Protein AF-A0A137QJ64-F1 (afdb_monomer_lite)

Secondary structure (DSSP, 8-state):
--------TTTT-------------B-TTT-PBPPTT--PEEPTTTS--EESSHHHHHHHHHHHHHHHHHHHHHHHHHHHT---SSS-TTHHHHHHHHHHHTHHHHHHHHHHHTTTTT-GGGGGTEEEEEEEEE---SSGGGSEEEEEEEEEETHHHHTTS-HHHHHHHHHHHHHHHHTT--EEEEEEEEETTEEEEEEEEE--GGG--PPP-TTHHHHHHHHHHHT--------EETTEE--------------------SSSSSSTTS--S-----TTSHHHHHHHHHHHS-----------------SHHHHHHHHTTSSSSSS-----S-EEEP----------------TTGGG-GGGTTGGGTTSTTTTTSTTT----B---S--B-----HHHHHHHHHHHHHHHHHHHHHH---HHHHHHHHHHHHHHHHHHHHHHTT-SSS-SEEEHHHHHGGGGSB-TTSPBP----S--TTSTTTTEEE-BSTT--TTTHHHHHHHHHHHHHHHHHTT-

pLDDT: mean 72.44, std 22.75, range [26.16, 97.38]

Structure (mmCIF, N/CA/C/O backbone):
data_AF-A0A137QJ64-F1
#
_entry.id   AF-A0A137QJ64-F1
#
loop_
_atom_site.group_PDB
_atom_site.id
_atom_site.type_symbol
_atom_site.label_atom_id
_atom_site.label_alt_id
_atom_site.label_comp_id
_atom_site.label_asym_id
_atom_site.label_entity_id
_atom_site.label_seq_id
_atom_site.pdbx_PDB_ins_code
_atom_site.Cartn_x
_atom_site.Cartn_y
_atom_site.Cartn_z
_atom_site.occupancy
_atom_site.B_iso_or_equiv
_atom_site.auth_seq_id
_atom_site.auth_comp_id
_atom_site.auth_asym_id
_atom_site.auth_atom_id
_atom_site.pdbx_PDB_model_num
ATOM 1 N N . MET A 1 1 ? -19.095 -25.790 -15.442 1.00 35.94 1 MET A N 1
ATOM 2 C CA . MET A 1 1 ? -18.499 -24.525 -14.965 1.00 35.94 1 MET A CA 1
ATOM 3 C C . MET A 1 1 ? -17.321 -24.220 -15.871 1.00 35.94 1 MET A C 1
ATOM 5 O O . MET A 1 1 ? -16.351 -24.964 -15.852 1.00 35.94 1 MET A O 1
ATOM 9 N N . GLY A 1 2 ? -17.487 -23.265 -16.788 1.00 34.00 2 GLY A N 1
ATOM 10 C CA . GLY A 1 2 ? -16.492 -22.960 -17.816 1.00 34.00 2 GLY A CA 1
ATOM 11 C C . GLY A 1 2 ? -15.356 -22.122 -17.242 1.00 34.00 2 GLY A C 1
ATOM 12 O O . GLY A 1 2 ? -15.612 -21.091 -16.627 1.00 34.00 2 GLY A O 1
ATOM 13 N N . TYR A 1 3 ? -14.120 -22.571 -17.444 1.00 35.78 3 TYR A N 1
ATOM 14 C CA . TYR A 1 3 ? -12.923 -21.784 -17.178 1.00 35.78 3 TYR A CA 1
ATOM 15 C C . TYR A 1 3 ? -12.975 -20.502 -18.017 1.00 35.78 3 TYR A C 1
ATOM 17 O O . TYR A 1 3 ? -12.958 -20.555 -19.247 1.00 35.78 3 TYR A O 1
ATOM 25 N N . VAL A 1 4 ? -13.075 -19.350 -17.352 1.00 43.78 4 VAL A N 1
ATOM 26 C CA . VAL A 1 4 ? -12.953 -18.040 -17.995 1.00 43.78 4 VAL A CA 1
ATOM 27 C C . VAL A 1 4 ? -11.504 -17.904 -18.456 1.00 43.78 4 VAL A C 1
ATOM 29 O O . VAL A 1 4 ? -10.583 -17.829 -17.647 1.00 43.78 4 VAL A O 1
ATOM 32 N N . ALA A 1 5 ? -11.298 -17.955 -19.768 1.00 46.91 5 ALA A N 1
ATOM 33 C CA . ALA A 1 5 ? -9.994 -17.804 -20.393 1.00 46.91 5 ALA A CA 1
ATOM 34 C C . ALA A 1 5 ? -9.394 -16.415 -20.074 1.00 46.91 5 ALA A C 1
ATOM 36 O O . ALA A 1 5 ? -10.082 -15.412 -20.275 1.00 46.91 5 ALA A O 1
ATOM 37 N N . PRO A 1 6 ? -8.125 -16.308 -19.642 1.00 47.25 6 PRO A N 1
ATOM 38 C CA . PRO A 1 6 ? -7.463 -15.018 -19.450 1.00 47.25 6 PRO A CA 1
ATOM 39 C C . PRO A 1 6 ? -7.296 -14.232 -20.773 1.00 47.25 6 PRO A C 1
ATOM 41 O O . PRO A 1 6 ? -6.825 -14.798 -21.763 1.00 47.25 6 PRO A O 1
ATOM 44 N N . PRO A 1 7 ? -7.659 -12.936 -20.841 1.00 58.34 7 PRO A N 1
ATOM 45 C CA . PRO A 1 7 ? -7.805 -12.174 -22.079 1.00 58.34 7 PRO A CA 1
ATOM 46 C C . PRO A 1 7 ? -6.814 -10.998 -22.143 1.00 58.34 7 PRO A C 1
ATOM 48 O O . PRO A 1 7 ? -7.198 -9.842 -22.311 1.00 58.34 7 PRO A O 1
ATOM 51 N N . ALA A 1 8 ? -5.511 -11.254 -22.041 1.00 59.81 8 ALA A N 1
ATOM 52 C CA . ALA A 1 8 ? -4.572 -10.357 -22.719 1.00 59.81 8 ALA A CA 1
ATOM 53 C C . ALA A 1 8 ? -4.722 -10.580 -24.234 1.00 59.81 8 ALA A C 1
ATOM 55 O O . ALA A 1 8 ? -4.950 -11.716 -24.657 1.00 59.81 8 ALA A O 1
ATOM 56 N N . ALA A 1 9 ? -4.579 -9.536 -25.065 1.00 58.41 9 ALA A N 1
ATOM 57 C CA . ALA A 1 9 ? -4.783 -9.640 -26.524 1.00 58.41 9 ALA A CA 1
ATOM 58 C C . ALA A 1 9 ? -3.925 -10.747 -27.160 1.00 58.41 9 ALA A C 1
ATOM 60 O O . ALA A 1 9 ? -4.225 -11.264 -28.232 1.00 58.41 9 ALA A O 1
ATOM 61 N N . ASN A 1 10 ? -2.831 -11.077 -26.483 1.00 72.81 10 ASN A N 1
ATOM 62 C CA . ASN A 1 10 ? -1.840 -12.043 -26.884 1.00 72.81 10 ASN A CA 1
ATOM 63 C C . ASN A 1 10 ? -1.646 -13.187 -25.877 1.00 72.81 10 ASN A C 1
ATOM 65 O O . ASN A 1 10 ? -0.622 -13.855 -25.932 1.00 72.81 10 ASN A O 1
ATOM 69 N N . TYR A 1 11 ? -2.591 -13.446 -24.968 1.00 69.12 11 TYR A N 1
ATOM 70 C CA . TYR A 1 11 ? -2.414 -14.479 -23.937 1.00 69.12 11 TYR A CA 1
ATOM 71 C C . TYR A 1 11 ? -2.084 -15.857 -24.544 1.00 69.12 11 TYR A C 1
ATOM 73 O O . TYR A 1 11 ? -1.111 -16.487 -24.146 1.00 69.12 11 TYR A O 1
ATOM 81 N N . TYR A 1 12 ? -2.803 -16.266 -25.595 1.00 71.81 12 TYR A N 1
ATOM 82 C CA . TYR A 1 12 ? -2.642 -17.579 -26.241 1.00 71.81 12 TYR A CA 1
ATOM 83 C C . TYR A 1 12 ? -1.808 -17.581 -27.528 1.00 71.81 12 TYR A C 1
ATOM 85 O O . TYR A 1 12 ? -1.654 -18.632 -28.151 1.00 71.81 12 TYR A O 1
ATOM 93 N N . THR A 1 13 ? -1.293 -16.436 -27.983 1.00 63.09 13 THR A N 1
ATOM 94 C CA . THR A 1 13 ? -0.517 -16.395 -29.228 1.00 63.09 13 THR A CA 1
ATOM 95 C C . THR A 1 13 ? 0.952 -16.747 -28.980 1.00 63.09 13 THR A C 1
ATOM 97 O O . THR A 1 13 ? 1.600 -16.095 -28.158 1.00 63.09 13 THR A O 1
ATOM 100 N N . PRO A 1 14 ? 1.519 -17.734 -29.704 1.00 48.47 14 PRO A N 1
ATOM 101 C CA . PRO A 1 14 ? 2.950 -18.003 -29.662 1.00 48.47 14 PRO A CA 1
ATOM 102 C C . PRO A 1 14 ? 3.742 -16.797 -30.191 1.00 48.47 14 PRO A C 1
ATOM 104 O O . PRO A 1 14 ? 3.304 -16.094 -31.103 1.00 48.47 14 PRO A O 1
ATOM 107 N N . SER A 1 15 ? 4.911 -16.556 -29.593 1.00 40.25 15 SER A N 1
ATOM 108 C CA . SER A 1 15 ? 5.780 -15.402 -29.852 1.00 40.25 15 SER A CA 1
ATOM 109 C C . SER A 1 15 ? 6.126 -15.241 -31.343 1.00 40.25 15 SER A C 1
ATOM 111 O O . SER A 1 15 ? 7.057 -15.874 -31.836 1.00 40.25 15 SER A O 1
ATOM 113 N N . ALA A 1 16 ? 5.436 -14.343 -32.050 1.00 40.69 16 ALA A N 1
ATOM 114 C CA . ALA A 1 16 ? 5.751 -13.944 -33.423 1.00 40.69 16 ALA A CA 1
ATOM 115 C C . ALA A 1 16 ? 6.563 -12.633 -33.448 1.00 40.69 16 ALA A C 1
ATOM 117 O O . ALA A 1 16 ? 6.434 -11.784 -32.565 1.00 40.69 16 ALA A O 1
ATOM 118 N N . HIS A 1 17 ? 7.431 -12.490 -34.454 1.00 38.78 17 HIS A N 1
ATOM 119 C CA . HIS A 1 17 ? 8.418 -11.414 -34.599 1.00 38.78 17 HIS A CA 1
ATOM 120 C C . HIS A 1 17 ? 7.885 -9.983 -34.355 1.00 38.78 17 HIS A C 1
ATOM 122 O O . HIS A 1 17 ? 6.756 -9.622 -34.675 1.00 38.78 17 HIS A O 1
ATOM 128 N N . GLN A 1 18 ? 8.763 -9.169 -33.760 1.00 36.59 18 GLN A N 1
ATOM 129 C CA . GLN A 1 18 ? 8.478 -7.916 -33.059 1.00 36.59 18 GLN A CA 1
ATOM 130 C C . GLN A 1 18 ? 8.003 -6.770 -33.963 1.00 36.59 18 GLN A C 1
ATOM 132 O O . GLN A 1 18 ? 8.797 -6.173 -34.687 1.00 36.59 18 GLN A O 1
ATOM 137 N N . HIS A 1 19 ? 6.755 -6.342 -33.776 1.00 32.84 19 HIS A N 1
ATOM 138 C CA . HIS A 1 19 ? 6.320 -4.987 -34.116 1.00 32.84 19 HIS A CA 1
ATOM 139 C C . HIS A 1 19 ? 6.144 -4.182 -32.818 1.00 32.84 19 HIS A C 1
ATOM 141 O O . HIS A 1 19 ? 5.218 -4.422 -32.039 1.00 32.84 19 HIS A O 1
ATOM 147 N N . ARG A 1 20 ? 7.079 -3.259 -32.546 1.00 33.69 20 ARG A N 1
ATOM 148 C CA . ARG A 1 20 ? 7.121 -2.437 -31.321 1.00 33.69 20 ARG A CA 1
ATOM 149 C C . ARG A 1 20 ? 6.079 -1.312 -31.367 1.00 33.69 20 ARG A C 1
ATOM 151 O O . ARG A 1 20 ? 6.236 -0.379 -32.144 1.00 33.69 20 ARG A O 1
ATOM 158 N N . GLN A 1 21 ? 5.079 -1.369 -30.487 1.00 39.41 21 GLN A N 1
ATOM 159 C CA . GLN A 1 21 ? 4.236 -0.257 -30.002 1.00 39.41 21 GLN A CA 1
ATOM 160 C C . GLN A 1 21 ? 3.671 -0.690 -28.631 1.00 39.41 21 GLN A C 1
ATOM 162 O O . GLN A 1 21 ? 3.221 -1.824 -28.541 1.00 39.41 21 GLN A O 1
ATOM 167 N N . ARG A 1 22 ? 3.630 0.084 -27.538 1.00 39.34 22 ARG A N 1
ATOM 168 C CA . ARG A 1 22 ? 3.961 1.490 -27.258 1.00 39.34 22 ARG A CA 1
ATOM 169 C C . ARG A 1 22 ? 4.188 1.605 -25.736 1.00 39.34 22 ARG A C 1
ATOM 171 O O . ARG A 1 22 ? 3.271 1.378 -24.958 1.00 39.34 22 ARG A O 1
ATOM 178 N N . GLY A 1 23 ? 5.383 2.034 -25.346 1.00 43.72 23 GLY A N 1
ATOM 179 C CA . GLY A 1 23 ? 5.638 2.838 -24.153 1.00 43.72 23 GLY A CA 1
ATOM 180 C C . GLY A 1 23 ? 6.393 4.052 -24.672 1.00 43.72 23 GLY A C 1
ATOM 181 O O . GLY A 1 23 ? 7.541 3.919 -25.099 1.00 43.72 23 GLY A O 1
ATOM 182 N N . HIS A 1 24 ? 5.715 5.186 -24.829 1.00 57.88 24 HIS A N 1
ATOM 183 C CA . HIS A 1 24 ? 6.327 6.371 -25.423 1.00 57.88 24 HIS A CA 1
ATOM 184 C C . HIS A 1 24 ? 7.505 6.812 -24.546 1.00 57.88 24 HIS A C 1
ATOM 186 O O . HIS A 1 24 ? 7.319 7.171 -23.389 1.00 57.88 24 HIS A O 1
ATOM 192 N N . GLN A 1 25 ? 8.730 6.753 -25.076 1.00 68.12 25 GLN A N 1
ATOM 193 C CA . GLN A 1 25 ? 9.879 7.320 -24.373 1.00 68.12 25 GLN A CA 1
ATOM 194 C C . GLN A 1 25 ? 9.726 8.839 -24.420 1.00 68.12 25 GLN A C 1
ATOM 196 O O . GLN A 1 25 ? 9.594 9.394 -25.507 1.00 68.12 25 GLN A O 1
ATOM 201 N N . MET A 1 26 ? 9.717 9.502 -23.269 1.00 75.44 26 MET A N 1
ATOM 202 C CA . MET A 1 26 ? 9.628 10.958 -23.190 1.00 75.44 26 MET A CA 1
ATOM 203 C C . MET A 1 26 ? 10.986 11.553 -22.832 1.00 75.44 26 MET A C 1
ATOM 205 O O . MET A 1 26 ? 11.795 10.928 -22.148 1.00 75.44 26 MET A O 1
ATOM 209 N N . CYS A 1 27 ? 11.262 12.746 -23.345 1.00 84.56 27 CYS A N 1
ATOM 210 C CA . CYS A 1 27 ? 12.457 13.497 -22.998 1.00 84.56 27 CYS A CA 1
ATOM 211 C C . CYS A 1 27 ? 12.275 14.114 -21.606 1.00 84.56 27 CYS A C 1
ATOM 213 O O . CYS A 1 27 ? 11.355 14.905 -21.407 1.00 84.56 27 CYS A O 1
ATOM 215 N N . ASP A 1 28 ? 13.182 13.841 -20.667 1.00 82.94 28 ASP A N 1
ATOM 216 C CA . ASP A 1 28 ? 13.105 14.345 -19.284 1.00 82.94 28 ASP A CA 1
ATOM 217 C C . ASP A 1 28 ? 13.236 15.872 -19.165 1.00 82.94 28 ASP A C 1
ATOM 219 O O . ASP A 1 28 ? 12.924 16.451 -18.116 1.00 82.94 28 ASP A O 1
ATOM 223 N N . ASN A 1 29 ? 13.696 16.525 -20.238 1.00 89.69 29 ASN A N 1
ATOM 224 C CA . ASN A 1 29 ? 13.777 17.976 -20.345 1.00 89.69 29 ASN A CA 1
ATOM 225 C C . ASN A 1 29 ? 12.499 18.595 -20.930 1.00 89.69 29 ASN A C 1
ATOM 227 O O . ASN A 1 29 ? 11.825 19.360 -20.251 1.00 89.69 29 ASN A O 1
ATOM 231 N N . CYS A 1 30 ? 12.175 18.280 -22.188 1.00 86.00 30 CYS A N 1
ATOM 232 C CA . CYS A 1 30 ? 11.119 18.968 -22.939 1.00 86.00 30 CYS A CA 1
ATOM 233 C C . CYS A 1 30 ? 9.805 18.184 -23.053 1.00 86.00 30 CYS A C 1
ATOM 235 O O . CYS A 1 30 ? 8.859 18.686 -23.648 1.00 86.00 30 CYS A O 1
ATOM 237 N N . GLY A 1 31 ? 9.745 16.946 -22.554 1.00 79.25 31 GLY A N 1
ATOM 238 C CA . GLY A 1 31 ? 8.564 16.086 -22.672 1.00 79.25 31 GLY A CA 1
ATOM 239 C C . GLY A 1 31 ? 8.294 15.564 -24.086 1.00 79.25 31 GLY A C 1
ATOM 240 O O . GLY A 1 31 ? 7.298 14.878 -24.289 1.00 79.25 31 GLY A O 1
ATOM 241 N N . ALA A 1 32 ? 9.162 15.851 -25.068 1.00 82.75 32 ALA A N 1
ATOM 242 C CA . ALA A 1 32 ? 9.014 15.328 -26.424 1.00 82.75 32 ALA A CA 1
ATOM 243 C C . ALA A 1 32 ? 8.901 13.803 -26.393 1.00 82.75 32 ALA A C 1
ATOM 245 O O . ALA A 1 32 ? 9.651 13.151 -25.674 1.00 82.75 32 ALA A O 1
ATOM 246 N N . VAL A 1 33 ? 7.985 13.253 -27.178 1.00 76.81 33 VAL A N 1
ATOM 247 C CA . VAL A 1 33 ? 7.753 11.814 -27.294 1.00 76.81 33 VAL A CA 1
ATOM 248 C C . VAL A 1 33 ? 8.617 11.248 -28.419 1.00 76.81 33 VAL A C 1
ATOM 250 O O . VAL A 1 33 ? 8.669 11.815 -29.510 1.00 76.81 33 VAL A O 1
ATOM 253 N N . ALA A 1 34 ? 9.304 10.136 -28.165 1.00 80.38 34 ALA A N 1
ATOM 254 C CA . ALA A 1 34 ? 10.156 9.486 -29.148 1.00 80.38 34 ALA A CA 1
ATOM 255 C C . ALA A 1 34 ? 9.324 8.950 -30.327 1.00 80.38 34 ALA A C 1
ATOM 257 O O . ALA A 1 34 ? 8.372 8.192 -30.100 1.00 80.38 34 ALA A O 1
ATOM 258 N N . PRO A 1 35 ? 9.678 9.302 -31.578 1.00 80.56 35 PRO A N 1
ATOM 259 C CA . PRO A 1 35 ? 9.058 8.712 -32.758 1.00 80.56 35 PRO A CA 1
ATOM 260 C C . PRO A 1 35 ? 9.248 7.186 -32.796 1.00 80.56 35 PRO A C 1
ATOM 262 O O . PRO A 1 35 ? 10.234 6.672 -32.254 1.00 80.56 35 PRO A O 1
ATOM 265 N N . PRO A 1 36 ? 8.347 6.435 -33.454 1.00 73.75 36 PRO A N 1
ATOM 266 C CA . PRO A 1 36 ? 8.481 4.987 -33.567 1.00 73.75 36 PRO A CA 1
ATOM 267 C C . PRO A 1 36 ? 9.823 4.618 -34.215 1.00 73.75 36 PRO A C 1
ATOM 269 O O . PRO A 1 36 ? 10.173 5.118 -35.278 1.00 73.75 36 PRO A O 1
ATOM 272 N N . GLY A 1 37 ? 10.584 3.747 -33.549 1.00 76.88 37 GLY A N 1
ATOM 273 C CA . GLY A 1 37 ? 11.903 3.300 -34.010 1.00 76.88 37 GLY A CA 1
ATOM 274 C C . GLY A 1 37 ? 13.082 4.191 -33.601 1.00 76.88 37 GLY A C 1
ATOM 275 O O . GLY A 1 37 ? 14.220 3.746 -33.719 1.00 76.88 37 GLY A O 1
ATOM 276 N N . ILE A 1 38 ? 12.845 5.390 -33.057 1.00 79.56 38 ILE A N 1
ATOM 277 C CA . ILE A 1 38 ? 13.902 6.289 -32.571 1.00 79.56 38 ILE A CA 1
ATOM 278 C C . ILE A 1 38 ? 14.020 6.160 -31.050 1.00 79.56 38 ILE A C 1
ATOM 280 O O . ILE A 1 38 ? 13.023 6.171 -30.333 1.00 79.56 38 ILE A O 1
ATOM 284 N N . GLN A 1 39 ? 15.248 6.030 -30.549 1.00 77.88 39 GLN A N 1
ATOM 285 C CA . GLN A 1 39 ? 15.537 5.975 -29.116 1.00 77.88 39 GLN A CA 1
ATOM 286 C C . GLN A 1 39 ? 16.186 7.276 -28.657 1.00 77.88 39 GLN A C 1
ATOM 288 O O . GLN A 1 39 ? 17.068 7.818 -29.324 1.00 77.88 39 GLN A O 1
ATOM 293 N N . PHE A 1 40 ? 15.764 7.771 -27.499 1.00 89.19 40 PHE A N 1
ATOM 294 C CA . PHE A 1 40 ? 16.408 8.921 -26.875 1.00 89.19 40 PHE A CA 1
ATOM 295 C C . PHE A 1 40 ? 17.715 8.531 -26.195 1.00 89.19 40 PHE A C 1
ATOM 297 O O . PHE A 1 40 ? 17.868 7.422 -25.681 1.00 89.19 40 PHE A O 1
ATOM 304 N N . ARG A 1 41 ? 18.661 9.474 -26.158 1.00 87.00 41 ARG A N 1
ATOM 305 C CA . ARG A 1 41 ? 19.957 9.275 -25.509 1.00 87.00 41 ARG A CA 1
ATOM 306 C C . ARG A 1 41 ? 19.756 9.205 -23.997 1.00 87.00 41 ARG A C 1
ATOM 308 O O . ARG A 1 41 ? 19.277 10.167 -23.401 1.00 87.00 41 ARG A O 1
ATOM 315 N N . ALA A 1 42 ? 20.160 8.099 -23.383 1.00 85.00 42 ALA A N 1
ATOM 316 C CA . ALA A 1 42 ? 20.190 7.964 -21.931 1.00 85.00 42 ALA A CA 1
ATOM 317 C C . ALA A 1 42 ? 21.421 8.666 -21.326 1.00 85.00 42 ALA A C 1
ATOM 319 O O . ALA A 1 42 ? 22.466 8.789 -21.971 1.00 85.00 42 ALA A O 1
ATOM 320 N N . CYS A 1 43 ? 21.311 9.122 -20.079 1.00 86.69 43 CYS A N 1
ATOM 321 C CA . CYS A 1 43 ? 22.456 9.602 -19.310 1.00 86.69 43 CYS A CA 1
ATOM 322 C C . CYS A 1 43 ? 23.444 8.452 -19.064 1.00 86.69 43 CYS A C 1
ATOM 324 O O . CYS A 1 43 ? 23.070 7.457 -18.457 1.00 86.69 43 CYS A O 1
ATOM 326 N N . GLY A 1 44 ? 24.710 8.604 -19.462 1.00 80.31 44 GLY A N 1
ATOM 327 C CA . GLY A 1 44 ? 25.707 7.528 -19.354 1.00 80.31 44 GLY A CA 1
ATOM 328 C C . GLY A 1 44 ? 26.057 7.084 -17.926 1.00 80.31 44 GLY A C 1
ATOM 329 O O . GLY A 1 44 ? 26.589 5.996 -17.756 1.00 80.31 44 GLY A O 1
ATOM 330 N N . ASN A 1 45 ? 25.751 7.896 -16.907 1.00 80.50 45 ASN A N 1
ATOM 331 C CA . ASN A 1 45 ? 26.082 7.584 -15.512 1.00 80.50 45 ASN A CA 1
ATOM 332 C C . ASN A 1 45 ? 24.947 6.848 -14.790 1.00 80.50 45 ASN A C 1
ATOM 334 O O . ASN A 1 45 ? 25.151 5.760 -14.261 1.00 80.50 45 ASN A O 1
ATOM 338 N N . CYS A 1 46 ? 23.752 7.443 -14.744 1.00 77.06 46 CYS A N 1
ATOM 339 C CA . CYS A 1 46 ? 22.610 6.866 -14.029 1.00 77.06 46 CYS A CA 1
ATOM 340 C C . CYS A 1 46 ? 21.746 5.959 -14.916 1.00 77.06 46 CYS A C 1
ATOM 342 O O . CYS A 1 46 ? 21.009 5.122 -14.399 1.00 77.06 46 CYS A O 1
ATOM 344 N N . MET A 1 47 ? 21.813 6.135 -16.243 1.00 76.31 47 MET A N 1
ATOM 345 C CA . MET A 1 47 ? 20.975 5.468 -17.247 1.00 76.31 47 MET A CA 1
ATOM 346 C C . MET A 1 47 ? 19.459 5.645 -17.038 1.00 76.31 47 MET A C 1
ATOM 348 O O . MET A 1 47 ? 18.687 4.985 -17.725 1.00 76.31 47 MET A O 1
ATOM 352 N N . SER A 1 48 ? 19.018 6.527 -16.129 1.00 73.19 48 SER A N 1
ATOM 353 C CA . SER A 1 48 ? 17.596 6.744 -15.825 1.00 73.19 48 SER A CA 1
ATOM 354 C C . SER A 1 48 ? 16.976 7.855 -16.671 1.00 73.19 48 SER A C 1
ATOM 356 O O . SER A 1 48 ? 15.872 7.684 -17.178 1.00 73.19 48 SER A O 1
ATOM 358 N N . ALA A 1 49 ? 17.692 8.968 -16.862 1.00 81.25 49 ALA A N 1
ATOM 359 C CA . ALA A 1 49 ? 17.203 10.103 -17.637 1.00 81.25 49 ALA A CA 1
ATOM 360 C C . ALA A 1 49 ? 17.461 9.924 -19.140 1.00 81.25 49 ALA A C 1
ATOM 362 O O . ALA A 1 49 ? 18.551 9.499 -19.538 1.00 81.25 49 ALA A O 1
ATOM 363 N N . ARG A 1 50 ? 16.490 10.301 -19.977 1.00 85.31 50 ARG A N 1
ATOM 364 C CA . ARG A 1 50 ? 16.535 10.266 -21.440 1.00 85.31 50 ARG A CA 1
ATOM 365 C C . ARG A 1 50 ? 16.304 11.637 -22.058 1.00 85.31 50 ARG A C 1
ATOM 367 O O . ARG A 1 50 ? 15.438 12.406 -21.651 1.00 85.31 50 ARG A O 1
ATOM 374 N N . TYR A 1 51 ? 17.057 11.911 -23.116 1.00 92.25 51 TYR A N 1
ATOM 375 C CA . TYR A 1 51 ? 17.045 13.190 -23.808 1.00 92.25 51 TYR A CA 1
ATOM 376 C C . TYR A 1 51 ? 16.907 12.993 -25.313 1.00 92.25 51 TYR A C 1
ATOM 378 O O . TYR A 1 51 ? 17.640 12.209 -25.920 1.00 92.25 51 TYR A O 1
ATOM 386 N N . CYS A 1 52 ? 15.991 13.740 -25.928 1.00 93.56 52 CYS A N 1
ATOM 387 C CA . CYS A 1 52 ? 15.824 13.737 -27.381 1.00 93.56 52 CYS A CA 1
ATOM 388 C C . CYS A 1 52 ? 17.015 14.367 -28.117 1.00 93.56 52 CYS A C 1
ATOM 390 O O . CYS A 1 52 ? 17.196 14.122 -29.304 1.00 93.56 52 CYS A O 1
ATOM 392 N N . SER A 1 53 ? 17.830 15.168 -27.423 1.00 94.69 53 SER A N 1
ATOM 393 C CA . SER A 1 53 ? 19.014 15.815 -27.981 1.00 94.69 53 SER A CA 1
ATOM 394 C C . SER A 1 53 ? 20.071 16.110 -26.909 1.00 94.69 53 SER A C 1
ATOM 396 O O . SER A 1 53 ? 19.809 16.032 -25.702 1.00 94.69 53 SER A O 1
ATOM 398 N N . VAL A 1 54 ? 21.282 16.467 -27.344 1.00 94.94 54 VAL A N 1
ATOM 399 C CA . VAL A 1 54 ? 22.379 16.853 -26.441 1.00 94.94 54 VAL A CA 1
ATOM 400 C C . VAL A 1 54 ? 22.047 18.157 -25.712 1.00 94.94 54 VAL A C 1
ATOM 402 O O . VAL A 1 54 ? 22.352 18.297 -24.529 1.00 94.94 54 VAL A O 1
ATOM 405 N N . GLU A 1 55 ? 21.363 19.080 -26.377 1.00 96.12 55 GLU A N 1
ATOM 406 C CA . GLU A 1 55 ? 20.911 20.357 -25.818 1.00 96.12 55 GLU A CA 1
ATOM 407 C C . GLU A 1 55 ? 19.952 20.113 -24.652 1.00 96.12 55 GLU A C 1
ATOM 409 O O . GLU A 1 55 ? 20.148 20.662 -23.570 1.00 96.12 55 GLU A O 1
ATOM 414 N N . CYS A 1 56 ? 18.987 19.201 -24.822 1.00 94.50 56 CYS A N 1
ATOM 415 C CA . CYS A 1 56 ? 18.072 18.821 -23.747 1.00 94.50 56 CYS A CA 1
ATOM 416 C C . CYS A 1 56 ? 18.805 18.231 -22.535 1.00 94.50 56 CYS A C 1
ATOM 418 O O . CYS A 1 56 ? 18.454 18.547 -21.398 1.00 94.50 56 CYS A O 1
ATOM 420 N N . SER A 1 57 ? 19.851 17.428 -22.764 1.00 94.88 57 SER A N 1
ATOM 421 C CA . SER A 1 57 ? 20.672 16.895 -21.670 1.00 94.88 57 SER A CA 1
ATOM 422 C C . SER A 1 57 ? 21.420 17.998 -20.917 1.00 94.88 57 SER A C 1
ATOM 424 O O . SER A 1 57 ? 21.448 17.984 -19.689 1.00 94.88 57 SER A O 1
ATOM 426 N N . LYS A 1 58 ? 21.956 18.999 -21.630 1.00 95.00 58 LYS A N 1
ATOM 427 C CA . LYS A 1 58 ? 22.686 20.130 -21.037 1.00 95.00 58 LYS A CA 1
ATOM 428 C C . LYS A 1 58 ? 21.770 21.043 -20.224 1.00 95.00 58 LYS A C 1
ATOM 430 O O . LYS A 1 58 ? 22.157 21.451 -19.136 1.00 95.00 58 LYS A O 1
ATOM 435 N N . ILE A 1 59 ? 20.563 21.321 -20.721 1.00 92.69 59 ILE A N 1
ATOM 436 C CA . ILE A 1 59 ? 19.577 22.160 -20.022 1.00 92.69 59 ILE A CA 1
ATOM 437 C C . ILE A 1 59 ? 19.110 21.485 -18.729 1.00 92.69 59 ILE A C 1
ATOM 439 O O . ILE A 1 59 ? 19.022 22.135 -17.691 1.00 92.69 59 ILE A O 1
ATOM 443 N N . LYS A 1 60 ? 18.847 20.171 -18.765 1.00 90.44 60 LYS A N 1
ATOM 444 C CA . LYS A 1 60 ? 18.376 19.435 -17.584 1.00 90.44 60 LYS A CA 1
ATOM 445 C C . LYS A 1 60 ? 19.492 19.134 -16.581 1.00 90.44 60 LYS A C 1
ATOM 447 O O . LYS A 1 60 ? 19.201 18.980 -15.392 1.00 90.44 60 LYS A O 1
ATOM 452 N N . TRP A 1 61 ? 20.749 19.071 -17.033 1.00 91.88 61 TRP A N 1
ATOM 453 C CA . TRP A 1 61 ? 21.907 18.662 -16.232 1.00 91.88 61 TRP A CA 1
ATOM 454 C C . TRP A 1 61 ? 22.016 19.344 -14.859 1.00 91.88 61 TRP A C 1
ATOM 456 O O . TRP A 1 61 ? 22.177 18.604 -13.891 1.00 91.88 61 TRP A O 1
ATOM 466 N N . PRO A 1 62 ? 21.857 20.677 -14.700 1.00 91.94 62 PRO A N 1
ATOM 467 C CA . PRO A 1 62 ? 21.926 21.316 -13.384 1.00 91.94 62 PRO A CA 1
ATOM 468 C C . PRO A 1 62 ? 20.941 20.720 -12.370 1.00 91.94 62 PRO A C 1
ATOM 470 O O . PRO A 1 62 ? 21.311 20.492 -11.224 1.00 91.94 62 PRO A O 1
ATOM 473 N N . SER A 1 63 ? 19.720 20.388 -12.810 1.00 81.62 63 SER A N 1
ATOM 474 C CA . SER A 1 63 ? 18.705 19.748 -11.960 1.00 81.62 63 SER A CA 1
ATOM 475 C C . SER A 1 63 ? 18.909 18.238 -11.787 1.00 81.62 63 SER A C 1
ATOM 477 O O . SER A 1 63 ? 18.531 17.676 -10.767 1.00 81.62 63 SER A O 1
ATOM 479 N N . HIS A 1 64 ? 19.511 17.564 -12.771 1.00 86.00 64 HIS A N 1
ATOM 480 C CA . HIS A 1 64 ? 19.683 16.109 -12.767 1.00 86.00 64 HIS A CA 1
ATOM 481 C C . HIS A 1 64 ? 20.972 15.646 -12.071 1.00 86.00 64 HIS A C 1
ATOM 483 O O . HIS A 1 64 ? 21.023 14.539 -11.546 1.00 86.00 64 HIS A O 1
ATOM 489 N N . ASN A 1 65 ? 22.021 16.470 -12.061 1.00 92.81 65 ASN A N 1
ATOM 490 C CA . ASN A 1 65 ? 23.360 16.093 -11.603 1.00 92.81 65 ASN A CA 1
ATOM 491 C C . ASN A 1 65 ? 23.373 15.578 -10.154 1.00 92.81 65 ASN A C 1
ATOM 493 O O . ASN A 1 65 ? 24.002 14.559 -9.881 1.00 92.81 65 ASN A O 1
ATOM 497 N N . ALA A 1 66 ? 22.648 16.239 -9.245 1.00 86.75 66 ALA A N 1
ATOM 498 C CA . ALA A 1 66 ? 22.565 15.826 -7.843 1.00 86.75 66 ALA A CA 1
ATOM 499 C C . ALA A 1 66 ? 21.999 14.404 -7.706 1.00 86.75 66 ALA A C 1
ATOM 501 O O . ALA A 1 66 ? 22.644 13.529 -7.131 1.00 86.75 66 ALA A O 1
ATOM 502 N N . LEU A 1 67 ? 20.855 14.148 -8.344 1.00 81.56 67 LEU A N 1
ATOM 503 C CA . LEU A 1 67 ? 20.234 12.828 -8.358 1.00 81.56 67 LEU A CA 1
ATOM 504 C C . LEU A 1 67 ? 21.117 11.783 -9.060 1.00 81.56 67 LEU A C 1
ATOM 506 O O . LEU A 1 67 ? 21.267 10.663 -8.585 1.00 81.56 67 LEU A O 1
ATOM 510 N N . CYS A 1 68 ? 21.734 12.147 -10.185 1.00 86.94 68 CYS A N 1
ATOM 511 C CA . CYS A 1 68 ? 22.613 11.265 -10.948 1.00 86.94 68 CYS A CA 1
ATOM 512 C C . CYS A 1 68 ? 23.806 10.782 -10.111 1.00 86.94 68 CYS A C 1
ATOM 514 O O . CYS A 1 68 ? 24.128 9.592 -10.121 1.00 86.94 68 CYS A O 1
ATOM 516 N N . LYS A 1 69 ? 24.431 11.697 -9.357 1.00 89.00 69 LYS A N 1
ATOM 517 C CA . LYS A 1 69 ? 25.513 11.375 -8.420 1.00 89.00 69 LYS A CA 1
ATOM 518 C C . LYS A 1 69 ? 25.035 10.451 -7.311 1.00 89.00 69 LYS A C 1
ATOM 520 O O . LYS A 1 69 ? 25.694 9.448 -7.067 1.00 89.00 69 LYS A O 1
ATOM 525 N N . GLN A 1 70 ? 23.883 10.735 -6.710 1.00 82.19 70 GLN A N 1
ATOM 526 C CA . GLN A 1 70 ? 23.341 9.899 -5.644 1.00 82.19 70 GLN A CA 1
ATOM 527 C C . GLN A 1 70 ? 23.048 8.472 -6.117 1.00 82.19 70 GLN A C 1
ATOM 529 O O . GLN A 1 70 ? 23.523 7.526 -5.497 1.00 82.19 70 GLN A O 1
ATOM 534 N N . ILE A 1 71 ? 22.356 8.309 -7.249 1.00 77.75 71 ILE A N 1
ATOM 535 C CA . ILE A 1 71 ? 22.088 6.986 -7.838 1.00 77.75 71 ILE A CA 1
ATOM 536 C C . ILE A 1 71 ? 23.403 6.232 -8.056 1.00 77.75 71 ILE A C 1
ATOM 538 O O . ILE A 1 71 ? 23.520 5.050 -7.739 1.00 77.75 71 ILE A O 1
ATOM 542 N N . HIS A 1 72 ? 24.415 6.917 -8.589 1.00 80.81 72 HIS A N 1
ATOM 543 C CA . HIS A 1 72 ? 25.714 6.313 -8.853 1.00 80.81 72 HIS A CA 1
ATOM 544 C C . HIS A 1 72 ? 26.471 5.934 -7.564 1.00 80.81 72 HIS A C 1
ATOM 546 O O . HIS A 1 72 ? 27.115 4.885 -7.507 1.00 80.81 72 HIS A O 1
ATOM 552 N N . GLU A 1 73 ? 26.394 6.760 -6.521 1.00 82.38 73 GLU A N 1
ATOM 553 C CA . GLU A 1 73 ? 26.985 6.483 -5.209 1.00 82.38 73 GLU A CA 1
ATOM 554 C C . GLU A 1 73 ? 26.281 5.338 -4.483 1.00 82.38 73 GLU A C 1
ATOM 556 O O . GLU A 1 73 ? 26.951 4.488 -3.900 1.00 82.38 73 GLU A O 1
ATOM 561 N N . GLU A 1 74 ? 24.952 5.276 -4.541 1.00 72.19 74 GLU A N 1
ATOM 562 C CA . GLU A 1 74 ? 24.166 4.181 -3.969 1.00 72.19 74 GLU A CA 1
ATOM 563 C C . GLU A 1 74 ? 24.470 2.856 -4.665 1.00 72.19 74 GLU A C 1
ATOM 565 O O . GLU A 1 74 ? 24.693 1.853 -3.990 1.00 72.19 74 GLU A O 1
ATOM 570 N N . MET A 1 75 ? 24.606 2.864 -5.996 1.00 70.25 75 MET A N 1
ATOM 571 C CA . MET A 1 75 ? 25.068 1.691 -6.744 1.00 70.25 75 MET A CA 1
ATOM 572 C C . MET A 1 75 ? 26.448 1.215 -6.271 1.00 70.25 75 MET A C 1
ATOM 574 O O . MET A 1 75 ? 26.632 0.026 -6.023 1.00 70.25 75 MET A O 1
ATOM 578 N N . LYS A 1 76 ? 27.402 2.137 -6.081 1.00 76.00 76 LYS A N 1
ATOM 579 C CA . LYS A 1 76 ? 28.742 1.803 -5.565 1.00 76.00 76 LYS A CA 1
ATOM 580 C C . LYS A 1 76 ? 28.723 1.330 -4.109 1.00 76.00 76 LYS A C 1
ATOM 582 O O . LYS A 1 76 ? 29.534 0.486 -3.736 1.00 76.00 76 LYS A O 1
ATOM 587 N N . LYS A 1 77 ? 27.844 1.878 -3.264 1.00 69.88 77 LYS A N 1
ATOM 588 C CA . LYS A 1 77 ? 27.692 1.453 -1.861 1.00 69.88 77 LYS A CA 1
ATOM 589 C C . LYS A 1 77 ? 27.122 0.039 -1.773 1.00 69.88 77 LYS A C 1
ATOM 591 O O . LYS A 1 77 ? 27.688 -0.775 -1.048 1.00 69.88 77 LYS A O 1
ATOM 596 N N . ALA A 1 78 ? 26.085 -0.258 -2.557 1.00 61.72 78 ALA A N 1
ATOM 597 C CA . ALA A 1 78 ? 25.494 -1.591 -2.644 1.00 61.72 78 ALA A CA 1
ATOM 598 C C . ALA A 1 78 ? 26.518 -2.646 -3.103 1.00 61.72 78 ALA A C 1
ATOM 600 O O . ALA A 1 78 ? 26.545 -3.749 -2.566 1.00 61.72 78 ALA A O 1
ATOM 601 N N . GLU A 1 79 ? 27.410 -2.283 -4.031 1.00 64.38 79 GLU A N 1
ATOM 602 C CA . GLU A 1 79 ? 28.513 -3.143 -4.479 1.00 64.38 79 GLU A CA 1
ATOM 603 C C . GLU A 1 79 ? 29.556 -3.393 -3.370 1.00 64.38 79 GLU A C 1
ATOM 605 O O . GLU A 1 79 ? 30.015 -4.518 -3.188 1.00 64.38 79 GLU A O 1
ATOM 610 N N . ARG A 1 80 ? 29.911 -2.364 -2.583 1.00 65.12 80 ARG A N 1
ATOM 611 C CA . ARG A 1 80 ? 30.932 -2.458 -1.519 1.00 65.12 80 ARG A CA 1
ATOM 612 C C . ARG A 1 80 ? 30.475 -3.190 -0.262 1.00 65.12 80 ARG A C 1
ATOM 614 O O . ARG A 1 80 ? 31.304 -3.788 0.414 1.00 65.12 80 ARG A O 1
ATOM 621 N N . GLN A 1 81 ? 29.200 -3.088 0.102 1.00 57.09 81 GLN A N 1
ATOM 622 C CA . GLN A 1 81 ? 28.714 -3.585 1.394 1.00 57.09 81 GLN A CA 1
ATOM 623 C C . GLN A 1 81 ? 28.463 -5.097 1.422 1.00 57.09 81 GLN A C 1
ATOM 625 O O . GLN A 1 81 ? 28.081 -5.609 2.468 1.00 57.09 81 GLN A O 1
ATOM 630 N N . GLY A 1 82 ? 28.640 -5.824 0.308 1.00 52.53 82 GLY A N 1
ATOM 631 C CA . GLY A 1 82 ? 28.374 -7.272 0.251 1.00 52.53 82 GLY A CA 1
ATOM 632 C C . GLY A 1 82 ? 26.934 -7.647 0.638 1.00 52.53 82 GLY A C 1
ATOM 633 O O . GLY A 1 82 ? 26.619 -8.816 0.814 1.00 52.53 82 GLY A O 1
ATOM 634 N N . GLN A 1 83 ? 26.052 -6.650 0.757 1.00 47.88 83 GLN A N 1
ATOM 635 C CA . GLN A 1 83 ? 24.687 -6.738 1.269 1.00 47.88 83 GLN A CA 1
ATOM 636 C C . GLN A 1 83 ? 23.704 -7.191 0.174 1.00 47.88 83 GLN A C 1
ATOM 638 O O . GLN A 1 83 ? 22.495 -7.014 0.293 1.00 47.88 83 GLN A O 1
ATOM 643 N N . MET A 1 84 ? 24.234 -7.786 -0.900 1.00 48.56 84 MET A N 1
ATOM 644 C CA . MET A 1 84 ? 23.485 -8.606 -1.841 1.00 48.56 84 MET A CA 1
ATOM 645 C C . MET A 1 84 ? 23.458 -10.032 -1.297 1.00 48.56 84 MET A C 1
ATOM 647 O O . MET A 1 84 ? 24.332 -10.847 -1.578 1.00 48.56 84 MET A O 1
ATOM 651 N N . THR A 1 85 ? 22.428 -10.343 -0.517 1.00 45.50 85 THR A N 1
ATOM 652 C CA . THR A 1 85 ? 22.152 -11.706 -0.037 1.00 45.50 85 THR A CA 1
ATOM 653 C C . THR A 1 85 ? 21.771 -12.674 -1.167 1.00 45.50 85 THR A C 1
ATOM 655 O O . THR A 1 85 ? 21.695 -13.877 -0.936 1.00 45.50 85 THR A O 1
ATOM 658 N N . TYR A 1 86 ? 21.611 -12.184 -2.403 1.00 46.53 86 TYR A N 1
ATOM 659 C CA . TYR A 1 86 ? 21.478 -12.988 -3.617 1.00 46.53 86 TYR A CA 1
ATOM 660 C C . TYR A 1 86 ? 22.670 -12.740 -4.548 1.00 46.53 86 TYR A C 1
ATOM 662 O O . TYR A 1 86 ? 22.877 -11.629 -5.027 1.00 46.53 86 TYR A O 1
ATOM 670 N N . GLY A 1 87 ? 23.456 -13.795 -4.776 1.00 52.41 87 GLY A N 1
ATOM 671 C CA . GLY A 1 87 ? 24.813 -13.789 -5.336 1.00 52.41 87 GLY A CA 1
ATOM 672 C C . GLY A 1 87 ? 25.005 -13.376 -6.801 1.00 52.41 87 GLY A C 1
ATOM 673 O O . GLY A 1 87 ? 25.852 -13.966 -7.467 1.00 52.41 87 GLY A O 1
ATOM 674 N N . ASP A 1 88 ? 24.282 -12.377 -7.315 1.00 63.09 88 ASP A N 1
ATOM 675 C CA . ASP A 1 88 ? 24.599 -11.766 -8.611 1.00 63.09 88 ASP A CA 1
ATOM 676 C C . ASP A 1 88 ? 24.845 -10.249 -8.479 1.00 63.09 88 ASP A C 1
ATOM 678 O O . ASP A 1 88 ? 23.882 -9.489 -8.338 1.00 63.09 88 ASP A O 1
ATOM 682 N N . PRO A 1 89 ? 26.103 -9.770 -8.603 1.00 65.75 89 PRO A N 1
ATOM 683 C CA . PRO A 1 89 ? 26.427 -8.339 -8.577 1.00 65.75 89 PRO A CA 1
ATOM 684 C C . PRO A 1 89 ? 25.721 -7.537 -9.687 1.00 65.75 89 PRO A C 1
ATOM 686 O O . PRO A 1 89 ? 25.637 -6.310 -9.620 1.00 65.75 89 PRO A O 1
ATOM 689 N N . GLN A 1 90 ? 25.166 -8.209 -10.702 1.00 79.50 90 GLN A N 1
ATOM 690 C CA . GLN A 1 90 ? 24.391 -7.593 -11.776 1.00 79.50 90 GLN A CA 1
ATOM 691 C C . GLN A 1 90 ? 22.889 -7.488 -11.484 1.00 79.50 90 GLN A C 1
ATOM 693 O O . GLN A 1 90 ? 22.159 -6.983 -12.340 1.00 79.50 90 GLN A O 1
ATOM 698 N N . LEU A 1 91 ? 22.398 -7.909 -10.311 1.00 84.19 91 LEU A N 1
ATOM 699 C CA . LEU A 1 91 ? 20.964 -7.912 -9.985 1.00 84.19 91 LEU A CA 1
ATOM 700 C C . LEU A 1 91 ? 20.301 -6.552 -10.239 1.00 84.19 91 LEU A C 1
ATOM 702 O O . LEU A 1 91 ? 19.287 -6.476 -10.927 1.00 84.19 91 LEU A O 1
ATOM 706 N N . ALA A 1 92 ? 20.904 -5.458 -9.767 1.00 82.25 92 ALA A N 1
ATOM 707 C CA . ALA A 1 92 ? 20.351 -4.114 -9.948 1.00 82.25 92 ALA A CA 1
ATOM 708 C C . ALA A 1 92 ? 20.340 -3.645 -11.416 1.00 82.25 92 ALA A C 1
ATOM 710 O O . ALA A 1 92 ? 19.518 -2.804 -11.793 1.00 82.25 92 ALA A O 1
ATOM 711 N N . MET A 1 93 ? 21.258 -4.158 -12.240 1.00 82.62 93 MET A N 1
ATOM 712 C CA . MET A 1 93 ? 21.303 -3.892 -13.680 1.00 82.62 93 MET A CA 1
ATOM 713 C C . MET A 1 93 ? 20.233 -4.713 -14.407 1.00 82.62 93 MET A C 1
ATOM 715 O O . MET A 1 93 ? 19.442 -4.156 -15.166 1.00 82.62 93 MET A O 1
ATOM 719 N N . LYS A 1 94 ? 20.148 -6.013 -14.102 1.00 88.69 94 LYS A N 1
ATOM 720 C CA . LYS A 1 94 ? 19.133 -6.926 -14.642 1.00 88.69 94 LYS A CA 1
ATOM 721 C C . LYS A 1 94 ? 17.718 -6.502 -14.255 1.00 88.69 94 LYS A C 1
ATOM 723 O O . LYS A 1 94 ? 16.821 -6.592 -15.084 1.00 88.69 94 LYS A O 1
ATOM 728 N N . LEU A 1 95 ? 17.519 -5.987 -13.041 1.00 90.62 95 LEU A N 1
ATOM 729 C CA . LEU A 1 95 ? 16.221 -5.485 -12.593 1.00 90.62 95 LEU A CA 1
ATOM 730 C C . LEU A 1 95 ? 15.801 -4.256 -13.406 1.00 90.62 95 LEU A C 1
ATOM 732 O O . LEU A 1 95 ? 14.685 -4.207 -13.907 1.00 90.62 95 LEU A O 1
ATOM 736 N N . ARG A 1 96 ? 16.706 -3.298 -13.643 1.00 84.50 96 ARG A N 1
ATOM 737 C CA . ARG A 1 96 ? 16.425 -2.156 -14.534 1.00 84.50 96 ARG A CA 1
ATOM 738 C C . ARG A 1 96 ? 16.090 -2.595 -15.959 1.00 84.50 96 ARG A C 1
ATOM 740 O O . ARG A 1 96 ? 15.202 -2.013 -16.585 1.00 84.50 96 ARG A O 1
ATOM 747 N N . GLU A 1 97 ? 16.758 -3.631 -16.461 1.00 84.31 97 GLU A N 1
ATOM 748 C CA . GLU A 1 97 ? 16.415 -4.248 -17.744 1.00 84.31 97 GLU A CA 1
ATOM 749 C C . GLU A 1 97 ? 15.030 -4.850 -17.765 1.00 84.31 97 GLU A C 1
ATOM 751 O O . GLU A 1 97 ? 14.231 -4.535 -18.650 1.00 84.31 97 GLU A O 1
ATOM 756 N N . PHE A 1 98 ? 14.731 -5.659 -16.761 1.00 92.81 98 PHE A N 1
ATOM 757 C CA . PHE A 1 98 ? 13.431 -6.267 -16.590 1.00 92.81 98 PHE A CA 1
ATOM 758 C C . PHE A 1 98 ? 12.315 -5.220 -16.575 1.00 92.81 98 PHE A C 1
ATOM 760 O O . PHE A 1 98 ? 11.356 -5.347 -17.340 1.00 92.81 98 PHE A O 1
ATOM 767 N N . LEU A 1 99 ? 12.462 -4.160 -15.778 1.00 91.12 99 LEU A N 1
ATOM 768 C CA . LEU A 1 99 ? 11.453 -3.111 -15.666 1.00 91.12 99 LEU A CA 1
ATOM 769 C C . LEU A 1 99 ? 11.291 -2.317 -16.967 1.00 91.12 99 LEU A C 1
ATOM 771 O O . LEU A 1 99 ? 10.176 -1.935 -17.321 1.00 91.12 99 LEU A O 1
ATOM 775 N N . SER A 1 100 ? 12.382 -2.093 -17.706 1.00 83.94 100 SER A N 1
ATOM 776 C CA . SER A 1 100 ? 12.314 -1.407 -18.999 1.00 83.94 100 SER A CA 1
ATOM 777 C C . SER A 1 100 ? 11.592 -2.232 -20.056 1.00 83.94 100 SER A C 1
ATOM 779 O O . SER A 1 100 ? 10.774 -1.702 -20.808 1.00 83.94 100 SER A O 1
ATOM 781 N N . VAL A 1 101 ? 11.858 -3.537 -20.084 1.00 86.31 101 VAL A N 1
ATOM 782 C CA . VAL A 1 101 ? 11.214 -4.480 -20.999 1.00 86.31 101 VAL A CA 1
ATOM 783 C C . VAL A 1 101 ? 9.728 -4.655 -20.675 1.00 86.31 101 VAL A C 1
ATOM 785 O O . VAL A 1 101 ? 8.908 -4.674 -21.590 1.00 86.31 101 VAL A O 1
ATOM 788 N N . HIS A 1 102 ? 9.371 -4.722 -19.392 1.00 92.25 102 HIS A N 1
ATOM 789 C CA . HIS A 1 102 ? 7.991 -4.909 -18.936 1.00 92.25 102 HIS A CA 1
ATOM 790 C C . HIS A 1 102 ? 7.269 -3.593 -18.618 1.00 92.25 102 HIS A C 1
ATOM 792 O O . HIS A 1 102 ? 6.211 -3.619 -17.995 1.00 92.25 102 HIS A O 1
ATOM 798 N N . ASN A 1 103 ? 7.783 -2.439 -19.057 1.00 88.38 103 ASN A N 1
ATOM 799 C CA . ASN A 1 103 ? 7.210 -1.135 -18.706 1.00 88.38 103 ASN A CA 1
ATOM 800 C C . ASN A 1 103 ? 5.708 -1.044 -19.026 1.00 88.38 103 ASN A C 1
ATOM 802 O O . ASN A 1 103 ? 4.924 -0.622 -18.184 1.00 88.38 103 ASN A O 1
ATOM 806 N N . GLN A 1 104 ? 5.292 -1.499 -20.210 1.00 88.50 104 GLN A N 1
ATOM 807 C CA . GLN A 1 104 ? 3.885 -1.463 -20.613 1.00 88.50 104 GLN A CA 1
ATOM 808 C C . GLN A 1 104 ? 3.000 -2.366 -19.739 1.00 88.50 104 GLN A C 1
ATOM 810 O O . GLN A 1 104 ? 1.897 -1.966 -19.372 1.00 88.50 104 GLN A O 1
ATOM 815 N N . LEU A 1 105 ? 3.494 -3.557 -19.386 1.00 94.12 105 LEU A N 1
ATOM 816 C CA . LEU A 1 105 ? 2.810 -4.484 -18.486 1.00 94.12 105 LEU A CA 1
ATOM 817 C C . LEU A 1 105 ? 2.665 -3.881 -17.088 1.00 94.12 105 LEU A C 1
ATOM 819 O O . LEU A 1 105 ? 1.571 -3.889 -16.536 1.00 94.12 105 LEU A O 1
ATOM 823 N N . LEU A 1 106 ? 3.740 -3.321 -16.534 1.00 95.50 106 LEU A N 1
ATOM 824 C CA . LEU A 1 106 ? 3.763 -2.755 -15.182 1.00 95.50 106 LEU A CA 1
ATOM 825 C C . LEU A 1 106 ? 2.897 -1.494 -15.072 1.00 95.50 106 LEU A C 1
ATOM 827 O O . LEU A 1 106 ? 2.176 -1.336 -14.090 1.00 95.50 106 LEU A O 1
ATOM 831 N N . ASN A 1 107 ? 2.888 -0.643 -16.103 1.00 92.81 107 ASN A N 1
ATOM 832 C CA . ASN A 1 107 ? 1.995 0.516 -16.163 1.00 92.81 107 ASN A CA 1
ATOM 833 C C . ASN A 1 107 ? 0.521 0.082 -16.183 1.00 92.81 107 ASN A C 1
ATOM 835 O O . ASN A 1 107 ? -0.292 0.622 -15.436 1.00 92.81 107 ASN A O 1
ATOM 839 N N . TRP A 1 108 ? 0.176 -0.905 -17.016 1.00 93.69 108 TRP A N 1
ATOM 840 C CA . TRP A 1 108 ? -1.182 -1.446 -17.055 1.00 93.69 108 TRP A CA 1
ATOM 841 C C . TRP A 1 108 ? -1.559 -2.094 -15.719 1.00 93.69 108 TRP A C 1
ATOM 843 O O . TRP A 1 108 ? -2.624 -1.807 -15.187 1.00 93.69 108 TRP A O 1
ATOM 853 N N . THR A 1 109 ? -0.661 -2.892 -15.141 1.00 96.25 109 THR A N 1
ATOM 854 C CA . THR A 1 109 ? -0.861 -3.575 -13.854 1.00 96.25 109 THR A CA 1
ATOM 855 C C . THR A 1 109 ? -1.142 -2.569 -12.744 1.00 96.25 109 THR A C 1
ATOM 857 O O . THR A 1 109 ? -2.128 -2.715 -12.033 1.00 96.25 109 THR A O 1
ATOM 860 N N . GLY A 1 110 ? -0.339 -1.507 -12.631 1.00 96.00 110 GLY A N 1
ATOM 861 C CA . GLY A 1 110 ? -0.585 -0.453 -11.649 1.00 96.00 110 GLY A CA 1
ATOM 862 C C . GLY A 1 110 ? -1.916 0.259 -11.872 1.00 96.00 110 GLY A C 1
ATOM 863 O O . GLY A 1 110 ? -2.669 0.459 -10.928 1.00 96.00 110 GLY A O 1
ATOM 864 N N . PHE A 1 111 ? -2.280 0.561 -13.117 1.00 94.00 111 PHE A N 1
ATOM 865 C CA . PHE A 1 111 ? -3.583 1.164 -13.398 1.00 94.00 111 PHE A CA 1
ATOM 866 C C . PHE A 1 111 ? -4.765 0.295 -12.939 1.00 94.00 111 PHE A C 1
ATOM 868 O O . PHE A 1 111 ? -5.724 0.832 -12.379 1.00 94.00 111 PHE A O 1
ATOM 875 N N . GLN A 1 112 ? -4.690 -1.024 -13.154 1.00 95.56 112 GLN A N 1
ATOM 876 C CA . GLN A 1 112 ? -5.720 -1.960 -12.695 1.00 95.56 112 GLN A CA 1
ATOM 877 C C . GLN A 1 112 ? -5.714 -2.108 -11.173 1.00 95.56 112 GLN A C 1
ATOM 879 O O . GLN A 1 112 ? -6.750 -1.925 -10.542 1.00 95.56 112 GLN A O 1
ATOM 884 N N . ALA A 1 113 ? -4.548 -2.367 -10.578 1.00 96.62 113 ALA A N 1
ATOM 885 C CA . ALA A 1 113 ? -4.411 -2.632 -9.148 1.00 96.62 113 ALA A CA 1
ATOM 886 C C . ALA A 1 113 ? -4.811 -1.430 -8.278 1.00 96.62 113 ALA A C 1
ATOM 888 O O . ALA A 1 113 ? -5.406 -1.595 -7.217 1.00 96.62 113 ALA A O 1
ATOM 889 N N . LEU A 1 114 ? -4.520 -0.205 -8.730 1.00 95.81 114 LEU A N 1
ATOM 890 C CA . LEU A 1 114 ? -4.965 1.014 -8.051 1.00 95.81 114 LEU A CA 1
ATOM 891 C C . LEU A 1 114 ? -6.419 1.392 -8.384 1.00 95.81 114 LEU A C 1
ATOM 893 O O . LEU A 1 114 ? -6.891 2.426 -7.915 1.00 95.81 114 LEU A O 1
ATOM 897 N N . GLU A 1 115 ? -7.127 0.601 -9.191 1.00 94.44 115 GLU A N 1
ATOM 898 C CA . GLU A 1 115 ? -8.503 0.852 -9.634 1.00 94.44 115 GLU A CA 1
ATOM 899 C C . GLU A 1 115 ? -8.715 2.267 -10.191 1.00 94.44 115 GLU A C 1
ATOM 901 O O . GLU A 1 115 ? -9.760 2.890 -9.988 1.00 94.44 115 GLU A O 1
ATOM 906 N N . VAL A 1 116 ? -7.722 2.802 -10.905 1.00 91.25 116 VAL A N 1
ATOM 907 C CA . VAL A 1 116 ? -7.689 4.220 -11.307 1.00 91.25 116 VAL A CA 1
ATOM 908 C C . VAL A 1 116 ? -8.909 4.602 -12.145 1.00 91.25 116 VAL A C 1
ATOM 910 O O . VAL A 1 116 ? -9.400 5.724 -12.058 1.00 91.25 116 VAL A O 1
ATOM 913 N N . ARG A 1 117 ? -9.438 3.660 -12.935 1.00 88.06 117 ARG A N 1
ATOM 914 C CA . ARG A 1 117 ? -10.655 3.873 -13.726 1.00 88.06 117 ARG A CA 1
ATOM 915 C C . ARG A 1 117 ? -11.902 4.087 -12.862 1.00 88.06 117 ARG A C 1
ATOM 917 O O . ARG A 1 117 ? -12.752 4.882 -13.246 1.00 88.06 117 ARG A O 1
ATOM 924 N N . ARG A 1 118 ? -12.021 3.370 -11.738 1.00 88.12 118 ARG A N 1
ATOM 925 C CA . ARG A 1 118 ? -13.152 3.488 -10.800 1.00 88.12 118 ARG A CA 1
ATOM 926 C C . ARG A 1 118 ? -12.956 4.681 -9.873 1.00 88.12 118 ARG A C 1
ATOM 928 O O . ARG A 1 118 ? -13.871 5.474 -9.691 1.00 88.12 118 ARG A O 1
ATOM 935 N N . ASN A 1 119 ? -11.751 4.827 -9.326 1.00 92.06 119 ASN A N 1
ATOM 936 C CA . ASN A 1 119 ? -11.406 5.900 -8.407 1.00 92.06 119 ASN A CA 1
ATOM 937 C C . ASN A 1 119 ? -10.048 6.531 -8.775 1.00 92.06 119 ASN A C 1
ATOM 939 O O . ASN A 1 119 ? -9.005 6.118 -8.256 1.00 92.06 119 ASN A O 1
ATOM 943 N N . PRO A 1 120 ? -10.041 7.583 -9.618 1.00 90.62 120 PRO A N 1
ATOM 944 C CA . PRO A 1 120 ? -8.815 8.258 -10.039 1.00 90.62 120 PRO A CA 1
ATOM 945 C C . PRO A 1 120 ? -8.007 8.867 -8.889 1.00 90.62 120 PRO A C 1
ATOM 947 O O . PRO A 1 120 ? -6.814 9.109 -9.049 1.00 90.62 120 PRO A O 1
ATOM 950 N N . SER A 1 121 ? -8.627 9.126 -7.732 1.00 91.69 121 SER A N 1
ATOM 951 C CA . SER A 1 121 ? -7.930 9.704 -6.577 1.00 91.69 121 SER A CA 1
ATOM 952 C C . SER A 1 121 ? -6.950 8.727 -5.918 1.00 91.69 121 SER A C 1
ATOM 954 O O . SER A 1 121 ? -5.991 9.174 -5.289 1.00 91.69 121 SER A O 1
ATOM 956 N N . ASN A 1 122 ? -7.106 7.414 -6.146 1.00 94.19 122 ASN A N 1
ATOM 957 C CA . ASN A 1 122 ? -6.228 6.376 -5.598 1.00 94.19 122 ASN A CA 1
ATOM 958 C C . ASN A 1 122 ? -4.750 6.591 -5.955 1.00 94.19 122 ASN A C 1
ATOM 960 O O . ASN A 1 122 ? -3.884 6.230 -5.163 1.00 94.19 122 ASN A O 1
ATOM 964 N N . ILE A 1 123 ? -4.447 7.243 -7.084 1.00 92.88 123 ILE A N 1
ATOM 965 C CA . ILE A 1 123 ? -3.068 7.545 -7.508 1.00 92.88 123 ILE A CA 1
ATOM 966 C C . ILE A 1 123 ? -2.300 8.415 -6.504 1.00 92.88 123 ILE A C 1
ATOM 968 O O . ILE A 1 123 ? -1.075 8.415 -6.513 1.00 92.88 123 ILE A O 1
ATOM 972 N N . ARG A 1 124 ? -3.013 9.165 -5.650 1.00 89.62 124 ARG A N 1
ATOM 973 C CA . ARG A 1 124 ? -2.422 10.059 -4.644 1.00 89.62 124 ARG A CA 1
ATOM 974 C C . ARG A 1 124 ? -2.138 9.374 -3.318 1.00 89.62 124 ARG A C 1
ATOM 976 O O . ARG A 1 124 ? -1.362 9.908 -2.538 1.00 89.62 124 ARG A O 1
ATOM 983 N N . TYR A 1 125 ? -2.803 8.253 -3.045 1.00 92.12 125 TYR A N 1
ATOM 984 C CA . TYR A 1 125 ? -2.826 7.652 -1.711 1.00 92.12 125 TYR A CA 1
ATOM 985 C C . TYR A 1 125 ? -2.374 6.198 -1.703 1.00 92.12 125 TYR A C 1
ATOM 987 O O . TYR A 1 125 ? -2.045 5.695 -0.635 1.00 92.12 125 TYR A O 1
ATOM 995 N N . LYS A 1 126 ? -2.338 5.522 -2.856 1.00 94.75 126 LYS A N 1
ATOM 996 C CA . LYS A 1 126 ? -1.970 4.109 -2.983 1.00 94.75 126 LYS A CA 1
ATOM 997 C C . LYS A 1 126 ? -0.728 3.936 -3.862 1.00 94.75 126 LYS A C 1
ATOM 999 O O . LYS A 1 126 ? -0.452 4.746 -4.745 1.00 94.75 126 LYS A O 1
ATOM 1004 N N . VAL A 1 127 ? -0.002 2.852 -3.621 1.00 95.12 127 VAL A N 1
ATOM 1005 C CA . VAL A 1 127 ? 1.166 2.391 -4.380 1.00 95.12 127 VAL A CA 1
ATOM 1006 C C . VAL A 1 127 ? 0.998 0.901 -4.636 1.00 95.12 127 VAL A C 1
ATOM 1008 O O . VAL A 1 127 ? 0.580 0.165 -3.742 1.00 95.12 127 VAL A O 1
ATOM 1011 N N . LEU A 1 128 ? 1.320 0.457 -5.852 1.00 97.38 128 LEU A N 1
ATOM 1012 C CA . LEU A 1 128 ? 1.429 -0.969 -6.152 1.00 97.38 128 LEU A CA 1
ATOM 1013 C C . LEU A 1 128 ? 2.846 -1.438 -5.822 1.00 97.38 128 LEU A C 1
ATOM 1015 O O . LEU A 1 128 ? 3.800 -0.963 -6.431 1.00 97.38 128 LEU A O 1
ATOM 1019 N N . CYS A 1 129 ? 2.969 -2.395 -4.915 1.00 96.44 129 CYS A N 1
ATOM 1020 C CA . CYS A 1 129 ? 4.202 -3.096 -4.590 1.00 96.44 129 CYS A CA 1
ATOM 1021 C C . CYS A 1 129 ? 4.248 -4.450 -5.286 1.00 96.44 129 CYS A C 1
ATOM 1023 O O . CYS A 1 129 ? 3.271 -5.198 -5.268 1.00 96.44 129 CYS A O 1
ATOM 1025 N N . ILE A 1 130 ? 5.392 -4.762 -5.886 1.00 96.94 130 ILE A N 1
ATOM 1026 C CA . ILE A 1 130 ? 5.654 -6.027 -6.566 1.00 96.94 130 ILE A CA 1
ATOM 1027 C C . ILE A 1 130 ? 6.965 -6.583 -6.024 1.00 96.94 130 ILE A C 1
ATOM 1029 O O . ILE A 1 130 ? 8.037 -6.030 -6.286 1.00 96.94 130 ILE A O 1
ATOM 1033 N N . ASP A 1 131 ? 6.874 -7.698 -5.313 1.00 94.88 131 ASP A N 1
ATOM 1034 C CA . ASP A 1 131 ? 8.034 -8.451 -4.865 1.00 94.88 131 ASP A CA 1
ATOM 1035 C C . ASP A 1 131 ? 8.383 -9.505 -5.910 1.00 94.88 131 ASP A C 1
ATOM 1037 O O . ASP A 1 131 ? 7.542 -10.289 -6.359 1.00 94.88 131 ASP A O 1
ATOM 1041 N N . LEU A 1 132 ? 9.646 -9.509 -6.319 1.00 96.00 132 LEU A N 1
ATOM 1042 C CA . LEU A 1 132 ? 10.201 -10.430 -7.292 1.00 96.00 132 LEU A CA 1
ATOM 1043 C C . LEU A 1 132 ? 11.181 -11.385 -6.616 1.00 96.00 132 LEU A C 1
ATOM 1045 O O . LEU A 1 132 ? 11.999 -11.007 -5.776 1.00 96.00 132 LEU A O 1
ATOM 1049 N N . GLU A 1 133 ? 11.134 -12.631 -7.061 1.00 94.31 133 GLU A N 1
ATOM 1050 C CA . GLU A 1 133 ? 12.147 -13.639 -6.795 1.00 94.31 133 GLU A CA 1
ATOM 1051 C C . GLU A 1 133 ? 13.169 -13.635 -7.941 1.00 94.31 133 GLU A C 1
ATOM 1053 O O . GLU A 1 133 ? 12.801 -13.649 -9.120 1.00 94.31 133 GLU A O 1
ATOM 1058 N N . TYR A 1 134 ? 14.460 -13.620 -7.596 1.00 93.62 134 TYR A N 1
ATOM 1059 C CA . TYR A 1 134 ? 15.541 -13.676 -8.575 1.00 93.62 134 TYR A CA 1
ATOM 1060 C C . TYR A 1 134 ? 15.815 -15.116 -9.016 1.00 93.62 134 TYR A C 1
ATOM 1062 O O . TYR A 1 134 ? 16.116 -15.985 -8.199 1.00 93.62 134 TYR A O 1
ATOM 1070 N N . ARG A 1 135 ? 15.796 -15.350 -10.328 1.00 92.12 135 ARG A N 1
ATOM 1071 C CA . ARG A 1 135 ? 16.124 -16.625 -10.972 1.00 92.12 135 ARG A CA 1
ATOM 1072 C C . ARG A 1 135 ? 17.285 -16.407 -11.938 1.00 92.12 135 ARG A C 1
ATOM 1074 O O . ARG A 1 135 ? 17.105 -15.727 -12.940 1.00 92.12 135 ARG A O 1
ATOM 1081 N N . PRO A 1 136 ? 18.486 -16.947 -11.694 1.00 88.31 136 PRO A N 1
ATOM 1082 C CA . PRO A 1 136 ? 19.608 -16.741 -12.603 1.00 88.31 136 PRO A CA 1
ATOM 1083 C C . PRO A 1 136 ? 19.281 -17.196 -14.035 1.00 88.31 136 PRO A C 1
ATOM 1085 O O . PRO A 1 136 ? 19.028 -18.372 -14.287 1.00 88.31 136 PRO A O 1
ATOM 1088 N N . HIS A 1 137 ? 19.307 -16.263 -14.987 1.00 92.31 137 HIS A N 1
ATOM 1089 C CA . HIS A 1 137 ? 19.126 -16.540 -16.410 1.00 92.31 137 HIS A CA 1
ATOM 1090 C C . HIS A 1 137 ? 20.072 -15.669 -17.256 1.00 92.31 137 HIS A C 1
ATOM 1092 O O . HIS A 1 137 ? 20.558 -14.621 -16.814 1.00 92.31 137 HIS A O 1
ATOM 1098 N N . ARG A 1 138 ? 20.366 -16.109 -18.488 1.00 88.94 138 ARG A N 1
ATOM 1099 C CA . ARG A 1 138 ? 21.212 -15.354 -19.433 1.00 88.94 138 ARG A CA 1
ATOM 1100 C C . ARG A 1 138 ? 20.553 -14.041 -19.851 1.00 88.94 138 ARG A C 1
ATOM 1102 O O . ARG A 1 138 ? 21.213 -13.020 -19.993 1.00 88.94 138 ARG A O 1
ATOM 1109 N N . GLU A 1 139 ? 19.249 -14.094 -20.079 1.00 87.38 139 GLU A N 1
ATOM 1110 C CA . GLU A 1 139 ? 18.426 -12.950 -20.460 1.00 87.38 139 GLU A CA 1
ATOM 1111 C C . GLU A 1 139 ? 17.775 -12.314 -19.227 1.00 87.38 139 GLU A C 1
ATOM 1113 O O . GLU A 1 139 ? 17.004 -12.985 -18.542 1.00 87.38 139 GLU A O 1
ATOM 1118 N N . ALA A 1 140 ? 18.014 -11.022 -18.986 1.00 85.88 140 ALA A N 1
ATOM 1119 C CA . ALA A 1 140 ? 17.575 -10.336 -17.766 1.00 85.88 140 ALA A CA 1
ATOM 1120 C C . ALA A 1 140 ? 16.053 -10.344 -17.541 1.00 85.88 140 ALA A C 1
ATOM 1122 O O . ALA A 1 140 ? 15.590 -10.449 -16.413 1.00 85.88 140 ALA A O 1
ATOM 1123 N N . HIS A 1 141 ? 15.259 -10.276 -18.610 1.00 86.38 141 HIS A N 1
ATOM 1124 C CA . HIS A 1 141 ? 13.796 -10.278 -18.531 1.00 86.38 141 HIS A CA 1
ATOM 1125 C C . HIS A 1 141 ? 13.192 -11.628 -18.100 1.00 86.38 141 HIS A C 1
ATOM 1127 O O . HIS A 1 141 ? 12.023 -11.668 -17.742 1.00 86.38 141 HIS A O 1
ATOM 1133 N N . ARG A 1 142 ? 13.980 -12.711 -18.118 1.00 93.12 142 ARG A N 1
ATOM 1134 C CA . ARG A 1 142 ? 13.619 -14.033 -17.579 1.00 93.12 142 ARG A CA 1
ATOM 1135 C C . ARG A 1 142 ? 14.224 -14.282 -16.199 1.00 93.12 142 ARG A C 1
ATOM 1137 O O . ARG A 1 142 ? 14.042 -15.359 -15.643 1.00 93.12 142 ARG A O 1
ATOM 1144 N N . CYS A 1 143 ? 14.964 -13.312 -15.657 1.00 93.62 143 CYS A N 1
ATOM 1145 C CA . CYS A 1 143 ? 15.635 -13.482 -14.377 1.00 93.62 143 CYS A CA 1
ATOM 1146 C C . CYS A 1 143 ? 14.727 -13.272 -13.162 1.00 93.62 143 CYS A C 1
ATOM 1148 O O . CYS A 1 143 ? 15.219 -13.240 -12.037 1.00 93.62 143 CYS A O 1
ATOM 1150 N N . PHE A 1 144 ? 13.433 -13.048 -13.367 1.00 96.06 144 PHE A N 1
ATOM 1151 C CA . PHE A 1 144 ? 12.524 -12.640 -12.309 1.00 96.06 144 PHE A CA 1
ATOM 1152 C C . PHE A 1 144 ? 11.215 -13.403 -12.419 1.00 96.06 144 PHE A C 1
ATOM 1154 O O . PHE A 1 144 ? 10.696 -13.610 -13.514 1.00 96.06 144 PHE A O 1
ATOM 1161 N N . SER A 1 145 ? 10.674 -13.775 -11.271 1.00 96.62 145 SER A N 1
ATOM 1162 C CA . SER A 1 145 ? 9.307 -14.261 -11.118 1.00 96.62 145 SER A CA 1
ATOM 1163 C C . SER A 1 145 ? 8.599 -13.438 -10.062 1.00 96.62 145 SER A C 1
ATOM 1165 O O . SER A 1 145 ? 9.227 -12.991 -9.106 1.00 96.62 145 SER A O 1
ATOM 1167 N N . VAL A 1 146 ? 7.293 -13.243 -10.209 1.00 96.56 146 VAL A N 1
ATOM 1168 C CA . VAL A 1 146 ? 6.518 -12.540 -9.179 1.00 96.56 146 VAL A CA 1
ATOM 1169 C C . VAL A 1 146 ? 6.397 -13.447 -7.962 1.00 96.56 146 VAL A C 1
ATOM 1171 O O . VAL A 1 146 ? 5.893 -14.567 -8.080 1.00 96.56 146 VAL A O 1
ATOM 1174 N N . LEU A 1 147 ? 6.849 -12.959 -6.812 1.00 93.12 147 LEU A N 1
ATOM 1175 C CA . LEU A 1 147 ? 6.642 -13.583 -5.513 1.00 93.12 147 LEU A CA 1
ATOM 1176 C C . LEU A 1 147 ? 5.271 -13.158 -4.977 1.00 93.12 147 LEU A C 1
ATOM 1178 O O . LEU A 1 147 ? 4.375 -13.992 -4.836 1.00 93.12 147 LEU A O 1
ATOM 1182 N N . GLU A 1 148 ? 5.069 -11.851 -4.815 1.00 92.94 148 GLU A N 1
ATOM 1183 C CA . GLU A 1 148 ? 3.881 -11.258 -4.197 1.00 92.94 148 GLU A CA 1
ATOM 1184 C C . GLU A 1 148 ? 3.554 -9.893 -4.821 1.00 92.94 148 GLU A C 1
ATOM 1186 O O . GLU A 1 148 ? 4.434 -9.207 -5.346 1.00 92.94 148 GLU A O 1
ATOM 1191 N N . THR A 1 149 ? 2.282 -9.496 -4.767 1.00 94.88 149 THR A N 1
ATOM 1192 C CA . THR A 1 149 ? 1.839 -8.143 -5.116 1.00 94.88 149 THR A CA 1
ATOM 1193 C C . THR A 1 149 ? 0.937 -7.586 -4.032 1.00 94.88 149 THR A C 1
ATOM 1195 O O . THR A 1 149 ? 0.031 -8.277 -3.583 1.00 94.88 149 THR A O 1
ATOM 1198 N N . ASN A 1 150 ? 1.148 -6.329 -3.653 1.00 93.69 150 ASN A N 1
ATOM 1199 C CA . ASN A 1 150 ? 0.393 -5.667 -2.595 1.00 93.69 150 ASN A CA 1
ATOM 1200 C C . ASN A 1 150 ? 0.031 -4.242 -3.001 1.00 93.69 150 ASN A C 1
ATOM 1202 O O . ASN A 1 150 ? 0.851 -3.533 -3.579 1.00 93.69 150 ASN A O 1
ATOM 1206 N N . VAL A 1 151 ? -1.172 -3.787 -2.655 1.00 94.75 151 VAL A N 1
ATOM 1207 C CA . VAL A 1 151 ? -1.540 -2.370 -2.762 1.00 94.75 151 VAL A CA 1
ATOM 1208 C C . VAL A 1 151 ? -1.516 -1.772 -1.368 1.00 94.75 151 VAL A C 1
ATOM 1210 O O . VAL A 1 151 ? -2.199 -2.242 -0.464 1.00 94.75 151 VAL A O 1
ATOM 1213 N N . VAL A 1 152 ? -0.709 -0.737 -1.193 1.00 92.06 152 VAL A N 1
ATOM 1214 C CA . VAL A 1 152 ? -0.387 -0.173 0.120 1.00 92.06 152 VAL A CA 1
ATOM 1215 C C . VAL A 1 152 ? -0.485 1.350 0.089 1.00 92.06 152 VAL A C 1
ATOM 1217 O O . VAL A 1 152 ? -0.345 1.946 -0.983 1.00 92.06 152 VAL A O 1
ATOM 1220 N N . PRO A 1 153 ? -0.728 2.011 1.232 1.00 92.44 153 PRO A N 1
ATOM 1221 C CA . PRO A 1 153 ? -0.732 3.465 1.290 1.00 92.44 153 PRO A CA 1
ATOM 1222 C C . PRO A 1 153 ? 0.621 4.067 0.875 1.00 92.44 153 PRO A C 1
ATOM 1224 O O . PRO A 1 153 ? 1.677 3.591 1.287 1.00 92.44 153 PRO A O 1
ATOM 1227 N N . ILE A 1 154 ? 0.614 5.155 0.099 1.00 87.56 154 ILE A N 1
ATOM 1228 C CA . ILE A 1 154 ? 1.844 5.842 -0.339 1.00 87.56 154 ILE A CA 1
ATOM 1229 C C . ILE A 1 154 ? 2.664 6.381 0.835 1.00 87.56 154 ILE A C 1
ATOM 1231 O O . ILE A 1 154 ? 3.892 6.443 0.764 1.00 87.56 154 ILE A O 1
ATOM 1235 N N . GLU A 1 155 ? 1.999 6.717 1.941 1.00 83.94 155 GLU A N 1
ATOM 1236 C CA . GLU A 1 155 ? 2.656 7.218 3.146 1.00 83.94 155 GLU A CA 1
ATOM 1237 C C . GLU A 1 155 ? 3.600 6.184 3.766 1.00 83.94 155 GLU A C 1
ATOM 1239 O O . GLU A 1 155 ? 4.623 6.558 4.342 1.00 83.94 155 GLU A O 1
ATOM 1244 N N . THR A 1 156 ? 3.353 4.887 3.551 1.00 81.25 156 THR A N 1
ATOM 1245 C CA . THR A 1 156 ? 4.274 3.812 3.947 1.00 81.25 156 THR A CA 1
ATOM 1246 C C . THR A 1 156 ? 5.660 3.972 3.302 1.00 81.25 156 THR A C 1
ATOM 1248 O O . THR A 1 156 ? 6.662 3.595 3.90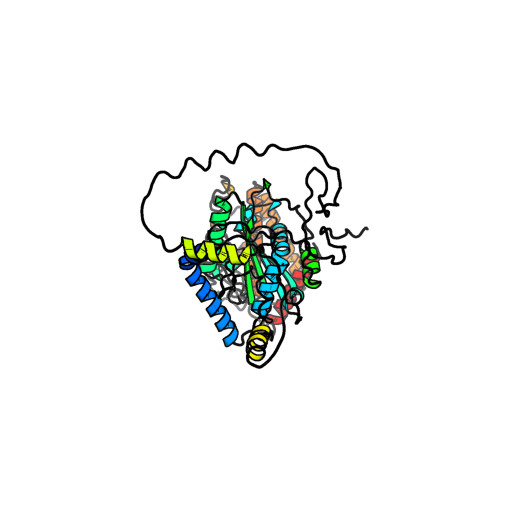3 1.00 81.25 156 THR A O 1
ATOM 1251 N N . PHE A 1 157 ? 5.746 4.592 2.120 1.00 77.88 157 PHE A N 1
ATOM 1252 C CA . PHE A 1 157 ? 7.009 4.820 1.407 1.00 77.88 157 PHE A CA 1
ATOM 1253 C C . PHE A 1 157 ? 7.529 6.241 1.549 1.00 77.88 157 PHE A C 1
ATOM 1255 O O . PHE A 1 157 ? 8.727 6.471 1.424 1.00 77.88 157 PHE A O 1
ATOM 1262 N N . ARG A 1 158 ? 6.658 7.216 1.817 1.00 80.75 158 ARG A N 1
ATOM 1263 C CA . ARG A 1 158 ? 7.040 8.630 1.789 1.00 80.75 158 ARG A CA 1
ATOM 1264 C C . ARG A 1 158 ? 8.139 8.982 2.795 1.00 80.75 158 ARG A C 1
ATOM 1266 O O . ARG A 1 158 ? 9.002 9.783 2.466 1.00 80.75 158 ARG A O 1
ATOM 1273 N N . LYS A 1 159 ? 8.160 8.359 3.982 1.00 75.19 159 LYS A N 1
ATOM 1274 C CA . LYS A 1 159 ? 9.260 8.544 4.953 1.00 75.19 159 LYS A CA 1
ATOM 1275 C C . LYS A 1 159 ? 10.566 7.868 4.557 1.00 75.19 159 LYS A C 1
ATOM 1277 O O . LYS A 1 159 ? 11.628 8.350 4.936 1.00 75.19 159 LYS A O 1
ATOM 12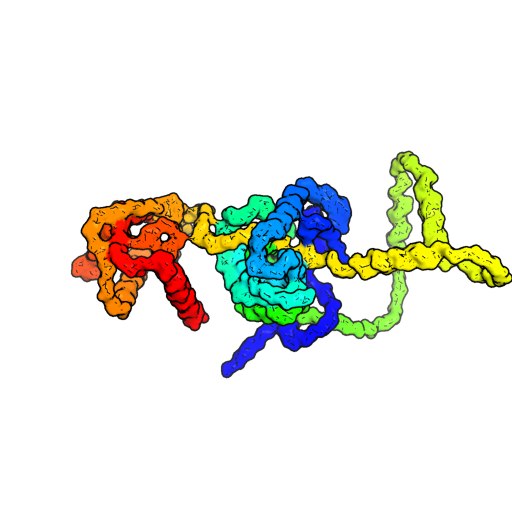82 N N . SER A 1 160 ? 10.489 6.722 3.886 1.00 71.94 160 SER A N 1
ATOM 1283 C CA . SER A 1 160 ? 11.657 5.899 3.562 1.00 71.94 160 SER A CA 1
ATOM 1284 C C . SER A 1 160 ? 12.255 6.238 2.194 1.00 71.94 160 SER A C 1
ATOM 1286 O O . SER A 1 160 ? 13.415 5.914 1.933 1.00 71.94 160 SER A O 1
ATOM 1288 N N . MET A 1 161 ? 11.494 6.921 1.335 1.00 78.62 161 MET A N 1
ATOM 1289 C CA . MET A 1 161 ? 11.956 7.442 0.056 1.00 78.62 161 MET A CA 1
ATOM 1290 C C . MET A 1 161 ? 12.886 8.636 0.234 1.00 78.62 161 MET A C 1
ATOM 1292 O O . MET A 1 161 ? 12.694 9.506 1.081 1.00 78.62 161 MET A O 1
ATOM 1296 N N . ASP A 1 162 ? 13.886 8.698 -0.638 1.00 79.38 162 ASP A N 1
ATOM 1297 C CA . ASP A 1 162 ? 14.793 9.830 -0.687 1.00 79.38 162 ASP A CA 1
ATOM 1298 C C . ASP A 1 162 ? 14.053 11.133 -1.081 1.00 79.38 162 ASP A C 1
ATOM 1300 O O . ASP A 1 162 ? 13.269 11.121 -2.040 1.00 79.38 162 ASP A O 1
ATOM 1304 N N . PRO A 1 163 ? 14.307 12.276 -0.411 1.00 81.88 163 PRO A N 1
ATOM 1305 C CA . PRO A 1 163 ? 13.673 13.552 -0.746 1.00 81.88 163 PRO A CA 1
ATOM 1306 C C . PRO A 1 163 ? 13.854 13.995 -2.205 1.00 81.88 163 PRO A C 1
ATOM 1308 O O . PRO A 1 163 ? 12.953 14.614 -2.775 1.00 81.88 163 PRO A O 1
ATOM 1311 N N . LEU A 1 164 ? 14.984 13.677 -2.848 1.00 78.81 164 LEU A N 1
ATOM 1312 C CA . LEU A 1 164 ? 15.197 13.974 -4.267 1.00 78.81 164 LEU A CA 1
ATOM 1313 C C . LEU A 1 164 ? 14.284 13.132 -5.160 1.00 78.81 164 LEU A C 1
ATOM 1315 O O . LEU A 1 164 ? 13.777 13.640 -6.161 1.00 78.81 164 LEU A O 1
ATOM 1319 N N . MET A 1 165 ? 14.036 11.876 -4.786 1.00 80.56 165 MET A N 1
ATOM 1320 C CA . MET A 1 165 ? 13.103 11.000 -5.495 1.00 80.56 165 MET A CA 1
ATOM 1321 C C . MET A 1 165 ? 11.666 11.510 -5.369 1.00 80.56 165 MET A C 1
ATOM 1323 O O . MET A 1 165 ? 10.963 11.601 -6.374 1.00 80.56 165 MET A O 1
ATOM 1327 N N . LEU A 1 166 ? 11.247 11.908 -4.163 1.00 85.69 166 LEU A N 1
ATOM 1328 C CA . LEU A 1 166 ? 9.930 12.514 -3.938 1.00 85.69 166 LEU A CA 1
ATOM 1329 C C . LEU A 1 166 ? 9.751 13.791 -4.759 1.00 85.69 166 LEU A C 1
ATOM 1331 O O . LEU A 1 166 ? 8.731 13.956 -5.428 1.00 85.69 166 LEU A O 1
ATOM 1335 N N . ASN A 1 167 ? 10.772 14.651 -4.781 1.00 83.62 167 ASN A N 1
ATOM 1336 C CA . ASN A 1 167 ? 10.770 15.848 -5.616 1.00 83.62 167 ASN A CA 1
ATOM 1337 C C . ASN A 1 167 ? 10.682 15.502 -7.109 1.00 83.62 167 ASN A C 1
ATOM 1339 O O . ASN A 1 167 ? 9.993 16.193 -7.857 1.00 83.62 167 ASN A O 1
ATOM 1343 N N . GLU A 1 168 ? 11.342 14.440 -7.582 1.00 82.25 168 GLU A N 1
ATOM 1344 C CA . GLU A 1 168 ? 11.195 14.009 -8.974 1.00 82.25 168 GLU A CA 1
ATOM 1345 C C . GLU A 1 168 ? 9.778 13.508 -9.283 1.00 82.25 168 GLU A C 1
ATOM 1347 O O . GLU A 1 168 ? 9.217 13.893 -10.313 1.00 82.25 168 GLU A O 1
ATOM 1352 N N . ILE A 1 169 ? 9.184 12.701 -8.400 1.00 87.81 169 ILE A N 1
ATOM 1353 C CA . ILE A 1 169 ? 7.799 12.224 -8.540 1.00 87.81 169 ILE A CA 1
ATOM 1354 C C . ILE A 1 169 ? 6.840 13.418 -8.593 1.00 87.81 169 ILE A C 1
ATOM 1356 O O . ILE A 1 169 ? 6.029 13.509 -9.513 1.00 87.81 169 ILE A O 1
ATOM 1360 N N . GLN A 1 170 ? 6.992 14.378 -7.679 1.00 88.94 170 GLN A N 1
ATOM 1361 C CA . GLN A 1 170 ? 6.166 15.584 -7.627 1.00 88.94 170 GLN A CA 1
ATOM 1362 C C . GLN A 1 170 ? 6.338 16.460 -8.877 1.00 88.94 170 GLN A C 1
ATOM 1364 O O . GLN A 1 170 ? 5.356 16.952 -9.432 1.00 88.94 170 GLN A O 1
ATOM 1369 N N . ASN A 1 171 ? 7.566 16.605 -9.384 1.00 84.75 171 ASN A N 1
ATOM 1370 C CA . ASN A 1 171 ? 7.832 17.329 -10.629 1.00 84.75 171 ASN A CA 1
ATOM 1371 C C . ASN A 1 171 ? 7.189 16.639 -11.845 1.00 84.75 171 ASN A C 1
ATOM 1373 O O . ASN A 1 171 ? 6.635 17.312 -12.719 1.00 84.75 171 ASN A O 1
ATOM 1377 N N . ARG A 1 172 ? 7.247 15.301 -11.923 1.00 86.31 172 ARG A N 1
ATOM 1378 C CA . ARG A 1 172 ? 6.549 14.517 -12.959 1.00 86.31 172 ARG A CA 1
ATOM 1379 C C . ARG A 1 172 ? 5.040 14.695 -12.849 1.00 86.31 172 ARG A C 1
ATOM 1381 O O . ARG A 1 172 ? 4.395 14.973 -13.855 1.00 86.31 172 ARG A O 1
ATOM 1388 N N . GLU A 1 173 ? 4.495 14.637 -11.636 1.00 89.00 173 GLU A N 1
ATOM 1389 C CA . GLU A 1 173 ? 3.072 14.859 -11.397 1.00 89.00 173 GLU A CA 1
ATOM 1390 C C . GLU A 1 173 ? 2.632 16.252 -11.851 1.00 89.00 173 GLU A C 1
ATOM 1392 O O . GLU A 1 173 ? 1.659 16.374 -12.598 1.00 89.00 173 GLU A O 1
ATOM 1397 N N . GLN A 1 174 ? 3.365 17.299 -11.464 1.00 86.06 174 GLN A N 1
ATOM 1398 C CA . GLN A 1 174 ? 3.047 18.671 -11.849 1.00 86.06 174 GLN A CA 1
ATOM 1399 C C . GLN A 1 174 ? 3.061 18.847 -13.372 1.00 86.06 174 GLN A C 1
ATOM 1401 O O . GLN A 1 174 ? 2.142 19.451 -13.924 1.00 86.06 174 GLN A O 1
ATOM 1406 N N . ARG A 1 175 ? 4.058 18.281 -14.068 1.00 85.62 175 ARG A N 1
ATOM 1407 C CA . ARG A 1 175 ? 4.125 18.313 -15.540 1.00 85.62 175 ARG A CA 1
ATOM 1408 C C . ARG A 1 175 ? 2.976 17.546 -16.186 1.00 85.62 175 ARG A C 1
ATOM 1410 O O . ARG A 1 175 ? 2.342 18.068 -17.101 1.00 85.62 175 ARG A O 1
ATOM 1417 N N . CYS A 1 176 ? 2.682 16.347 -15.688 1.00 83.75 176 CYS A N 1
ATOM 1418 C CA . CYS A 1 176 ? 1.583 15.521 -16.174 1.00 83.75 176 CYS A CA 1
ATOM 1419 C C . CYS A 1 176 ? 0.251 16.277 -16.059 1.00 83.75 176 CYS A C 1
ATOM 1421 O O . CYS A 1 176 ? -0.446 16.451 -17.061 1.00 83.75 176 CYS A O 1
ATOM 1423 N N . ARG A 1 177 ? -0.042 16.855 -14.887 1.00 87.94 177 ARG A N 1
ATOM 1424 C CA . ARG A 1 177 ? -1.244 17.675 -14.663 1.00 87.94 177 ARG A CA 1
ATOM 1425 C C . ARG A 1 177 ? -1.272 18.930 -15.536 1.00 87.94 177 ARG A C 1
ATOM 1427 O O . ARG A 1 177 ? -2.309 19.230 -16.120 1.00 87.94 177 ARG A O 1
ATOM 1434 N N . ALA A 1 178 ? -0.144 19.627 -15.688 1.00 82.50 178 ALA A N 1
ATOM 1435 C CA . ALA A 1 178 ? -0.044 20.801 -16.561 1.00 82.50 178 ALA A CA 1
ATOM 1436 C C . ALA A 1 178 ? -0.320 20.466 -18.040 1.00 82.50 178 ALA A C 1
ATOM 1438 O O . ALA A 1 178 ? -0.825 21.307 -18.778 1.00 82.50 178 ALA A O 1
ATOM 1439 N N . SER A 1 179 ? -0.043 19.228 -18.463 1.00 80.00 179 SER A N 1
ATOM 1440 C CA . SER A 1 179 ? -0.374 18.717 -19.801 1.00 80.00 179 SER A CA 1
ATOM 1441 C C . SER A 1 179 ? -1.801 18.150 -19.938 1.00 80.00 179 SER A C 1
ATOM 1443 O O . SER A 1 179 ? -2.154 17.621 -20.993 1.00 80.00 179 SER A O 1
ATOM 1445 N N . GLY A 1 180 ? -2.630 18.259 -18.891 1.00 82.19 180 GLY A N 1
ATOM 1446 C CA . GLY A 1 180 ? -4.008 17.751 -18.850 1.00 82.19 180 GLY A CA 1
ATOM 1447 C C . GLY A 1 180 ? -4.147 16.285 -18.419 1.00 82.19 180 GLY A C 1
ATOM 1448 O O . GLY A 1 180 ? -5.246 15.735 -18.493 1.00 82.19 180 GLY A O 1
ATOM 1449 N N . GLY A 1 181 ? -3.057 15.640 -17.997 1.00 86.50 181 GLY A N 1
ATOM 1450 C CA . GLY A 1 181 ? -3.064 14.279 -17.462 1.00 86.50 181 GLY A CA 1
ATOM 1451 C C . GLY A 1 181 ? -3.652 14.181 -16.050 1.00 86.50 181 GLY A C 1
ATOM 1452 O O . GLY A 1 181 ? -3.792 15.178 -15.336 1.00 86.50 181 GLY A O 1
ATOM 1453 N N . LEU A 1 182 ? -3.994 12.961 -15.626 1.00 86.06 182 LEU A N 1
ATOM 1454 C CA . LEU A 1 182 ? -4.594 12.709 -14.307 1.00 86.06 182 LEU A CA 1
ATOM 1455 C C . LEU A 1 182 ? -3.608 12.889 -13.143 1.00 86.06 182 LEU A C 1
ATOM 1457 O O . LEU A 1 182 ? -4.026 13.218 -12.027 1.00 86.06 182 LEU A O 1
ATOM 1461 N N . GLY A 1 183 ? -2.315 12.693 -13.397 1.00 90.94 183 GLY A N 1
ATOM 1462 C CA . GLY A 1 183 ? -1.249 12.733 -12.400 1.00 90.94 183 GLY A CA 1
ATOM 1463 C C . GLY A 1 183 ? -0.287 11.559 -12.556 1.00 90.94 183 GLY A C 1
ATOM 1464 O O . GLY A 1 183 ? -0.193 10.956 -13.623 1.00 90.94 183 GLY A O 1
ATOM 1465 N N . VAL A 1 184 ? 0.431 11.240 -11.482 1.00 91.75 184 VAL A N 1
ATOM 1466 C CA . VAL A 1 184 ? 1.397 10.138 -11.438 1.00 91.75 184 VAL A CA 1
ATOM 1467 C C . VAL A 1 184 ? 0.973 9.154 -10.360 1.00 91.75 184 VAL A C 1
ATOM 1469 O O . VAL A 1 184 ? 0.666 9.577 -9.251 1.00 91.75 184 VAL A O 1
ATOM 1472 N N . PHE A 1 185 ? 0.976 7.860 -10.673 1.00 94.06 185 PHE A N 1
ATOM 1473 C CA . PHE A 1 185 ? 0.967 6.811 -9.651 1.00 94.06 185 PHE A CA 1
ATOM 1474 C C . PHE A 1 185 ? 2.340 6.145 -9.577 1.00 94.06 185 PHE A C 1
ATOM 1476 O O . PHE A 1 185 ? 3.168 6.291 -10.480 1.00 94.06 185 PHE A O 1
ATOM 1483 N N . VAL A 1 186 ? 2.587 5.409 -8.497 1.00 94.12 186 VAL A N 1
ATOM 1484 C CA . VAL A 1 186 ? 3.873 4.751 -8.258 1.00 94.12 186 VAL A CA 1
ATOM 1485 C C . VAL A 1 186 ? 3.705 3.235 -8.273 1.00 94.12 186 VAL A C 1
ATOM 1487 O O . VAL A 1 186 ? 2.809 2.691 -7.626 1.00 94.12 186 VAL A O 1
ATOM 1490 N N . VAL A 1 187 ? 4.599 2.561 -8.998 1.00 95.94 187 VAL A N 1
ATOM 1491 C CA . VAL A 1 187 ? 4.846 1.120 -8.867 1.00 95.94 187 VAL A CA 1
ATOM 1492 C C . VAL A 1 187 ? 6.193 0.938 -8.181 1.00 95.94 187 VAL A C 1
ATOM 1494 O O . VAL A 1 187 ? 7.212 1.440 -8.654 1.00 95.94 187 VAL A O 1
ATOM 1497 N N . PHE A 1 188 ? 6.202 0.244 -7.055 1.00 94.31 188 PHE A N 1
ATOM 1498 C CA . PHE A 1 188 ? 7.390 -0.097 -6.291 1.00 94.31 188 PHE A CA 1
ATOM 1499 C C . PHE A 1 188 ? 7.748 -1.557 -6.566 1.00 94.31 188 PHE A C 1
ATOM 1501 O O . PHE A 1 188 ? 6.917 -2.440 -6.375 1.00 94.31 188 PHE A O 1
ATOM 1508 N N . VAL A 1 189 ? 8.964 -1.822 -7.040 1.00 95.00 189 VAL A N 1
ATOM 1509 C CA . VAL A 1 189 ? 9.406 -3.182 -7.378 1.00 95.00 189 VAL A CA 1
ATOM 1510 C C . VAL A 1 189 ? 10.643 -3.545 -6.577 1.00 95.00 189 VAL A C 1
ATOM 1512 O O . VAL A 1 189 ? 11.640 -2.825 -6.626 1.00 95.00 189 VAL A O 1
ATOM 1515 N N . GLN A 1 190 ? 10.596 -4.669 -5.869 1.00 92.31 190 GLN A N 1
ATOM 1516 C CA . GLN A 1 190 ? 11.664 -5.118 -4.982 1.00 92.31 190 GLN A CA 1
ATOM 1517 C C . GLN A 1 190 ? 12.122 -6.535 -5.332 1.00 92.31 190 GLN A C 1
ATOM 1519 O O . GLN A 1 190 ? 11.326 -7.391 -5.693 1.00 92.31 190 GLN A O 1
ATOM 1524 N N . CYS A 1 191 ? 13.429 -6.786 -5.253 1.00 91.31 191 CYS A N 1
ATOM 1525 C CA . CYS A 1 191 ? 14.026 -8.095 -5.499 1.00 91.31 191 CYS A CA 1
ATOM 1526 C C . CYS A 1 191 ? 15.331 -8.248 -4.714 1.00 91.31 191 CYS A C 1
ATOM 1528 O O . CYS A 1 191 ? 16.272 -7.492 -4.950 1.00 91.31 191 CYS A O 1
ATOM 1530 N N . GLY A 1 192 ? 15.425 -9.238 -3.818 1.00 71.88 192 GLY A N 1
ATOM 1531 C CA . GLY A 1 192 ? 16.689 -9.613 -3.158 1.00 71.88 192 GLY A CA 1
ATOM 1532 C C . GLY A 1 192 ? 17.435 -8.458 -2.468 1.00 71.88 192 GLY A C 1
ATOM 1533 O O . GLY A 1 192 ? 18.661 -8.428 -2.489 1.00 71.88 192 GLY A O 1
ATOM 1534 N N . GLY A 1 193 ? 16.703 -7.478 -1.923 1.00 75.31 193 GLY A N 1
ATOM 1535 C CA . GLY A 1 193 ? 17.257 -6.270 -1.295 1.00 75.31 193 GLY A CA 1
ATOM 1536 C C . GLY A 1 193 ? 17.477 -5.082 -2.240 1.00 75.31 193 GLY A C 1
ATOM 1537 O O . GLY A 1 193 ? 17.846 -4.007 -1.790 1.00 75.31 193 GLY A O 1
ATOM 1538 N N . VAL A 1 194 ? 17.231 -5.219 -3.540 1.00 82.31 194 VAL A N 1
ATOM 1539 C CA . VAL A 1 194 ? 17.240 -4.089 -4.477 1.00 82.31 194 VAL A CA 1
ATOM 1540 C C . VAL A 1 194 ? 15.812 -3.611 -4.696 1.00 82.31 194 VAL A C 1
ATOM 1542 O O . VAL A 1 194 ? 14.957 -4.404 -5.081 1.00 82.31 194 VAL A O 1
ATOM 1545 N N . SER A 1 195 ? 15.576 -2.313 -4.522 1.00 86.94 195 SER A N 1
ATOM 1546 C CA . SER A 1 195 ? 14.276 -1.688 -4.773 1.00 86.94 195 SER A CA 1
ATOM 1547 C C . SER A 1 195 ? 14.365 -0.673 -5.912 1.00 86.94 195 SER A C 1
ATOM 1549 O O . SER A 1 195 ? 15.366 0.031 -6.073 1.00 86.94 195 SER A O 1
ATOM 1551 N N . GLN A 1 196 ? 13.316 -0.611 -6.724 1.00 87.81 196 GLN A N 1
ATOM 1552 C CA . GLN A 1 196 ? 13.174 0.289 -7.863 1.00 87.81 196 GLN A CA 1
ATOM 1553 C C . GLN A 1 196 ? 11.809 0.963 -7.828 1.00 87.81 196 GLN A C 1
ATOM 1555 O O . GLN A 1 196 ? 10.779 0.307 -7.677 1.00 87.81 196 GLN A O 1
ATOM 1560 N N . VAL A 1 197 ? 11.806 2.278 -8.021 1.00 89.75 197 VAL A N 1
ATOM 1561 C CA . VAL A 1 197 ? 10.584 3.089 -7.971 1.00 89.75 197 VAL A CA 1
ATOM 1562 C C . VAL A 1 197 ? 10.206 3.568 -9.366 1.00 89.75 197 VAL A C 1
ATOM 1564 O O . VAL A 1 197 ? 10.986 4.260 -10.025 1.00 89.75 197 VAL A O 1
ATOM 1567 N N . MET A 1 198 ? 9.007 3.206 -9.822 1.00 90.00 198 MET A N 1
ATOM 1568 C CA . MET A 1 198 ? 8.471 3.565 -11.134 1.00 90.00 198 MET A CA 1
ATOM 1569 C C . MET A 1 198 ? 7.354 4.610 -11.009 1.00 90.00 198 MET A C 1
ATOM 1571 O O . MET A 1 198 ? 6.207 4.249 -10.742 1.00 90.00 198 MET A O 1
ATOM 1575 N N . PRO A 1 199 ? 7.638 5.901 -11.234 1.00 90.69 199 PRO A N 1
ATOM 1576 C CA . PRO A 1 199 ? 6.584 6.884 -11.446 1.00 90.69 199 PRO A CA 1
ATOM 1577 C C . PRO A 1 199 ? 5.968 6.698 -12.837 1.00 90.69 199 PRO A C 1
ATOM 1579 O O . PRO A 1 199 ? 6.670 6.781 -13.850 1.00 90.69 199 PRO A O 1
ATOM 1582 N N . VAL A 1 200 ? 4.658 6.471 -12.883 1.00 90.44 200 VAL A N 1
ATOM 1583 C CA . VAL A 1 200 ? 3.887 6.291 -14.116 1.00 90.44 200 VAL A CA 1
ATOM 1584 C C . VAL A 1 200 ? 2.946 7.476 -14.304 1.00 90.44 200 VAL A C 1
ATOM 1586 O O . VAL A 1 200 ? 2.024 7.683 -13.518 1.00 90.44 200 VAL A O 1
ATOM 1589 N N . GLU A 1 201 ? 3.195 8.261 -15.350 1.00 88.56 201 GLU A N 1
ATOM 1590 C CA . GLU A 1 201 ? 2.350 9.387 -15.756 1.00 88.56 201 GLU A CA 1
ATOM 1591 C C . GLU A 1 201 ? 1.079 8.875 -16.446 1.00 88.56 201 GLU A C 1
ATOM 1593 O O . GLU A 1 201 ? 1.134 7.995 -17.308 1.00 88.56 201 GLU A O 1
ATOM 1598 N N . LEU A 1 202 ? -0.070 9.428 -16.059 1.00 87.88 202 LEU A N 1
ATOM 1599 C CA . LEU A 1 202 ? -1.372 9.064 -16.602 1.00 87.88 202 LEU A CA 1
ATOM 1600 C C . LEU A 1 202 ? -1.893 10.130 -17.552 1.00 87.88 202 LEU A C 1
ATOM 1602 O O . LEU A 1 202 ? -2.112 11.281 -17.169 1.00 87.88 202 LEU A O 1
ATOM 1606 N N . ASP A 1 203 ? -2.168 9.699 -18.776 1.00 82.44 203 ASP A N 1
ATOM 1607 C CA . ASP A 1 203 ? -2.821 10.509 -19.793 1.00 82.44 203 ASP A CA 1
ATOM 1608 C C . ASP A 1 203 ? -4.199 11.045 -19.333 1.00 82.44 203 ASP A C 1
ATOM 1610 O O . ASP A 1 203 ? -4.798 10.537 -18.380 1.00 82.44 203 ASP A O 1
ATOM 1614 N N . PRO A 1 204 ? -4.743 12.072 -20.011 1.00 78.44 204 PRO A N 1
ATOM 1615 C CA . PRO A 1 204 ? -6.113 12.525 -19.791 1.00 78.44 204 PRO A CA 1
ATOM 1616 C C . PRO A 1 204 ? -7.125 11.371 -19.934 1.00 78.44 204 PRO A C 1
ATOM 1618 O O . PRO A 1 204 ? -6.948 10.536 -20.827 1.00 78.44 204 PRO A O 1
ATOM 1621 N N . PRO A 1 205 ? -8.241 11.353 -19.174 1.00 75.25 205 PRO A N 1
ATOM 1622 C CA . PRO A 1 205 ? -9.242 10.279 -19.232 1.00 75.25 205 PRO A CA 1
ATOM 1623 C C . PRO A 1 205 ? -9.744 9.948 -20.641 1.00 75.25 205 PRO A C 1
ATOM 1625 O O . PRO A 1 205 ? -9.977 8.788 -20.956 1.00 75.25 205 PRO A O 1
ATOM 1628 N N . SER A 1 206 ? -9.850 10.952 -21.518 1.00 73.81 206 SER A N 1
ATOM 1629 C CA . SER A 1 206 ? -10.277 10.786 -22.914 1.00 73.81 206 SER A CA 1
ATOM 1630 C C . SER A 1 206 ? -9.303 9.984 -23.786 1.00 73.81 206 SER A C 1
ATOM 1632 O O . SER A 1 206 ? -9.692 9.503 -24.848 1.00 73.81 206 SER A O 1
ATOM 1634 N N . LYS A 1 207 ? -8.042 9.843 -23.361 1.00 76.69 207 LYS A N 1
ATOM 1635 C CA . LYS A 1 207 ? -6.991 9.083 -24.055 1.00 76.69 207 LYS A CA 1
ATOM 1636 C C . LYS A 1 207 ? -6.706 7.727 -23.404 1.00 76.69 207 LYS A C 1
ATOM 1638 O O . LYS A 1 207 ? -6.055 6.886 -24.025 1.00 76.69 207 LYS A O 1
ATOM 1643 N N . ILE A 1 208 ? -7.195 7.495 -22.184 1.00 76.69 208 ILE A N 1
ATOM 1644 C CA . ILE A 1 208 ? -7.034 6.215 -21.493 1.00 76.69 208 ILE A CA 1
ATOM 1645 C C . ILE A 1 208 ? -7.999 5.203 -22.112 1.00 76.69 208 ILE A C 1
ATOM 1647 O O . ILE A 1 208 ? -9.207 5.240 -21.897 1.00 76.69 208 ILE A O 1
ATOM 1651 N N . SER A 1 209 ? -7.443 4.275 -22.885 1.00 73.62 209 SER A N 1
ATOM 1652 C CA . SER A 1 209 ? -8.199 3.231 -23.589 1.00 73.62 209 SER A CA 1
ATOM 1653 C C . SER A 1 209 ? -8.239 1.892 -22.848 1.00 73.62 209 SER A C 1
ATOM 1655 O O . SER A 1 209 ? -8.740 0.914 -23.388 1.00 73.62 209 SER A O 1
ATOM 1657 N N . TRP A 1 210 ? -7.692 1.817 -21.633 1.00 78.25 210 TRP A N 1
ATOM 1658 C CA . TRP A 1 210 ? -7.646 0.569 -20.876 1.00 78.25 210 TRP A CA 1
ATOM 1659 C C . TRP A 1 210 ? -8.983 0.283 -20.197 1.00 78.25 210 TRP A C 1
ATOM 1661 O O . TRP A 1 210 ? -9.522 1.121 -19.463 1.00 78.25 210 TRP A O 1
ATOM 1671 N N . ASP A 1 211 ? -9.487 -0.924 -20.420 1.00 80.75 211 ASP A N 1
ATOM 1672 C CA . ASP A 1 211 ? -10.657 -1.441 -19.720 1.00 80.75 211 ASP A CA 1
ATOM 1673 C C . ASP A 1 211 ? -10.305 -1.797 -18.276 1.00 80.75 211 ASP A C 1
ATOM 1675 O O . ASP A 1 211 ? -9.159 -2.147 -17.991 1.00 80.75 211 ASP A O 1
ATOM 1679 N N . ALA A 1 212 ? -11.280 -1.701 -17.367 1.00 84.31 212 ALA A N 1
ATOM 1680 C CA . ALA A 1 212 ? -11.117 -2.198 -16.002 1.00 84.31 212 ALA A CA 1
ATOM 1681 C C . ALA A 1 212 ? -11.080 -3.729 -16.020 1.00 84.31 212 ALA A C 1
ATOM 1683 O O . ALA A 1 212 ? -11.936 -4.361 -16.644 1.00 84.31 212 ALA A O 1
ATOM 1684 N N . ARG A 1 213 ? -10.078 -4.310 -15.361 1.00 85.25 213 ARG A N 1
ATOM 1685 C CA . ARG A 1 213 ? -9.822 -5.747 -15.375 1.00 85.25 213 ARG A CA 1
ATOM 1686 C C . ARG A 1 213 ? -9.362 -6.228 -14.009 1.00 85.25 213 ARG A C 1
ATOM 1688 O O . ARG A 1 213 ? -8.324 -5.792 -13.524 1.00 85.25 213 ARG A O 1
ATOM 1695 N N . ASP A 1 214 ? -10.106 -7.175 -13.449 1.00 87.25 214 ASP A N 1
ATOM 1696 C CA . ASP A 1 214 ? -9.823 -7.743 -12.128 1.00 87.25 214 ASP A CA 1
ATOM 1697 C C . ASP A 1 214 ? -8.778 -8.886 -12.190 1.00 87.25 214 ASP A C 1
ATOM 1699 O O . ASP A 1 214 ? -8.190 -9.253 -11.181 1.00 87.25 214 ASP A O 1
ATOM 1703 N N . ASP A 1 215 ? -8.459 -9.410 -13.381 1.00 89.06 215 ASP A N 1
ATOM 1704 C CA . ASP A 1 215 ? -7.475 -10.488 -13.610 1.00 89.06 215 ASP A CA 1
ATOM 1705 C C . ASP A 1 215 ? -6.035 -9.988 -13.844 1.00 89.06 215 ASP A C 1
ATOM 1707 O O . ASP A 1 215 ? -5.208 -10.651 -14.490 1.00 89.06 215 ASP A O 1
ATOM 1711 N N . TRP A 1 216 ? -5.724 -8.792 -13.349 1.00 94.00 216 TRP A N 1
ATOM 1712 C CA . TRP A 1 216 ? -4.432 -8.154 -13.568 1.00 94.00 216 TRP A CA 1
ATOM 1713 C C . TRP A 1 216 ? -3.274 -8.922 -12.924 1.00 94.00 216 TRP A C 1
ATOM 1715 O O . TRP A 1 216 ? -2.216 -9.037 -13.547 1.00 94.00 216 TRP A O 1
ATOM 1725 N N . GLU A 1 217 ? -3.466 -9.505 -11.736 1.00 94.25 217 GLU A N 1
ATOM 1726 C CA . GLU A 1 217 ? -2.401 -10.231 -11.031 1.00 94.25 217 GLU A CA 1
ATOM 1727 C C . GLU A 1 217 ? -2.037 -11.555 -11.732 1.00 94.25 217 GLU A C 1
ATOM 1729 O O . GLU A 1 217 ? -0.852 -11.754 -12.037 1.00 94.25 217 GLU A O 1
ATOM 1734 N N . PRO A 1 218 ? -2.996 -12.439 -12.091 1.00 94.31 218 PRO A N 1
ATOM 1735 C CA . PRO A 1 218 ? -2.693 -13.624 -12.896 1.00 94.31 218 PRO A CA 1
ATOM 1736 C C . PRO A 1 218 ? -2.017 -13.285 -14.230 1.00 94.31 218 PRO A C 1
ATOM 1738 O O . PRO A 1 218 ? -1.099 -13.987 -14.663 1.00 94.31 218 PRO A O 1
ATOM 1741 N N . THR A 1 219 ? -2.431 -12.185 -14.869 1.00 94.56 219 THR A N 1
ATOM 1742 C CA . THR A 1 219 ? -1.826 -11.709 -16.120 1.00 94.56 219 THR A CA 1
ATOM 1743 C C . THR A 1 219 ? -0.374 -11.280 -15.906 1.00 94.56 219 THR A C 1
ATOM 1745 O O . THR A 1 219 ? 0.506 -11.719 -16.649 1.00 94.56 219 THR A O 1
ATOM 1748 N N . LEU A 1 220 ? -0.094 -10.480 -14.871 1.00 96.62 220 LEU A N 1
ATOM 1749 C CA . LEU A 1 220 ? 1.267 -10.084 -14.506 1.00 96.62 220 LEU A CA 1
ATOM 1750 C C . LEU A 1 220 ? 2.154 -11.314 -14.278 1.00 96.62 220 LEU A C 1
ATOM 1752 O O . LEU A 1 220 ? 3.218 -11.415 -14.892 1.00 96.62 220 LEU A O 1
ATOM 1756 N N . ARG A 1 221 ? 1.706 -12.265 -13.444 1.00 96.62 221 ARG A N 1
ATOM 1757 C CA . ARG A 1 221 ? 2.455 -13.501 -13.155 1.00 96.62 221 ARG A CA 1
ATOM 1758 C C . ARG A 1 221 ? 2.777 -14.280 -14.420 1.00 96.62 221 ARG A C 1
ATOM 1760 O O . ARG A 1 221 ? 3.924 -14.682 -14.585 1.00 96.62 221 ARG A O 1
ATOM 1767 N N . HIS A 1 222 ? 1.807 -14.472 -15.311 1.00 94.44 222 HIS A N 1
ATOM 1768 C CA . HIS A 1 222 ? 2.016 -15.200 -16.563 1.00 94.44 222 HIS A CA 1
ATOM 1769 C C . HIS A 1 222 ? 3.108 -14.546 -17.423 1.00 94.44 222 HIS A C 1
ATOM 1771 O O . HIS A 1 222 ? 4.099 -15.194 -17.758 1.00 94.44 222 HIS A O 1
ATOM 1777 N N . PHE A 1 223 ? 2.982 -13.247 -17.714 1.00 95.94 223 PHE A N 1
ATOM 1778 C CA . PHE A 1 223 ? 3.947 -12.558 -18.575 1.00 95.94 223 PHE A CA 1
ATOM 1779 C C . PHE A 1 223 ? 5.351 -12.503 -17.964 1.00 95.94 223 PHE A C 1
ATOM 1781 O O . PHE A 1 223 ? 6.332 -12.727 -18.674 1.00 95.94 223 PHE A O 1
ATOM 1788 N N . VAL A 1 224 ? 5.454 -12.251 -16.657 1.00 96.00 224 VAL A N 1
ATOM 1789 C CA . VAL A 1 224 ? 6.744 -12.194 -15.958 1.00 96.00 224 VAL A CA 1
ATOM 1790 C C . VAL A 1 224 ? 7.394 -13.576 -15.889 1.00 96.00 224 VAL A C 1
ATOM 1792 O O . VAL A 1 224 ? 8.546 -13.723 -16.292 1.00 96.00 224 VAL A O 1
ATOM 1795 N N . ASN A 1 225 ? 6.659 -14.605 -15.458 1.00 93.00 225 ASN A N 1
ATOM 1796 C CA . ASN A 1 225 ? 7.214 -15.948 -15.266 1.00 93.00 225 ASN A CA 1
ATOM 1797 C C . ASN A 1 225 ? 7.623 -16.615 -16.589 1.00 93.00 225 ASN A C 1
ATOM 1799 O O . ASN A 1 225 ? 8.581 -17.385 -16.614 1.00 93.00 225 ASN A O 1
ATOM 1803 N N . GLU A 1 226 ? 6.934 -16.311 -17.691 1.00 93.06 226 GLU A N 1
ATOM 1804 C CA . GLU A 1 226 ? 7.305 -16.801 -19.024 1.00 93.06 226 GLU A CA 1
ATOM 1805 C C . GLU A 1 226 ? 8.386 -15.942 -19.710 1.00 93.06 226 GLU A C 1
ATOM 1807 O O . GLU A 1 226 ? 8.933 -16.334 -20.749 1.00 93.06 226 GLU A O 1
ATOM 1812 N N . GLY A 1 227 ? 8.718 -14.777 -19.140 1.00 91.88 227 GLY A N 1
ATOM 1813 C CA . GLY A 1 227 ? 9.626 -13.796 -19.736 1.00 91.88 227 GLY A CA 1
ATOM 1814 C C . GLY A 1 227 ? 9.086 -13.216 -21.043 1.00 91.88 227 GLY A C 1
ATOM 1815 O O . GLY A 1 227 ? 9.831 -13.024 -22.011 1.00 91.88 227 GLY A O 1
ATOM 1816 N N . ARG A 1 228 ? 7.775 -12.982 -21.116 1.00 91.56 228 ARG A N 1
ATOM 1817 C CA . ARG A 1 228 ? 7.100 -12.470 -22.308 1.00 91.56 228 ARG A CA 1
ATOM 1818 C C . ARG A 1 228 ? 7.135 -10.949 -22.358 1.00 91.56 228 ARG A C 1
ATOM 1820 O O . ARG A 1 228 ? 6.729 -10.253 -21.437 1.00 91.56 228 ARG A O 1
ATOM 1827 N N . LYS A 1 229 ? 7.577 -10.427 -23.501 1.00 90.25 229 LYS A N 1
ATOM 1828 C CA . LYS A 1 229 ? 7.809 -8.987 -23.736 1.00 90.25 229 LYS A CA 1
ATOM 1829 C C . LYS A 1 229 ? 6.760 -8.345 -24.636 1.00 90.25 229 LYS A C 1
ATOM 1831 O O . LYS A 1 229 ? 6.867 -7.176 -24.989 1.00 90.25 229 LYS A O 1
ATOM 1836 N N . ASP A 1 230 ? 5.808 -9.141 -25.093 1.00 86.81 230 ASP A N 1
ATOM 1837 C CA . ASP A 1 230 ? 4.866 -8.807 -26.150 1.00 86.81 230 ASP A CA 1
ATOM 1838 C C . ASP A 1 230 ? 3.502 -8.356 -25.613 1.00 86.81 230 ASP A C 1
ATOM 1840 O O . ASP A 1 230 ? 2.578 -8.194 -26.403 1.00 86.81 230 ASP A O 1
ATOM 1844 N N . PHE A 1 231 ? 3.371 -8.140 -24.295 1.00 89.69 231 PHE A N 1
ATOM 1845 C CA . PHE A 1 231 ? 2.136 -7.714 -23.632 1.00 89.69 231 PHE A CA 1
ATOM 1846 C C . PHE A 1 231 ? 1.450 -6.546 -24.355 1.00 89.69 231 PHE A C 1
ATOM 1848 O O . PHE A 1 231 ? 2.033 -5.473 -24.539 1.00 89.69 231 PHE A O 1
ATOM 1855 N N . LYS A 1 232 ? 0.178 -6.749 -24.712 1.00 86.94 232 LYS A N 1
ATOM 1856 C CA . LYS A 1 232 ? -0.693 -5.712 -25.270 1.00 86.94 232 LYS A CA 1
ATOM 1857 C C . LYS A 1 232 ? -2.019 -5.675 -24.501 1.00 86.94 232 LYS A C 1
ATOM 1859 O O . LYS A 1 232 ? -2.739 -6.677 -24.507 1.00 86.94 232 LYS A O 1
ATOM 1864 N N . PRO A 1 233 ? -2.369 -4.539 -23.867 1.00 81.88 233 PRO A N 1
ATOM 1865 C CA . PRO A 1 233 ? -3.649 -4.400 -23.189 1.00 81.88 233 PRO A CA 1
ATOM 1866 C C . PRO A 1 233 ? -4.788 -4.420 -24.216 1.00 81.88 233 PRO A C 1
ATOM 1868 O O . PRO A 1 233 ? -4.661 -3.846 -25.300 1.00 81.88 233 PRO A O 1
ATOM 1871 N N . ILE A 1 234 ? -5.898 -5.078 -23.874 1.00 76.88 234 ILE A N 1
ATOM 1872 C CA . ILE A 1 234 ? -7.135 -5.016 -24.663 1.00 76.88 234 ILE A CA 1
ATOM 1873 C C . ILE A 1 234 ? -7.855 -3.695 -24.361 1.00 76.88 234 ILE A C 1
ATOM 1875 O O . ILE A 1 234 ? -7.856 -3.225 -23.223 1.00 76.88 234 ILE A O 1
ATOM 1879 N N . SER A 1 235 ? -8.435 -3.111 -25.406 1.00 68.56 235 SER A N 1
ATOM 1880 C CA . SER A 1 235 ? -9.243 -1.894 -25.386 1.00 68.56 235 SER A CA 1
ATOM 1881 C C . SER A 1 235 ? -10.563 -2.193 -26.102 1.00 68.56 235 SER A C 1
ATOM 1883 O O . SER A 1 235 ? -10.579 -2.471 -27.308 1.00 68.56 235 SER A O 1
ATOM 1885 N N . THR A 1 236 ? -11.674 -2.190 -25.366 1.00 60.09 236 THR A N 1
ATOM 1886 C CA . THR A 1 236 ? -13.026 -2.265 -25.927 1.00 60.09 236 THR A CA 1
ATOM 1887 C C . THR A 1 236 ? -13.535 -0.844 -26.144 1.00 60.09 236 THR A C 1
ATOM 1889 O O . THR A 1 236 ? -14.085 -0.185 -25.269 1.00 60.09 236 THR A O 1
ATOM 1892 N N . THR A 1 237 ? -13.337 -0.316 -27.351 1.00 52.19 237 THR A N 1
ATOM 1893 C CA . THR A 1 237 ? -14.079 0.885 -27.760 1.00 52.19 237 THR A CA 1
ATOM 1894 C C . THR A 1 237 ? -15.456 0.483 -28.287 1.00 52.19 237 THR A C 1
ATOM 1896 O O . THR A 1 237 ? -15.658 -0.641 -28.750 1.00 52.19 237 THR A O 1
ATOM 1899 N N . SER A 1 238 ? -16.414 1.413 -28.276 1.00 40.16 238 SER A N 1
ATOM 1900 C CA . SER A 1 238 ? -17.793 1.234 -28.765 1.00 40.16 238 SER A CA 1
ATOM 1901 C C . SER A 1 238 ? -17.923 0.883 -30.262 1.00 40.16 238 SER A C 1
ATOM 1903 O O . SER A 1 238 ? -19.034 0.775 -30.771 1.00 40.16 238 SER A O 1
ATOM 1905 N N . ARG A 1 239 ? -16.808 0.669 -30.978 1.00 41.09 239 ARG A N 1
ATOM 1906 C CA . ARG A 1 239 ? -16.756 0.182 -32.369 1.00 41.09 239 ARG A CA 1
ATOM 1907 C C . ARG A 1 239 ? -16.256 -1.267 -32.512 1.00 41.09 239 ARG A C 1
ATOM 1909 O O . ARG A 1 239 ? -15.960 -1.691 -33.623 1.00 41.09 239 ARG A O 1
ATOM 1916 N N . GLY A 1 240 ? -16.208 -2.036 -31.423 1.00 37.94 240 GLY A N 1
ATOM 1917 C CA . GLY A 1 240 ? -15.712 -3.416 -31.413 1.00 37.94 240 GLY A CA 1
ATOM 1918 C C . GLY A 1 240 ? -14.244 -3.506 -30.985 1.00 37.94 240 GLY A C 1
ATOM 1919 O O . GLY A 1 240 ? -13.509 -2.519 -31.013 1.00 37.94 240 GLY A O 1
ATOM 1920 N N . ALA A 1 241 ? -13.829 -4.692 -30.530 1.00 36.88 241 ALA A N 1
ATOM 1921 C CA . ALA A 1 241 ? -12.478 -4.943 -30.034 1.00 36.88 241 ALA A CA 1
ATOM 1922 C C . ALA A 1 241 ? -11.439 -4.697 -31.140 1.00 36.88 241 ALA A C 1
ATOM 1924 O O . ALA A 1 241 ? -11.373 -5.441 -32.117 1.00 36.88 241 ALA A O 1
ATOM 1925 N N . ILE A 1 242 ? -10.603 -3.669 -30.982 1.00 41.09 242 ILE A N 1
ATOM 1926 C CA . ILE A 1 242 ? -9.461 -3.454 -31.873 1.00 41.09 242 ILE A CA 1
ATOM 1927 C C . ILE A 1 242 ? -8.286 -4.238 -31.292 1.00 41.09 242 ILE A C 1
ATOM 1929 O O . ILE A 1 242 ? -7.499 -3.729 -30.495 1.00 41.09 242 ILE A O 1
ATOM 1933 N N . THR A 1 243 ? -8.135 -5.495 -31.706 1.00 39.53 243 THR A N 1
ATOM 1934 C CA . THR A 1 243 ? -6.796 -6.090 -31.743 1.00 39.53 243 THR A CA 1
ATOM 1935 C C . THR A 1 2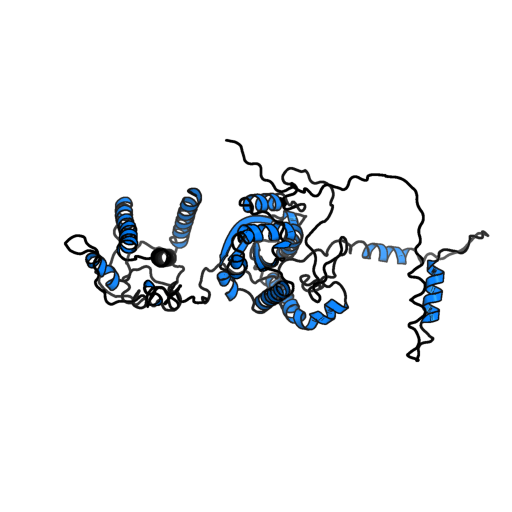43 ? -6.006 -5.321 -32.792 1.00 39.53 243 THR A C 1
ATOM 1937 O O . THR A 1 243 ? -6.495 -5.162 -33.909 1.00 39.53 243 THR A O 1
ATOM 1940 N N . ALA A 1 244 ? -4.811 -4.827 -32.462 1.00 38.03 244 ALA A N 1
ATOM 1941 C CA . ALA A 1 244 ? -3.902 -4.252 -33.450 1.00 38.03 244 ALA A CA 1
ATOM 1942 C C . ALA A 1 244 ? -3.529 -5.334 -34.482 1.00 38.03 244 ALA A C 1
ATOM 1944 O O . ALA A 1 244 ? -2.556 -6.066 -34.296 1.00 38.03 244 ALA A O 1
ATOM 1945 N N . ALA A 1 245 ? -4.356 -5.478 -35.516 1.00 28.62 245 ALA A N 1
ATOM 1946 C CA . ALA A 1 245 ? -4.127 -6.363 -36.640 1.00 28.62 245 ALA A CA 1
ATOM 1947 C C . ALA A 1 245 ? -2.998 -5.781 -37.505 1.00 28.62 245 ALA A C 1
ATOM 1949 O O . ALA A 1 245 ? -2.885 -4.556 -37.615 1.00 28.62 245 ALA A O 1
ATOM 1950 N N . PRO A 1 246 ? -2.144 -6.626 -38.101 1.00 33.00 246 PRO A N 1
ATOM 1951 C CA . PRO A 1 246 ? -1.171 -6.161 -39.074 1.00 33.00 246 PRO A CA 1
ATOM 1952 C C . PRO A 1 246 ? -1.933 -5.650 -40.303 1.00 33.00 246 PRO A C 1
ATOM 1954 O O . PRO A 1 246 ? -2.810 -6.345 -40.816 1.00 33.00 246 PRO A O 1
ATOM 1957 N N . GLU A 1 247 ? -1.624 -4.436 -40.759 1.00 26.16 247 GLU A N 1
ATOM 1958 C CA . GLU A 1 247 ? -2.134 -3.919 -42.030 1.00 26.16 247 GLU A CA 1
ATOM 1959 C C . GLU A 1 247 ? -1.729 -4.884 -43.151 1.00 26.16 247 GLU A C 1
ATOM 1961 O O . GLU A 1 247 ? -0.560 -4.995 -43.520 1.00 26.16 247 GLU A O 1
ATOM 1966 N N . VAL A 1 248 ? -2.711 -5.614 -43.677 1.00 30.08 248 VAL A N 1
ATOM 1967 C CA . VAL A 1 248 ? -2.579 -6.367 -44.921 1.00 30.08 248 VAL A CA 1
ATOM 1968 C C . VAL A 1 248 ? -2.531 -5.348 -46.051 1.00 30.08 248 VAL A C 1
ATOM 1970 O O . VAL A 1 248 ? -3.456 -4.553 -46.229 1.00 30.08 248 VAL A O 1
ATOM 1973 N N . SER A 1 249 ? -1.435 -5.375 -46.808 1.00 35.72 249 SER A N 1
ATOM 1974 C CA . SER A 1 249 ? -1.258 -4.582 -48.018 1.00 35.72 249 SER A CA 1
ATOM 1975 C C . SER A 1 249 ? -2.416 -4.835 -48.982 1.00 35.72 249 SER A C 1
ATOM 1977 O O . SER A 1 249 ? -2.561 -5.943 -49.502 1.00 35.72 249 SER A O 1
ATOM 1979 N N . SER A 1 250 ? -3.214 -3.807 -49.253 1.00 29.42 250 SER A N 1
ATOM 1980 C CA . SER A 1 250 ? -4.099 -3.790 -50.412 1.00 29.42 250 SER A CA 1
ATOM 1981 C C . SER A 1 250 ? -3.476 -2.900 -51.481 1.00 29.42 250 SER A C 1
ATOM 1983 O O . SER A 1 250 ? -3.338 -1.687 -51.352 1.00 29.42 250 SER A O 1
ATOM 1985 N N . THR A 1 251 ? -3.026 -3.562 -52.536 1.00 35.78 251 THR A N 1
ATOM 1986 C CA . THR A 1 251 ? -2.713 -2.990 -53.837 1.00 35.78 251 THR A CA 1
ATOM 1987 C C . THR A 1 251 ? -3.987 -2.431 -54.472 1.00 35.78 251 THR A C 1
ATOM 1989 O O . THR A 1 251 ? -4.937 -3.178 -54.688 1.00 35.78 251 THR A O 1
ATOM 1992 N N . VAL A 1 252 ? -4.002 -1.143 -54.827 1.00 30.52 252 VAL A N 1
ATOM 1993 C CA . VAL A 1 252 ? -4.989 -0.532 -55.746 1.00 30.52 252 VAL A CA 1
ATOM 1994 C C . VAL A 1 252 ? -4.255 0.504 -56.627 1.00 30.52 252 VAL A C 1
ATOM 1996 O O . VAL A 1 252 ? -3.282 1.099 -56.158 1.00 30.52 252 VAL A O 1
ATOM 1999 N N . PRO A 1 253 ? -4.609 0.653 -57.922 1.00 32.12 253 PRO A N 1
ATOM 2000 C CA . PRO A 1 253 ? -3.648 0.951 -58.975 1.00 32.12 253 PRO A CA 1
ATOM 2001 C C . PRO A 1 253 ? -3.501 2.437 -59.328 1.00 32.12 253 PRO A C 1
ATOM 2003 O O . PRO A 1 253 ? -4.262 3.311 -58.925 1.00 32.12 253 PRO A O 1
ATOM 2006 N N . SER A 1 254 ? -2.474 2.657 -60.144 1.00 32.47 254 SER A N 1
ATOM 2007 C CA . SER A 1 254 ? -2.080 3.856 -60.876 1.00 32.47 254 SER A CA 1
ATOM 2008 C C . SER A 1 254 ? -3.205 4.781 -61.355 1.00 32.47 254 SER A C 1
ATOM 2010 O O . SER A 1 254 ? -4.096 4.352 -62.086 1.00 32.47 254 SER A O 1
ATOM 2012 N N . GLY A 1 255 ? -2.996 6.084 -61.142 1.00 29.23 255 GLY A N 1
ATOM 2013 C CA . GLY A 1 255 ? -3.384 7.115 -62.106 1.00 29.23 255 GLY A CA 1
ATOM 2014 C C . GLY A 1 255 ? -4.062 8.343 -61.507 1.00 29.23 255 GLY A C 1
ATOM 2015 O O . GLY A 1 255 ? -5.270 8.336 -61.340 1.00 29.23 255 GLY A O 1
ATOM 2016 N N . ALA A 1 256 ? -3.301 9.418 -61.271 1.00 29.12 256 ALA A N 1
ATOM 2017 C CA . ALA A 1 256 ? -3.617 10.783 -61.722 1.00 29.12 256 ALA A CA 1
ATOM 2018 C C . ALA A 1 256 ? -2.649 11.810 -61.110 1.00 29.12 256 ALA A C 1
ATOM 2020 O O . ALA A 1 256 ? -2.140 11.663 -60.005 1.00 29.12 256 ALA A O 1
ATOM 2021 N N . LYS A 1 257 ? -2.361 12.823 -61.921 1.00 31.19 257 LYS A N 1
ATOM 2022 C CA . LYS A 1 257 ? -1.274 13.802 -61.841 1.00 31.19 257 LYS A CA 1
ATOM 2023 C C . LYS A 1 257 ? -1.472 14.859 -60.737 1.00 31.19 257 LYS A C 1
ATOM 2025 O O . LYS A 1 257 ? -2.589 15.157 -60.340 1.00 31.19 257 LYS A O 1
ATOM 2030 N N . ALA A 1 258 ? -0.342 15.431 -60.313 1.00 34.41 258 ALA A N 1
ATOM 2031 C CA . ALA A 1 258 ? -0.165 16.535 -59.360 1.00 34.41 258 ALA A CA 1
ATOM 2032 C C . ALA A 1 258 ? -0.920 17.842 -59.739 1.00 34.41 258 ALA A C 1
ATOM 2034 O O . ALA A 1 258 ? -1.466 17.926 -60.840 1.00 34.41 258 ALA A O 1
ATOM 2035 N N . PRO A 1 259 ? -0.896 18.892 -58.883 1.00 40.12 259 PRO A N 1
ATOM 2036 C CA . PRO A 1 259 ? 0.280 19.772 -58.878 1.00 40.12 259 PRO A CA 1
ATOM 2037 C C . PRO A 1 259 ? 0.746 20.248 -57.488 1.00 40.12 259 PRO A C 1
ATOM 2039 O O . PRO A 1 259 ? 0.064 20.971 -56.766 1.00 40.12 259 PRO A O 1
ATOM 2042 N N . ILE A 1 260 ? 2.007 19.926 -57.190 1.00 33.94 260 ILE A N 1
ATOM 2043 C CA . ILE A 1 260 ? 2.878 20.621 -56.237 1.00 33.94 260 ILE A CA 1
ATOM 2044 C C . ILE A 1 260 ? 3.452 21.830 -56.988 1.00 33.94 260 ILE A C 1
ATOM 2046 O O . ILE A 1 260 ? 4.458 21.713 -57.681 1.00 33.94 260 ILE A O 1
ATOM 2050 N N . LEU A 1 261 ? 2.776 22.977 -56.907 1.00 33.00 261 LEU A N 1
ATOM 2051 C CA . LEU A 1 261 ? 3.226 24.243 -57.511 1.00 33.00 261 LEU A CA 1
ATOM 2052 C C . LEU A 1 261 ? 2.851 25.470 -56.657 1.00 33.00 261 LEU A C 1
ATOM 2054 O O . LEU A 1 261 ? 2.686 26.563 -57.174 1.00 33.00 261 LEU A O 1
ATOM 2058 N N . TRP A 1 262 ? 2.740 25.298 -55.335 1.00 34.50 262 TRP A N 1
ATOM 2059 C CA . TRP A 1 262 ? 2.434 26.401 -54.407 1.00 34.50 262 TRP A CA 1
ATOM 2060 C C . TRP A 1 262 ? 3.509 26.632 -53.326 1.00 34.50 262 TRP A C 1
ATOM 2062 O O . TRP A 1 262 ? 3.556 27.685 -52.702 1.00 34.50 262 TRP A O 1
ATOM 2072 N N . PHE A 1 263 ? 4.447 25.694 -53.138 1.00 28.44 263 PHE A N 1
ATOM 2073 C CA . PHE A 1 263 ? 5.463 25.784 -52.073 1.00 28.44 263 PHE A CA 1
ATOM 2074 C C . PHE A 1 263 ? 6.853 26.258 -52.536 1.00 28.44 263 PHE A C 1
ATOM 2076 O O . PHE A 1 263 ? 7.732 26.475 -51.706 1.00 28.44 263 PHE A O 1
ATOM 2083 N N . LYS A 1 264 ? 7.072 26.442 -53.847 1.00 30.92 264 LYS A N 1
ATOM 2084 C CA . LYS A 1 264 ? 8.374 26.864 -54.405 1.00 30.92 264 LYS A CA 1
ATOM 2085 C C . LYS A 1 264 ? 8.561 28.383 -54.522 1.00 30.92 264 LYS A C 1
ATOM 2087 O O . LYS A 1 264 ? 9.692 28.818 -54.697 1.00 30.92 264 LYS A O 1
ATOM 2092 N N . GLU A 1 265 ? 7.505 29.184 -54.373 1.00 34.34 265 GLU A N 1
ATOM 2093 C CA . GLU A 1 265 ? 7.564 30.641 -54.593 1.00 34.34 265 GLU A CA 1
ATOM 2094 C C . GLU A 1 265 ? 7.692 31.495 -53.318 1.00 34.34 265 GLU A C 1
ATOM 2096 O O . GLU A 1 265 ? 8.037 32.669 -53.409 1.00 34.34 265 GLU A O 1
ATOM 2101 N N . ASN A 1 266 ? 7.514 30.927 -52.118 1.00 35.31 266 ASN A N 1
ATOM 2102 C CA . ASN A 1 266 ? 7.522 31.708 -50.867 1.00 35.31 266 ASN A CA 1
ATOM 2103 C C . ASN A 1 266 ? 8.811 31.630 -50.029 1.00 35.31 266 ASN A C 1
ATOM 2105 O O . ASN A 1 266 ? 8.875 32.224 -48.957 1.00 35.31 266 ASN A O 1
ATOM 2109 N N . LEU A 1 267 ? 9.872 30.983 -50.521 1.00 33.81 267 LEU A N 1
ATOM 2110 C CA . LEU A 1 267 ? 11.184 30.978 -49.847 1.00 33.81 267 LEU A CA 1
ATOM 2111 C C . LEU A 1 267 ? 12.181 32.004 -50.411 1.00 33.81 267 LEU A C 1
ATOM 2113 O O . LEU A 1 267 ? 13.239 32.211 -49.826 1.00 33.81 267 LEU A O 1
ATOM 2117 N N . TYR A 1 268 ? 11.830 32.711 -51.490 1.00 31.36 268 TYR A N 1
ATOM 2118 C CA . TYR A 1 268 ? 12.708 33.710 -52.120 1.00 31.36 268 TYR A CA 1
ATOM 2119 C C . TYR A 1 268 ? 12.535 35.140 -51.568 1.00 31.36 268 TYR A C 1
ATOM 2121 O O . TYR A 1 268 ? 13.162 36.076 -52.057 1.00 31.36 268 TYR A O 1
ATOM 2129 N N . LYS A 1 269 ? 11.696 35.336 -50.540 1.00 32.91 269 LYS A N 1
ATOM 2130 C CA . LYS A 1 269 ? 11.329 36.670 -50.018 1.00 32.91 269 LYS A CA 1
ATOM 2131 C C . LYS A 1 269 ? 11.653 36.919 -48.543 1.00 32.91 269 LYS A C 1
ATOM 2133 O O . LYS A 1 269 ? 11.130 37.859 -47.955 1.00 32.91 269 LYS A O 1
ATOM 2138 N N . MET A 1 270 ? 12.545 36.128 -47.948 1.00 29.89 270 MET A N 1
ATOM 2139 C CA . MET A 1 270 ? 12.922 36.288 -46.537 1.00 29.89 270 MET A CA 1
ATOM 2140 C C . MET A 1 270 ? 14.440 36.256 -46.306 1.00 29.89 270 MET A C 1
ATOM 2142 O O . MET A 1 270 ? 14.917 35.693 -45.329 1.00 29.89 270 MET A O 1
ATOM 2146 N N . HIS A 1 271 ? 15.213 36.883 -47.201 1.00 29.58 271 HIS A N 1
ATOM 2147 C CA . HIS A 1 271 ? 16.648 37.102 -46.987 1.00 29.58 271 HIS A CA 1
ATOM 2148 C C . HIS A 1 271 ? 17.102 38.511 -47.399 1.00 29.58 271 HIS A C 1
ATOM 2150 O O . HIS A 1 271 ? 18.011 38.694 -48.204 1.00 29.58 271 HIS A O 1
ATOM 2156 N N . SER A 1 272 ? 16.479 39.530 -46.807 1.00 32.19 272 SER A N 1
ATOM 2157 C CA . SER A 1 272 ? 17.042 40.882 -46.756 1.00 32.19 272 SER A CA 1
ATOM 2158 C C . SER A 1 272 ? 17.058 41.382 -45.314 1.00 32.19 272 SER A C 1
ATOM 2160 O O . SER A 1 272 ? 16.210 42.180 -44.917 1.00 32.19 272 SER A O 1
ATOM 2162 N N . ARG A 1 273 ? 17.998 40.876 -44.512 1.00 32.91 273 ARG A N 1
ATOM 2163 C CA . ARG A 1 273 ? 18.674 41.629 -43.445 1.00 32.91 273 ARG A CA 1
ATOM 2164 C C . ARG A 1 273 ? 19.706 40.747 -42.754 1.00 32.91 273 ARG A C 1
ATOM 2166 O O . ARG A 1 273 ? 19.462 39.576 -42.503 1.00 32.91 273 ARG A O 1
ATOM 2173 N N . VAL A 1 274 ? 20.788 41.412 -42.373 1.00 31.36 274 VAL A N 1
ATOM 2174 C CA . VAL A 1 274 ? 21.933 40.957 -41.581 1.00 31.36 274 VAL A CA 1
ATOM 2175 C C . VAL A 1 274 ? 23.112 40.457 -42.414 1.00 31.36 274 VAL A C 1
ATOM 2177 O O . VAL A 1 274 ? 23.246 39.305 -42.812 1.00 31.36 274 VAL A O 1
ATOM 2180 N N . GLU A 1 275 ? 23.961 41.447 -42.656 1.00 35.19 275 GLU A N 1
ATOM 2181 C CA . GLU A 1 275 ? 25.350 41.400 -43.064 1.00 35.19 275 GLU A CA 1
ATOM 2182 C C . GLU A 1 275 ? 26.217 40.654 -42.037 1.00 35.19 275 GLU A C 1
ATOM 2184 O O . GLU A 1 275 ? 25.975 40.721 -40.833 1.00 35.19 275 GLU A O 1
ATOM 2189 N N . GLY A 1 276 ? 27.315 40.062 -42.515 1.00 35.00 276 GLY A N 1
ATOM 2190 C CA . GLY A 1 276 ? 28.534 39.954 -41.714 1.00 35.00 276 GLY A CA 1
ATOM 2191 C C . GLY A 1 276 ? 29.085 38.548 -41.488 1.00 35.00 276 GLY A C 1
ATOM 2192 O O . GLY A 1 276 ? 28.664 37.849 -40.580 1.00 35.00 276 GLY A O 1
ATOM 2193 N N . LYS A 1 277 ? 30.170 38.266 -42.227 1.00 37.62 277 LYS A N 1
ATOM 2194 C CA . LYS A 1 277 ? 31.289 37.353 -41.909 1.00 37.62 277 LYS A CA 1
ATOM 2195 C C . LYS A 1 277 ? 30.971 35.850 -41.875 1.00 37.62 277 LYS A C 1
ATOM 2197 O O . LYS A 1 277 ? 30.339 35.372 -40.955 1.00 37.62 277 LYS A O 1
ATOM 2202 N N . HIS A 1 278 ? 31.510 35.106 -42.851 1.00 36.50 278 HIS A N 1
ATOM 2203 C CA . HIS A 1 278 ? 32.333 33.886 -42.682 1.00 36.50 278 HIS A CA 1
ATOM 2204 C C . HIS A 1 278 ? 32.530 33.192 -44.047 1.00 36.50 278 HIS A C 1
ATOM 2206 O O . HIS A 1 278 ? 31.847 32.235 -44.399 1.00 36.50 278 HIS A O 1
ATOM 2212 N N . HIS A 1 279 ? 33.514 33.656 -44.826 1.00 40.25 279 HIS A N 1
ATOM 2213 C CA . HIS A 1 279 ? 33.822 33.133 -46.168 1.00 40.25 279 HIS A CA 1
ATOM 2214 C C . HIS A 1 279 ? 34.608 31.799 -46.179 1.00 40.25 279 HIS A C 1
ATOM 2216 O O . HIS A 1 279 ? 35.035 31.348 -47.236 1.00 40.25 279 HIS A O 1
ATOM 2222 N N . GLN A 1 280 ? 34.781 31.141 -45.026 1.00 43.03 280 GLN A N 1
ATOM 2223 C CA . GLN A 1 280 ? 35.519 29.872 -44.896 1.00 43.03 280 GLN A CA 1
ATOM 2224 C C . GLN A 1 280 ? 34.630 28.621 -44.788 1.00 43.03 280 GLN A C 1
ATOM 2226 O O . GLN A 1 280 ? 35.141 27.513 -44.900 1.00 43.03 280 GLN A O 1
ATOM 2231 N N . PHE A 1 281 ? 33.309 28.762 -44.637 1.00 40.88 281 PHE A N 1
ATOM 2232 C CA . PHE A 1 281 ? 32.404 27.612 -44.476 1.00 40.88 281 PHE A CA 1
ATOM 2233 C C . PHE A 1 281 ? 31.894 27.009 -45.799 1.00 40.88 281 PHE A C 1
ATOM 2235 O O . PHE A 1 281 ? 31.438 25.867 -45.822 1.00 40.88 281 PHE A O 1
ATOM 2242 N N . PHE A 1 282 ? 32.004 27.735 -46.917 1.00 42.22 282 PHE A N 1
ATOM 2243 C CA . PHE A 1 282 ? 31.421 27.314 -48.198 1.00 42.22 282 PHE A CA 1
ATOM 2244 C C . PHE A 1 282 ? 32.303 26.357 -49.020 1.00 42.22 282 PHE A C 1
ATOM 2246 O O . PHE A 1 282 ? 31.768 25.524 -49.749 1.00 42.22 282 PHE A O 1
ATOM 2253 N N . LEU A 1 283 ? 33.634 26.391 -48.870 1.00 42.00 283 LEU A N 1
ATOM 2254 C CA . LEU A 1 283 ? 34.520 25.464 -49.594 1.00 42.00 283 LEU A CA 1
ATOM 2255 C C . LEU A 1 283 ? 34.481 24.035 -49.029 1.00 42.00 283 LEU A C 1
ATOM 2257 O O . LEU A 1 283 ? 34.575 23.076 -49.791 1.00 42.00 283 LEU A O 1
ATOM 2261 N N . SER A 1 284 ? 34.275 23.866 -47.721 1.00 43.62 284 SER A N 1
ATOM 2262 C CA . SER A 1 284 ? 34.227 22.535 -47.099 1.00 43.62 284 SER A CA 1
ATOM 2263 C C . SER A 1 284 ? 32.937 21.774 -47.419 1.00 43.62 284 SER A C 1
ATOM 2265 O O . SER A 1 284 ? 32.973 20.555 -47.556 1.00 43.62 284 SER A O 1
ATOM 2267 N N . PHE A 1 285 ? 31.814 22.475 -47.612 1.00 47.19 285 PHE A N 1
ATOM 2268 C CA . PHE A 1 285 ? 30.544 21.846 -47.993 1.00 47.19 285 PHE A CA 1
ATOM 2269 C C . PHE A 1 285 ? 30.490 21.452 -49.475 1.00 47.19 285 PHE A C 1
ATOM 2271 O O . PHE A 1 285 ? 29.891 20.431 -49.810 1.00 47.19 285 PHE A O 1
ATOM 2278 N N . PHE A 1 286 ? 31.161 22.197 -50.359 1.00 46.78 286 PHE A N 1
ATOM 2279 C CA . PHE A 1 286 ? 31.187 21.891 -51.792 1.00 46.78 286 PHE A CA 1
ATOM 2280 C C . PHE A 1 286 ? 32.058 20.663 -52.115 1.00 46.78 286 PHE A C 1
ATOM 2282 O O . PHE A 1 286 ? 31.685 19.834 -52.943 1.00 46.78 286 PHE A O 1
ATOM 2289 N N . VAL A 1 287 ? 33.171 20.479 -51.392 1.00 47.78 287 VAL A N 1
ATOM 2290 C CA . VAL A 1 287 ? 34.035 19.290 -51.523 1.00 47.78 287 VAL A CA 1
ATOM 2291 C C . VAL A 1 287 ? 33.364 18.040 -50.936 1.00 47.78 287 VAL A C 1
ATOM 2293 O O . VAL A 1 287 ? 33.460 16.964 -51.521 1.00 47.78 287 VAL A O 1
ATOM 2296 N N . LEU A 1 288 ? 32.612 18.169 -49.835 1.00 45.84 288 LEU A N 1
ATOM 2297 C CA . LEU A 1 288 ? 31.870 17.043 -49.251 1.00 45.84 288 LEU A CA 1
ATOM 2298 C C . LEU A 1 288 ? 30.675 16.609 -50.121 1.00 45.84 288 LEU A C 1
ATOM 2300 O O . LEU A 1 288 ? 30.358 15.424 -50.190 1.00 45.84 288 LEU A O 1
ATOM 2304 N N . TRP A 1 289 ? 30.038 17.554 -50.818 1.00 54.44 289 TRP A N 1
ATOM 2305 C CA . TRP A 1 289 ? 28.944 17.279 -51.752 1.00 54.44 289 TRP A CA 1
ATOM 2306 C C . TRP A 1 289 ? 29.426 16.596 -53.045 1.00 54.44 289 TRP A C 1
ATOM 2308 O O . TRP A 1 289 ? 28.760 15.688 -53.545 1.00 54.44 289 TRP A O 1
ATOM 2318 N N . LEU A 1 290 ? 30.621 16.942 -53.539 1.00 45.62 290 LEU A N 1
ATOM 2319 C CA . LEU A 1 290 ? 31.259 16.248 -54.669 1.00 45.62 290 LEU A CA 1
ATOM 2320 C C . LEU A 1 290 ? 31.728 14.825 -54.313 1.00 45.62 290 LEU A C 1
ATOM 2322 O O . LEU A 1 290 ? 31.706 13.947 -55.169 1.00 45.62 290 LEU A O 1
ATOM 2326 N N . LEU A 1 291 ? 32.080 14.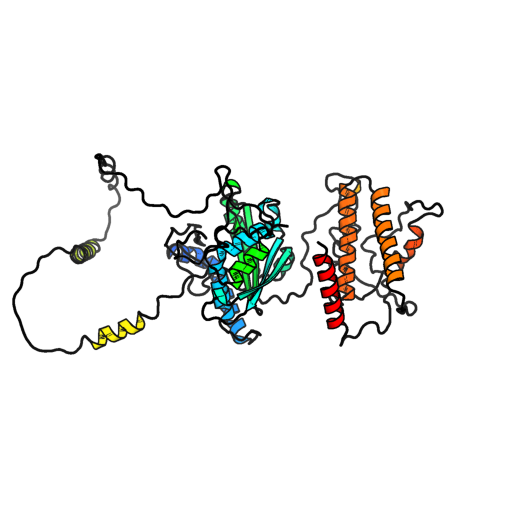565 -53.049 1.00 44.38 291 LEU A N 1
ATOM 2327 C CA . LEU A 1 291 ? 32.463 13.224 -52.584 1.00 44.38 291 LEU A CA 1
ATOM 2328 C C . LEU A 1 291 ? 31.264 12.283 -52.352 1.00 44.38 291 LEU A C 1
ATOM 2330 O O . LEU A 1 291 ? 31.439 11.068 -52.383 1.00 44.38 291 LEU A O 1
ATOM 2334 N N . PHE A 1 292 ? 30.051 12.816 -52.157 1.00 44.34 292 PHE A N 1
ATOM 2335 C CA . PHE A 1 292 ? 28.839 12.026 -51.879 1.00 44.34 292 PHE A CA 1
ATOM 2336 C C . PHE A 1 292 ? 27.856 11.896 -53.053 1.00 44.34 292 PHE A C 1
ATOM 2338 O O . PHE A 1 292 ? 26.912 11.114 -52.965 1.00 44.34 292 PHE A O 1
ATOM 2345 N N . SER A 1 293 ? 28.056 12.620 -54.158 1.00 43.94 293 SER A N 1
ATOM 2346 C CA . SER A 1 293 ? 27.112 12.637 -55.290 1.00 43.94 293 SER A CA 1
ATOM 2347 C C . SER A 1 293 ? 27.346 11.555 -56.353 1.00 43.94 293 SER A C 1
ATOM 2349 O O . SER A 1 293 ? 26.573 11.478 -57.302 1.00 43.94 293 SER A O 1
ATOM 2351 N N . GLY A 1 294 ? 28.332 10.663 -56.182 1.00 42.34 294 GLY A N 1
ATOM 2352 C CA . GLY A 1 294 ? 28.378 9.381 -56.903 1.00 42.34 294 GLY A CA 1
ATOM 2353 C C . GLY A 1 294 ? 28.310 9.468 -58.435 1.00 42.34 294 GLY A C 1
ATOM 2354 O O . GLY A 1 294 ? 27.752 8.575 -59.068 1.00 42.34 294 GLY A O 1
ATOM 2355 N N . GLN A 1 295 ? 28.852 10.527 -59.042 1.00 43.47 295 GLN A N 1
ATOM 2356 C CA . GLN A 1 295 ? 28.847 10.716 -60.494 1.00 43.47 295 GLN A CA 1
ATOM 2357 C C . GLN A 1 295 ? 30.207 11.192 -61.013 1.00 43.47 295 GLN A C 1
ATOM 2359 O O . GLN A 1 295 ? 30.394 12.388 -61.185 1.00 43.47 295 GLN A O 1
ATOM 2364 N N . VAL A 1 296 ? 31.121 10.265 -61.332 1.00 34.06 296 VAL A N 1
ATOM 2365 C CA . VAL A 1 296 ? 32.111 10.415 -62.426 1.00 34.06 296 VAL A CA 1
ATOM 2366 C C . VAL A 1 296 ? 32.472 9.009 -62.960 1.00 34.06 296 VAL A C 1
ATOM 2368 O O . VAL A 1 296 ? 32.630 8.095 -62.148 1.00 34.06 296 VAL A O 1
ATOM 2371 N N . PRO A 1 297 ? 32.556 8.786 -64.290 1.00 40.19 297 PRO A N 1
ATOM 2372 C CA . PRO A 1 297 ? 32.594 7.448 -64.878 1.00 40.19 297 PRO A CA 1
ATOM 2373 C C . PRO A 1 297 ? 33.988 6.802 -64.912 1.00 40.19 297 PRO A C 1
ATOM 2375 O O . PRO A 1 297 ? 35.020 7.467 -64.948 1.00 40.19 297 PRO A O 1
ATOM 2378 N N . PHE A 1 298 ? 33.964 5.466 -64.950 1.00 33.03 298 PHE A N 1
ATOM 2379 C CA . PHE A 1 298 ? 35.088 4.560 -65.187 1.00 33.03 298 PHE A CA 1
ATOM 2380 C C . PHE A 1 298 ? 35.877 4.921 -66.456 1.00 33.03 298 PHE A C 1
ATOM 2382 O O . PHE A 1 298 ? 35.312 4.942 -67.549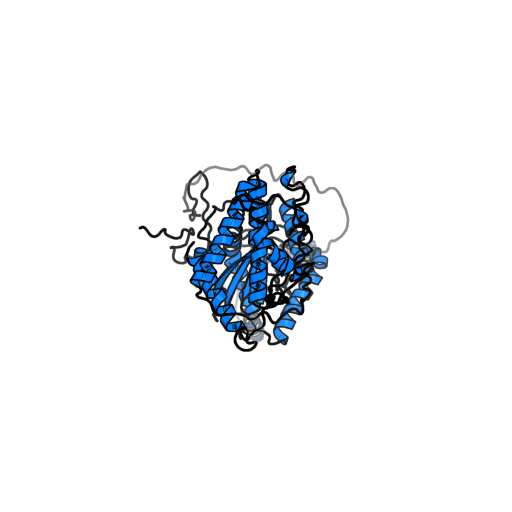 1.00 33.03 298 PHE A O 1
ATOM 2389 N N . LEU A 1 299 ? 37.199 5.054 -66.328 1.00 30.84 299 LEU A N 1
ATOM 2390 C CA . LEU A 1 299 ? 38.139 4.812 -67.422 1.00 30.84 299 LEU A CA 1
ATOM 2391 C C . LEU A 1 299 ? 39.238 3.848 -66.963 1.00 30.84 299 LEU A C 1
ATOM 2393 O O . LEU A 1 299 ? 39.899 4.038 -65.946 1.00 30.84 299 LEU A O 1
ATOM 2397 N N . HIS A 1 300 ? 39.360 2.782 -67.745 1.00 35.69 300 HIS A N 1
ATOM 2398 C CA . HIS A 1 300 ? 40.307 1.676 -67.671 1.00 35.69 300 HIS A CA 1
ATOM 2399 C C . HIS A 1 300 ? 41.651 2.097 -68.284 1.00 35.69 300 HIS A C 1
ATOM 2401 O O . HIS A 1 300 ? 41.611 2.545 -69.419 1.00 35.69 300 HIS A O 1
ATOM 2407 N N . VAL A 1 301 ? 42.787 1.888 -67.598 1.00 32.16 301 VAL A N 1
ATOM 2408 C CA . VAL A 1 301 ? 44.139 1.489 -68.096 1.00 32.16 301 VAL A CA 1
ATOM 2409 C C . VAL A 1 301 ? 44.976 1.240 -66.818 1.00 32.16 301 VAL A C 1
ATOM 2411 O O . VAL A 1 301 ? 45.063 2.122 -65.978 1.00 32.16 301 VAL A O 1
ATOM 2414 N N . GLY A 1 302 ? 45.421 0.027 -66.479 1.00 28.09 302 GLY A N 1
ATOM 2415 C CA . GLY A 1 302 ? 46.668 -0.596 -66.945 1.00 28.09 302 GLY A CA 1
ATOM 2416 C C . GLY A 1 302 ? 47.569 -0.932 -65.735 1.00 28.09 302 GLY A C 1
ATOM 2417 O O . GLY A 1 302 ? 47.950 -0.058 -64.970 1.00 28.09 302 GLY A O 1
ATOM 2418 N N . SER A 1 303 ? 47.836 -2.220 -65.533 1.00 32.25 303 SER A N 1
ATOM 2419 C CA . SER A 1 303 ? 48.670 -2.873 -64.499 1.00 32.25 303 SER A CA 1
ATOM 2420 C C . SER A 1 303 ? 50.193 -2.738 -64.746 1.00 32.25 303 SER A C 1
ATOM 2422 O O . SER A 1 303 ? 50.556 -2.308 -65.838 1.00 32.25 303 SER A O 1
ATOM 2424 N N . PRO A 1 304 ? 51.104 -3.326 -63.927 1.00 51.38 304 PRO A N 1
ATOM 2425 C CA . PRO A 1 304 ? 51.157 -3.506 -62.464 1.00 51.38 304 PRO A CA 1
ATOM 2426 C C . PRO A 1 304 ? 52.537 -3.115 -61.854 1.00 51.38 304 PRO A C 1
ATOM 2428 O O . PRO A 1 304 ? 53.506 -2.905 -62.576 1.00 51.38 304 PRO A O 1
ATOM 2431 N N . SER A 1 305 ? 52.637 -3.172 -60.514 1.00 32.66 305 SER A N 1
ATOM 2432 C CA . SER A 1 305 ? 53.748 -3.747 -59.711 1.00 32.66 305 SER A CA 1
ATOM 2433 C C . SER A 1 305 ? 54.433 -2.872 -58.629 1.00 32.66 305 SER A C 1
ATOM 2435 O O . SER A 1 305 ? 54.722 -1.699 -58.820 1.00 32.66 305 SER A O 1
ATOM 2437 N N . PHE A 1 306 ? 54.713 -3.560 -57.507 1.00 31.69 306 PHE A N 1
ATOM 2438 C CA . PHE A 1 306 ? 55.590 -3.282 -56.348 1.00 31.69 306 PHE A CA 1
ATOM 2439 C C . PHE A 1 306 ? 55.060 -2.510 -55.104 1.00 31.69 306 PHE A C 1
ATOM 2441 O O . PHE A 1 306 ? 54.905 -1.299 -55.107 1.00 31.69 306 PHE A O 1
ATOM 2448 N N . PHE A 1 307 ? 54.890 -3.299 -54.019 1.00 30.12 307 PHE A N 1
ATOM 2449 C CA . PHE A 1 307 ? 55.013 -3.048 -52.561 1.00 30.12 307 PHE A CA 1
ATOM 2450 C C . PHE A 1 307 ? 54.334 -1.798 -51.954 1.00 30.12 307 PHE A C 1
ATOM 2452 O O . PHE A 1 307 ? 54.682 -0.664 -52.234 1.00 30.12 307 PHE A O 1
ATOM 2459 N N . SER A 1 308 ? 53.431 -1.946 -50.979 1.00 34.22 308 SER A N 1
ATOM 2460 C CA . SER A 1 308 ? 53.867 -2.120 -49.587 1.00 34.22 308 SER A CA 1
ATOM 2461 C C . SER A 1 308 ? 52.781 -2.717 -48.682 1.00 34.22 308 SER A C 1
ATOM 2463 O O . SER A 1 308 ? 51.635 -2.270 -48.610 1.00 34.22 308 SER A O 1
ATOM 2465 N N . LEU A 1 309 ? 53.218 -3.736 -47.954 1.00 35.91 309 LEU A N 1
ATOM 2466 C CA . LEU A 1 309 ? 52.544 -4.503 -46.923 1.00 35.91 309 LEU A CA 1
ATOM 2467 C C . LEU A 1 309 ? 52.461 -3.665 -45.623 1.00 35.91 309 LEU A C 1
ATOM 2469 O O . LEU A 1 309 ? 53.242 -3.873 -44.704 1.00 35.91 309 LEU A O 1
ATOM 2473 N N . SER A 1 310 ? 51.569 -2.669 -45.546 1.00 39.38 310 SER A N 1
ATOM 2474 C CA . SER A 1 310 ? 51.408 -1.850 -44.316 1.00 39.38 310 SER A CA 1
ATOM 2475 C C . SER A 1 310 ? 49.964 -1.410 -44.001 1.00 39.38 310 SER A C 1
ATOM 2477 O O . SER A 1 310 ? 49.689 -0.863 -42.940 1.00 39.38 310 SER A O 1
ATOM 2479 N N . ALA A 1 311 ? 48.985 -1.710 -44.861 1.00 37.31 311 ALA A N 1
ATOM 2480 C CA . ALA A 1 311 ? 47.595 -1.290 -44.628 1.00 37.31 311 ALA A CA 1
ATOM 2481 C C . ALA A 1 311 ? 46.701 -2.370 -43.982 1.00 37.31 311 ALA A C 1
ATOM 2483 O O . ALA A 1 311 ? 45.663 -2.051 -43.403 1.00 37.31 311 ALA A O 1
ATOM 2484 N N . TYR A 1 312 ? 47.101 -3.647 -44.028 1.00 38.69 312 TYR A N 1
ATOM 2485 C CA . TYR A 1 312 ? 46.239 -4.759 -43.596 1.00 38.69 312 TYR A CA 1
ATOM 2486 C C . TYR A 1 312 ? 46.210 -4.987 -42.075 1.00 38.69 312 TYR A C 1
ATOM 2488 O O . TYR A 1 312 ? 45.201 -5.447 -41.544 1.00 38.69 312 TYR A O 1
ATOM 2496 N N . ASN A 1 313 ? 47.255 -4.579 -41.346 1.00 37.44 313 ASN A N 1
ATOM 2497 C CA . ASN A 1 313 ? 47.278 -4.666 -39.878 1.00 37.44 313 ASN A CA 1
ATOM 2498 C C . ASN A 1 313 ? 46.620 -3.463 -39.183 1.00 37.44 313 ASN A C 1
ATOM 2500 O O . ASN A 1 313 ? 46.269 -3.561 -38.010 1.00 37.44 313 ASN A O 1
ATOM 2504 N N . PHE A 1 314 ? 46.381 -2.358 -39.897 1.00 39.03 314 PHE A N 1
ATOM 2505 C CA . PHE A 1 314 ? 45.746 -1.170 -39.318 1.00 39.03 314 PHE A CA 1
ATOM 2506 C C . PHE A 1 314 ? 44.208 -1.248 -39.353 1.00 39.03 314 PHE A C 1
ATOM 2508 O O . PHE A 1 314 ? 43.541 -0.810 -38.418 1.00 39.03 314 PHE A O 1
ATOM 2515 N N . PHE A 1 315 ? 43.629 -1.901 -40.369 1.00 38.75 315 PHE A N 1
ATOM 2516 C CA . PHE A 1 315 ? 42.175 -2.109 -40.463 1.00 38.75 315 PHE A CA 1
ATOM 2517 C C . PHE A 1 315 ? 41.667 -3.323 -39.662 1.00 38.75 315 PHE A C 1
ATOM 2519 O O . PHE A 1 315 ? 40.541 -3.301 -39.160 1.00 38.75 315 PHE A O 1
ATOM 2526 N N . ALA A 1 316 ? 42.500 -4.348 -39.443 1.00 37.44 316 ALA A N 1
ATOM 2527 C CA . ALA A 1 316 ? 42.128 -5.532 -38.659 1.00 37.44 316 ALA A CA 1
ATOM 2528 C C . ALA A 1 316 ? 42.064 -5.281 -37.135 1.00 37.44 316 ALA A C 1
ATOM 2530 O O . ALA A 1 316 ? 41.378 -6.014 -36.420 1.00 37.44 316 ALA A O 1
ATOM 2531 N N . MET A 1 317 ? 42.722 -4.228 -36.631 1.00 33.28 317 MET A N 1
ATOM 2532 C CA . MET A 1 317 ? 42.707 -3.873 -35.204 1.00 33.28 317 MET A CA 1
ATOM 2533 C C . MET A 1 317 ? 41.499 -3.007 -34.805 1.00 33.28 317 MET A C 1
ATOM 2535 O O . MET A 1 317 ? 41.040 -3.091 -33.668 1.00 33.28 317 MET A O 1
ATOM 2539 N N . PHE A 1 318 ? 40.907 -2.254 -35.741 1.00 37.88 318 PHE A N 1
ATOM 2540 C CA . PHE A 1 318 ? 39.691 -1.467 -35.481 1.00 37.88 318 PHE A CA 1
ATOM 2541 C C . PHE A 1 318 ? 38.391 -2.256 -35.698 1.00 37.88 318 PHE A C 1
ATOM 2543 O O . PHE A 1 318 ? 37.402 -2.008 -35.007 1.00 37.88 318 PHE A O 1
ATOM 2550 N N . ALA A 1 319 ? 38.397 -3.283 -36.553 1.00 33.47 319 ALA A N 1
ATOM 2551 C CA . ALA A 1 319 ? 37.236 -4.157 -36.747 1.00 33.47 319 ALA A CA 1
ATOM 2552 C C . ALA A 1 319 ? 36.935 -5.064 -35.531 1.00 33.47 319 ALA A C 1
ATOM 2554 O O . ALA A 1 319 ? 35.790 -5.465 -35.332 1.00 33.47 319 ALA A O 1
ATOM 2555 N N . LYS A 1 320 ? 37.925 -5.340 -34.665 1.00 32.44 320 LYS A N 1
ATOM 2556 C CA . LYS A 1 320 ? 37.730 -6.103 -33.414 1.00 32.44 320 LYS A CA 1
ATOM 2557 C C . LYS A 1 320 ? 37.356 -5.252 -32.193 1.00 32.44 320 LYS A C 1
ATOM 2559 O O . LYS A 1 320 ? 36.882 -5.813 -31.212 1.00 32.44 320 LYS A O 1
ATOM 2564 N N . LEU A 1 321 ? 37.492 -3.925 -32.262 1.00 32.78 321 LEU A N 1
ATOM 2565 C CA . LEU A 1 321 ? 37.030 -2.995 -31.218 1.00 32.78 321 LEU A CA 1
ATOM 2566 C C . LEU A 1 321 ? 35.676 -2.341 -31.543 1.00 32.78 321 LEU A C 1
ATOM 2568 O O . LEU A 1 321 ? 34.989 -1.881 -30.637 1.00 32.78 321 LEU A O 1
ATOM 2572 N N . ALA A 1 322 ? 35.241 -2.360 -32.807 1.00 32.19 322 ALA A N 1
ATOM 2573 C CA . ALA A 1 322 ? 33.918 -1.874 -33.211 1.00 32.19 322 ALA A CA 1
ATOM 2574 C C . ALA A 1 322 ? 32.802 -2.943 -33.140 1.00 32.19 322 ALA A C 1
ATOM 2576 O O . ALA A 1 322 ? 31.626 -2.606 -33.240 1.00 32.19 322 ALA A O 1
ATOM 2577 N N . SER A 1 323 ? 33.140 -4.223 -32.925 1.00 29.44 323 SER A N 1
ATOM 2578 C CA . SER A 1 323 ? 32.171 -5.336 -32.897 1.00 29.44 323 SER A CA 1
ATOM 2579 C C . SER A 1 323 ? 31.664 -5.721 -31.492 1.00 29.44 323 SER A C 1
ATOM 2581 O O . SER A 1 323 ? 30.871 -6.652 -31.370 1.00 29.44 323 SER A O 1
ATOM 2583 N N . THR A 1 324 ? 32.073 -5.019 -30.430 1.00 30.50 324 THR A N 1
ATOM 2584 C CA . THR A 1 324 ? 31.621 -5.257 -29.038 1.00 30.50 324 THR A CA 1
ATOM 2585 C C . THR A 1 324 ? 30.796 -4.107 -28.446 1.00 30.50 324 THR A C 1
ATOM 2587 O O . THR A 1 324 ? 30.522 -4.092 -27.250 1.00 30.50 324 THR A O 1
ATOM 2590 N N . LEU A 1 325 ? 30.335 -3.161 -29.272 1.00 31.67 325 LEU A N 1
ATOM 2591 C CA . LEU A 1 325 ? 29.640 -1.942 -28.833 1.00 31.67 325 LEU A CA 1
ATOM 2592 C C . LEU A 1 325 ? 28.277 -1.745 -29.523 1.00 31.67 325 LEU A C 1
ATOM 2594 O O . LEU A 1 325 ? 27.958 -0.655 -29.988 1.00 31.67 325 LEU A O 1
ATOM 2598 N N . LEU A 1 326 ? 27.456 -2.803 -29.602 1.00 29.05 326 LEU A N 1
ATOM 2599 C CA . LEU A 1 326 ? 26.134 -2.716 -30.247 1.00 29.05 326 LEU A CA 1
ATOM 2600 C C . LEU A 1 326 ? 24.964 -3.430 -29.548 1.00 29.05 326 LEU A C 1
ATOM 2602 O O . LEU A 1 326 ? 23.912 -3.592 -30.156 1.00 29.05 326 LEU A O 1
ATOM 2606 N N . LEU A 1 327 ? 25.068 -3.787 -28.264 1.00 32.81 327 LEU A N 1
ATOM 2607 C CA . LEU A 1 327 ? 23.916 -4.280 -27.490 1.00 32.81 327 LEU A CA 1
ATOM 2608 C C . LEU A 1 327 ? 24.015 -3.889 -26.008 1.00 32.81 327 LEU A C 1
ATOM 2610 O O . LEU A 1 327 ? 24.435 -4.701 -25.198 1.00 32.81 327 LEU A O 1
ATOM 2614 N N . ALA A 1 328 ? 23.630 -2.659 -25.651 1.00 34.09 328 ALA A N 1
ATOM 2615 C CA . ALA A 1 328 ? 23.150 -2.306 -24.303 1.00 34.09 328 ALA A CA 1
ATOM 2616 C C . ALA A 1 328 ? 22.761 -0.820 -24.241 1.00 34.09 328 ALA A C 1
ATOM 2618 O O . ALA A 1 328 ? 23.596 0.042 -23.980 1.00 34.09 328 ALA A O 1
ATOM 2619 N N . SER A 1 329 ? 21.498 -0.478 -24.501 1.00 31.22 329 SER A N 1
ATOM 2620 C CA . SER A 1 329 ? 20.935 0.826 -24.091 1.00 31.22 329 SER A CA 1
ATOM 2621 C C . SER A 1 329 ? 19.411 0.825 -24.202 1.00 31.22 329 SER A C 1
ATOM 2623 O O . SER A 1 329 ? 18.808 1.545 -24.990 1.00 31.22 329 SER A O 1
ATOM 2625 N N . ILE A 1 330 ? 18.756 -0.003 -23.388 1.00 34.00 330 ILE A N 1
ATOM 2626 C CA . ILE A 1 330 ? 17.302 0.067 -23.201 1.00 34.00 330 ILE A CA 1
ATOM 2627 C C . ILE A 1 330 ? 17.007 0.062 -21.707 1.00 34.00 330 ILE A C 1
ATOM 2629 O O . ILE A 1 330 ? 16.461 -0.909 -21.223 1.00 34.00 330 ILE A O 1
ATOM 2633 N N . PHE A 1 331 ? 17.342 1.125 -20.967 1.00 40.09 331 PHE A N 1
ATOM 2634 C CA . PHE A 1 331 ? 16.876 1.266 -19.579 1.00 40.09 331 PHE A CA 1
ATOM 2635 C C . PHE A 1 331 ? 16.217 2.629 -19.380 1.00 40.09 331 PHE A C 1
ATOM 2637 O O . PHE A 1 331 ? 16.804 3.672 -19.629 1.00 40.09 331 PHE A O 1
ATOM 2644 N N . VAL A 1 332 ? 14.912 2.593 -19.161 1.00 37.06 332 VAL A N 1
ATOM 2645 C CA . VAL A 1 332 ? 14.121 3.489 -18.313 1.00 37.06 332 VAL A CA 1
ATOM 2646 C C . VAL A 1 332 ? 13.274 2.469 -17.620 1.00 37.06 332 VAL A C 1
ATOM 2648 O O . VAL A 1 332 ? 12.540 1.772 -18.315 1.00 37.06 332 VAL A O 1
ATOM 2651 N N . VAL A 1 333 ? 13.491 2.313 -16.328 1.00 40.84 333 VAL A N 1
ATOM 2652 C CA . VAL A 1 333 ? 12.460 2.312 -15.304 1.00 40.84 333 VAL A CA 1
ATOM 2653 C C . VAL A 1 333 ? 13.210 2.109 -13.984 1.00 40.84 333 VAL A C 1
ATOM 2655 O O . VAL A 1 333 ? 13.960 1.144 -13.849 1.00 40.84 333 VAL A O 1
ATOM 2658 N N . GLY A 1 334 ? 12.976 2.993 -13.018 1.00 46.12 334 GLY A N 1
ATOM 2659 C CA . GLY A 1 334 ? 13.433 2.789 -11.652 1.00 46.12 334 GLY A CA 1
ATOM 2660 C C . GLY A 1 334 ? 14.582 3.702 -11.252 1.00 46.12 334 GLY A C 1
ATOM 2661 O O . GLY A 1 334 ? 15.638 3.728 -11.890 1.00 46.12 334 GLY A O 1
ATOM 2662 N N . ILE A 1 335 ? 14.361 4.462 -10.184 1.00 50.59 335 ILE A N 1
ATOM 2663 C CA . ILE A 1 335 ? 15.443 5.011 -9.372 1.00 50.59 335 ILE A CA 1
ATOM 2664 C C . ILE A 1 335 ? 15.718 3.963 -8.295 1.00 50.59 335 ILE A C 1
ATOM 2666 O O . ILE A 1 335 ? 14.777 3.472 -7.666 1.00 50.59 335 ILE A O 1
ATOM 2670 N N . VAL A 1 336 ? 16.993 3.599 -8.129 1.00 45.66 336 VAL A N 1
ATOM 2671 C CA . VAL A 1 336 ? 17.424 2.719 -7.039 1.00 45.66 336 VAL A CA 1
ATOM 2672 C C . VAL A 1 336 ? 17.041 3.422 -5.743 1.00 45.66 336 VAL A C 1
ATOM 2674 O O . VAL A 1 336 ? 17.456 4.554 -5.521 1.00 45.66 336 VAL A O 1
ATOM 2677 N N . ALA A 1 337 ? 16.202 2.785 -4.938 1.00 51.62 337 ALA A N 1
ATOM 2678 C CA . ALA A 1 337 ? 15.984 3.201 -3.563 1.00 51.62 337 ALA A CA 1
ATOM 2679 C C . ALA A 1 337 ? 16.866 2.337 -2.662 1.00 51.62 337 ALA A C 1
ATOM 2681 O O . ALA A 1 337 ? 17.209 1.202 -3.019 1.00 51.62 337 ALA A O 1
ATOM 2682 N N . LYS A 1 338 ? 17.214 2.855 -1.479 1.00 44.34 338 LYS A N 1
ATOM 2683 C CA . LYS A 1 338 ? 17.791 2.020 -0.421 1.00 44.34 338 LYS A CA 1
ATOM 2684 C C . LYS A 1 338 ? 16.913 0.771 -0.244 1.00 44.34 338 LYS A C 1
ATOM 2686 O O . LYS A 1 338 ? 15.691 0.915 -0.328 1.00 44.34 338 LYS A O 1
ATOM 2691 N N . PRO A 1 339 ? 17.500 -0.416 0.014 1.00 38.56 339 PRO A N 1
ATOM 2692 C CA . PRO A 1 339 ? 16.739 -1.545 0.527 1.00 38.56 339 PRO A CA 1
ATOM 2693 C C . PRO A 1 339 ? 15.970 -1.016 1.727 1.00 38.56 339 PRO A C 1
ATOM 2695 O O . PRO A 1 339 ? 16.578 -0.641 2.731 1.00 38.56 339 PRO A O 1
ATOM 2698 N N . VAL A 1 340 ? 14.658 -0.884 1.595 1.00 39.75 340 VAL A N 1
ATOM 2699 C CA . VAL A 1 340 ? 13.825 -0.558 2.738 1.00 39.75 340 VAL A CA 1
ATOM 2700 C C . VAL A 1 340 ? 13.605 -1.910 3.400 1.00 39.75 340 VAL A C 1
ATOM 2702 O O . VAL A 1 340 ? 12.888 -2.735 2.825 1.00 39.75 340 VAL A O 1
ATOM 2705 N N . PRO A 1 341 ? 14.245 -2.224 4.547 1.00 35.47 341 PRO A N 1
ATOM 2706 C CA . PRO A 1 341 ? 13.688 -3.273 5.376 1.00 35.47 341 PRO A CA 1
ATOM 2707 C C . PRO A 1 341 ? 12.244 -2.850 5.604 1.00 35.47 341 PRO A C 1
ATOM 2709 O O . PRO A 1 341 ? 12.002 -1.723 6.039 1.00 35.47 341 PRO A O 1
ATOM 2712 N N . ILE A 1 342 ? 11.291 -3.707 5.246 1.00 34.75 342 ILE A N 1
ATOM 2713 C CA . ILE A 1 342 ? 9.886 -3.504 5.591 1.00 34.75 342 ILE A CA 1
ATOM 2714 C C . ILE A 1 342 ? 9.796 -3.707 7.111 1.00 34.75 342 ILE A C 1
ATOM 2716 O O . ILE A 1 342 ? 9.313 -4.714 7.613 1.00 34.75 342 ILE A O 1
ATOM 2720 N N . SER A 1 343 ? 10.367 -2.767 7.857 1.00 33.16 343 SER A N 1
ATOM 2721 C CA . SER A 1 343 ? 10.019 -2.489 9.229 1.00 33.16 343 SER A CA 1
ATOM 2722 C C . SER A 1 343 ? 8.723 -1.711 9.115 1.00 33.16 343 SER A C 1
ATOM 2724 O O . SER A 1 343 ? 8.669 -0.600 8.584 1.00 33.16 343 SER A O 1
ATOM 2726 N N . ARG A 1 344 ? 7.644 -2.391 9.487 1.00 33.56 344 ARG A N 1
ATOM 2727 C CA . ARG A 1 344 ? 6.329 -1.792 9.637 1.00 33.56 344 ARG A CA 1
ATOM 2728 C C . ARG A 1 344 ? 6.397 -0.878 10.853 1.00 33.56 344 ARG A C 1
ATOM 2730 O O . ARG A 1 344 ? 6.023 -1.313 11.926 1.00 33.56 344 ARG A O 1
ATOM 2737 N N . ASP A 1 345 ? 6.891 0.343 10.678 1.00 29.94 345 ASP A N 1
ATOM 2738 C CA . ASP A 1 345 ? 6.709 1.383 11.684 1.00 29.94 345 ASP A CA 1
ATOM 2739 C C . ASP A 1 345 ? 6.592 2.792 11.076 1.00 29.94 345 ASP A C 1
ATOM 2741 O O . ASP A 1 345 ? 7.545 3.411 10.605 1.00 29.94 345 ASP A O 1
ATOM 2745 N N . ILE A 1 346 ? 5.325 3.215 11.052 1.00 42.06 346 ILE A N 1
ATOM 2746 C CA . ILE A 1 346 ? 4.715 4.543 11.202 1.00 42.06 346 ILE A CA 1
ATOM 2747 C C . ILE A 1 346 ? 5.374 5.725 10.462 1.00 42.06 346 ILE A C 1
ATOM 2749 O O . ILE A 1 346 ? 6.394 6.277 10.871 1.00 42.06 346 ILE A O 1
ATOM 2753 N N . SER A 1 347 ? 4.655 6.230 9.445 1.00 34.00 347 SER A N 1
ATOM 2754 C CA . SER A 1 347 ? 4.776 7.543 8.770 1.00 34.00 347 SER A CA 1
ATOM 2755 C C . SER A 1 347 ? 3.873 8.634 9.369 1.00 34.00 347 SER A C 1
ATOM 2757 O O . SER A 1 347 ? 2.914 8.286 10.041 1.00 34.00 347 SER A O 1
ATOM 2759 N N . PRO A 1 348 ? 4.171 9.946 9.221 1.00 34.19 348 PRO A N 1
ATOM 2760 C CA . PRO A 1 348 ? 3.474 11.020 9.913 1.00 34.19 348 PRO A CA 1
ATOM 2761 C C . PRO A 1 348 ? 2.211 11.343 9.105 1.00 34.19 348 PRO A C 1
ATOM 2763 O O . PRO A 1 348 ? 2.283 11.788 7.961 1.00 34.19 348 PRO A O 1
ATOM 2766 N N . ARG A 1 349 ? 1.048 11.027 9.665 1.00 46.22 349 ARG A N 1
ATOM 2767 C CA . ARG A 1 349 ? -0.228 11.062 8.952 1.00 46.22 349 ARG A CA 1
ATOM 2768 C C . ARG A 1 349 ? -0.553 12.479 8.460 1.00 46.22 349 ARG A C 1
ATOM 2770 O O . ARG A 1 349 ? -0.418 13.450 9.197 1.00 46.22 349 ARG A O 1
ATOM 2777 N N . GLY A 1 350 ? -1.039 12.595 7.224 1.00 42.91 350 GLY A N 1
ATOM 2778 C CA . GLY A 1 350 ? -1.874 13.732 6.845 1.00 42.91 350 GLY A CA 1
ATOM 2779 C C . GLY A 1 350 ? -3.184 13.592 7.607 1.00 42.91 350 GLY A C 1
ATOM 2780 O O . GLY A 1 350 ? -3.980 12.711 7.293 1.00 42.91 350 GLY A O 1
ATOM 2781 N N . PHE A 1 351 ? -3.358 14.369 8.667 1.00 56.06 351 PHE A N 1
ATOM 2782 C CA . PHE A 1 351 ? -4.486 14.195 9.566 1.00 56.06 351 PHE A CA 1
ATOM 2783 C C . PHE A 1 351 ? -5.757 14.797 8.952 1.00 56.06 351 PHE A C 1
ATOM 2785 O O . PHE A 1 351 ? -5.847 16.007 8.747 1.00 56.06 351 PHE A O 1
ATOM 2792 N N . PHE A 1 352 ? -6.729 13.945 8.630 1.00 63.78 352 PHE A N 1
ATOM 2793 C CA . PHE A 1 352 ? -8.079 14.369 8.272 1.00 63.78 352 PHE A CA 1
ATOM 2794 C C . PHE A 1 352 ? -8.912 14.441 9.549 1.00 63.78 352 PHE A C 1
ATOM 2796 O O . PHE A 1 352 ? -9.047 13.443 10.251 1.00 63.78 352 PHE A O 1
ATOM 2803 N N . SER A 1 353 ? -9.431 15.631 9.846 1.00 79.44 353 SER A N 1
ATOM 2804 C CA . SER A 1 353 ? -10.412 15.827 10.910 1.00 79.44 353 SER A CA 1
ATOM 2805 C C . SER A 1 353 ? -11.767 15.346 10.433 1.00 79.44 353 SER A C 1
ATOM 2807 O O . SER A 1 353 ? -12.193 15.697 9.328 1.00 79.44 353 SER A O 1
ATOM 2809 N N . PHE A 1 354 ? -12.435 14.558 11.269 1.00 82.94 354 PHE A N 1
ATOM 2810 C CA . PHE A 1 354 ? -13.838 14.229 11.051 1.00 82.94 354 PHE A CA 1
ATOM 2811 C C . PHE A 1 354 ? -14.771 15.166 11.813 1.00 82.94 354 PHE A C 1
ATOM 2813 O O . PHE A 1 354 ? -15.971 15.093 11.590 1.00 82.94 354 PHE A O 1
ATOM 2820 N N . ASN A 1 355 ? -14.264 16.090 12.639 1.00 84.50 355 ASN A N 1
ATOM 2821 C CA . ASN A 1 355 ? -15.115 17.081 13.297 1.00 84.50 355 ASN A CA 1
ATOM 2822 C C . ASN A 1 355 ? -15.938 17.868 12.265 1.00 84.50 355 ASN A C 1
ATOM 2824 O O . ASN A 1 355 ? -15.378 18.470 11.346 1.00 84.50 355 ASN A O 1
ATOM 2828 N N . HIS A 1 356 ? -17.261 17.897 12.448 1.00 83.06 356 HIS A N 1
ATOM 2829 C CA . HIS A 1 356 ? -18.223 18.518 11.524 1.00 83.06 356 HIS A CA 1
ATOM 2830 C C . HIS A 1 356 ? -18.151 17.985 10.078 1.00 83.06 356 HIS A C 1
ATOM 2832 O O . HIS A 1 356 ? -18.479 18.702 9.123 1.00 83.06 356 HIS A O 1
ATOM 2838 N N . TRP A 1 357 ? -17.699 16.743 9.873 1.00 84.38 357 TRP A N 1
ATOM 2839 C CA . TRP A 1 357 ? -17.597 16.169 8.534 1.00 84.38 357 TRP A CA 1
ATOM 2840 C C . TRP A 1 357 ? -18.963 16.151 7.838 1.00 84.38 357 TRP A C 1
ATOM 2842 O O . TRP A 1 357 ? -19.983 15.783 8.418 1.00 84.38 357 TRP A O 1
ATOM 2852 N N . GLY A 1 358 ? -19.003 16.626 6.590 1.00 83.19 358 GLY A N 1
ATOM 2853 C CA . GLY A 1 358 ? -20.251 16.744 5.829 1.00 83.19 358 GLY A CA 1
ATOM 2854 C C . GLY A 1 358 ? -21.278 17.727 6.413 1.00 83.19 358 GLY A C 1
ATOM 2855 O O . GLY A 1 358 ? -22.409 17.750 5.940 1.00 83.19 358 GLY A O 1
ATOM 2856 N N . GLY A 1 359 ? -20.912 18.538 7.416 1.00 84.50 359 GLY A N 1
ATOM 2857 C CA . GLY A 1 359 ? -21.838 19.426 8.124 1.00 84.50 359 GLY A CA 1
ATOM 2858 C C . GLY A 1 359 ? -22.774 18.709 9.104 1.00 84.50 359 GLY A C 1
ATOM 2859 O O . GLY A 1 359 ? -23.760 19.306 9.532 1.00 84.50 359 GLY A O 1
ATOM 2860 N N . LEU A 1 360 ? -22.493 17.447 9.447 1.00 82.62 360 LEU A N 1
ATOM 2861 C CA . LEU A 1 360 ? -23.289 16.675 10.400 1.00 82.62 360 LEU A CA 1
ATOM 2862 C C . LEU A 1 360 ? -22.824 16.962 11.832 1.00 82.62 360 LEU A C 1
ATOM 2864 O O . LEU A 1 360 ? -21.647 16.798 12.152 1.00 82.62 360 LEU A O 1
ATOM 2868 N N . SER A 1 361 ? -23.758 17.337 12.706 1.00 87.69 361 SER A N 1
ATOM 2869 C CA . SER A 1 361 ? -23.476 17.588 14.127 1.00 87.69 361 SER A CA 1
ATOM 2870 C C . SER A 1 361 ? -23.157 16.312 14.909 1.00 87.69 361 SER A C 1
ATOM 2872 O O . SER A 1 361 ? -22.542 16.379 15.967 1.00 87.69 361 SER A O 1
ATOM 2874 N N . SER A 1 362 ? -23.531 15.127 14.407 1.00 85.75 362 SER A N 1
ATOM 2875 C CA . SER A 1 362 ? -23.145 13.855 15.038 1.00 85.75 362 SER A CA 1
ATOM 2876 C C . SER A 1 362 ? -21.641 13.567 14.952 1.00 85.75 362 SER A C 1
ATOM 2878 O O . SER A 1 362 ? -21.144 12.693 15.658 1.00 85.75 362 SER A O 1
ATOM 2880 N N . PHE A 1 363 ? -20.899 14.351 14.164 1.00 87.50 363 PHE A N 1
ATOM 2881 C CA . PHE A 1 363 ? -19.441 14.359 14.154 1.00 87.50 363 PHE A CA 1
ATOM 2882 C C . PHE A 1 363 ? -18.811 15.412 15.084 1.00 87.50 363 PHE A C 1
ATOM 2884 O O . PHE A 1 363 ? -17.593 15.602 15.069 1.00 87.50 363 PHE A O 1
ATOM 2891 N N . ASP A 1 364 ? -19.587 16.119 15.905 1.00 86.69 364 ASP A N 1
ATOM 2892 C CA . ASP A 1 364 ? -19.027 17.083 16.850 1.00 86.69 364 ASP A CA 1
ATOM 2893 C C . ASP A 1 364 ? -18.156 16.373 17.892 1.00 86.69 364 ASP A C 1
ATOM 2895 O O . ASP A 1 364 ? -18.586 15.443 18.570 1.00 86.69 364 ASP A O 1
ATOM 2899 N N . ASN A 1 365 ? -16.923 16.856 18.068 1.00 84.25 365 ASN A N 1
ATOM 2900 C CA . ASN A 1 365 ? -15.911 16.256 18.945 1.00 84.25 365 ASN A CA 1
ATOM 2901 C C . ASN A 1 365 ? -15.467 14.835 18.557 1.00 84.25 365 ASN A C 1
ATOM 2903 O O . ASN A 1 365 ? -14.826 14.176 19.380 1.00 84.25 365 ASN A O 1
ATOM 2907 N N . PHE A 1 366 ? -15.758 14.377 17.337 1.00 84.69 366 PHE A N 1
ATOM 2908 C CA . PHE A 1 366 ? -15.350 13.060 16.854 1.00 84.69 366 PHE A CA 1
ATOM 2909 C C . PHE A 1 366 ? -13.853 12.808 17.056 1.00 84.69 366 PHE A C 1
ATOM 2911 O O . PHE A 1 366 ? -13.448 11.731 17.483 1.00 84.69 366 PHE A O 1
ATOM 2918 N N . ASP A 1 367 ? -13.021 13.833 16.855 1.00 79.44 367 ASP A N 1
ATOM 2919 C CA . ASP A 1 367 ? -11.573 13.661 16.949 1.00 79.44 367 ASP A CA 1
ATOM 2920 C C . ASP A 1 367 ? -11.040 13.415 18.377 1.00 79.44 367 ASP A C 1
ATOM 2922 O O . ASP A 1 367 ? -9.845 13.166 18.542 1.00 79.44 367 ASP A O 1
ATOM 2926 N N . LYS A 1 368 ? -11.891 13.463 19.416 1.00 81.44 368 LYS A N 1
ATOM 2927 C CA . LYS A 1 368 ? -11.497 13.126 20.801 1.00 81.44 368 LYS A CA 1
ATOM 2928 C C . LYS A 1 368 ? -11.223 11.637 21.002 1.00 81.44 368 LYS A C 1
ATOM 2930 O O . LYS A 1 368 ? -10.559 11.269 21.970 1.00 81.44 368 LYS A O 1
ATOM 2935 N N . PHE A 1 369 ? -11.727 10.786 20.118 1.00 74.69 369 PHE A N 1
ATOM 2936 C CA . PHE A 1 369 ? -11.461 9.355 20.107 1.00 74.69 369 PHE A CA 1
ATOM 2937 C C . PHE A 1 369 ? -10.851 9.018 18.767 1.00 74.69 369 PHE A C 1
ATOM 2939 O O . PHE A 1 369 ? -11.488 9.278 17.760 1.00 74.69 369 PHE A O 1
ATOM 2946 N N . TYR A 1 370 ? -9.625 8.491 18.753 1.00 66.75 370 TYR A N 1
ATOM 2947 C CA . TYR A 1 370 ? -8.924 8.066 17.538 1.00 66.75 370 TYR A CA 1
ATOM 2948 C C . TYR A 1 370 ? -9.127 9.029 16.343 1.00 66.75 370 TYR A C 1
ATOM 2950 O O . TYR A 1 370 ? -9.535 8.594 15.273 1.00 66.75 370 TYR A O 1
ATOM 2958 N N . GLY A 1 371 ? -8.901 10.335 16.538 1.00 67.00 371 GLY A N 1
ATOM 2959 C CA . GLY A 1 371 ? -9.073 11.417 15.558 1.00 67.00 371 GLY A CA 1
ATOM 2960 C C . GLY A 1 371 ? -7.767 11.904 14.935 1.00 67.00 371 GLY A C 1
ATOM 2961 O O . GLY A 1 371 ? -6.780 11.169 14.901 1.00 67.00 371 GLY A O 1
ATOM 2962 N N . VAL A 1 372 ? -7.720 13.171 14.497 1.00 63.34 372 VAL A N 1
ATOM 2963 C CA . VAL A 1 372 ? -6.495 13.841 13.993 1.00 63.34 372 VAL A CA 1
ATOM 2964 C C . VAL A 1 372 ? -5.279 13.509 14.859 1.00 63.34 372 VAL A C 1
ATOM 2966 O O . VAL A 1 372 ? -4.242 13.151 14.332 1.00 63.34 372 VAL A O 1
ATOM 2969 N N . GLU A 1 373 ? -5.388 13.524 16.182 1.00 53.19 373 GLU A N 1
ATOM 2970 C CA . GLU A 1 373 ? -4.209 13.373 17.042 1.00 53.19 373 GLU A CA 1
ATOM 2971 C C . GLU A 1 373 ? -3.887 11.910 17.423 1.00 53.19 373 GLU A C 1
ATOM 2973 O O . GLU A 1 373 ? -2.757 11.608 17.801 1.00 53.19 373 GLU A O 1
ATOM 2978 N N . ASN A 1 374 ? -4.814 10.953 17.263 1.00 56.03 374 ASN A N 1
ATOM 2979 C CA . ASN A 1 374 ? -4.629 9.571 17.750 1.00 56.03 374 ASN A CA 1
ATOM 2980 C C . ASN A 1 374 ? -5.320 8.457 16.926 1.00 56.03 374 ASN A C 1
ATOM 2982 O O . ASN A 1 374 ? -5.414 7.341 17.417 1.00 56.03 374 ASN A O 1
ATOM 2986 N N . PHE A 1 375 ? -5.717 8.691 15.666 1.00 57.53 375 PHE A N 1
ATOM 2987 C CA . PHE A 1 375 ? -6.367 7.699 14.770 1.00 57.53 375 PHE A CA 1
ATOM 2988 C C . PHE A 1 375 ? -5.720 6.300 14.701 1.00 57.53 375 PHE A C 1
ATOM 2990 O O . PHE A 1 375 ? -6.433 5.310 14.621 1.00 57.53 375 PHE A O 1
ATOM 2997 N N . ASP A 1 376 ? -4.387 6.192 14.731 1.00 55.38 376 ASP A N 1
ATOM 2998 C CA . ASP A 1 376 ? -3.667 4.904 14.804 1.00 55.38 376 ASP A CA 1
ATOM 2999 C C . ASP A 1 376 ? -2.861 4.739 16.112 1.00 55.38 376 ASP A C 1
ATOM 3001 O O . ASP A 1 376 ? -1.972 3.898 16.207 1.00 55.38 376 ASP A O 1
ATOM 3005 N N . SER A 1 377 ? -3.144 5.568 17.125 1.00 54.22 377 SER A N 1
ATOM 3006 C CA . SER A 1 377 ? -2.423 5.631 18.406 1.00 54.22 377 SER A CA 1
ATOM 3007 C C . SER A 1 377 ? -0.912 5.921 18.327 1.00 54.22 377 SER A C 1
ATOM 3009 O O . SER A 1 377 ? -0.284 6.115 19.357 1.00 54.22 377 SER A O 1
ATOM 3011 N N . SER A 1 378 ? -0.292 6.068 17.153 1.00 54.09 378 SER A N 1
ATOM 3012 C CA . SER A 1 378 ? 1.173 6.175 17.060 1.00 54.09 378 SER A CA 1
ATOM 3013 C C . SER A 1 378 ? 1.826 7.447 17.611 1.00 54.09 378 SER A C 1
ATOM 3015 O O . SER A 1 378 ? 3.043 7.470 17.763 1.00 54.09 378 SER A O 1
ATOM 3017 N N . VAL A 1 379 ? 1.087 8.551 17.776 1.00 50.06 379 VAL A N 1
ATOM 3018 C CA . VAL A 1 379 ? 1.689 9.876 18.057 1.00 50.06 379 VAL A CA 1
ATOM 3019 C C . VAL A 1 379 ? 1.579 10.267 19.536 1.00 50.06 379 VAL A C 1
ATOM 3021 O O . VAL A 1 379 ? 2.396 11.046 20.015 1.00 50.06 379 VAL A O 1
ATOM 3024 N N . HIS A 1 380 ? 0.639 9.677 20.282 1.00 53.31 380 HIS A N 1
ATOM 3025 C CA . HIS A 1 380 ? 0.361 10.050 21.677 1.00 53.31 380 HIS A CA 1
ATOM 3026 C C . HIS A 1 380 ? 0.023 8.874 22.605 1.00 53.31 380 HIS A C 1
ATOM 3028 O O . HIS A 1 380 ? -0.384 9.099 23.741 1.00 53.31 380 HIS A O 1
ATOM 3034 N N . PHE A 1 381 ? 0.203 7.625 22.171 1.00 66.06 381 PHE A N 1
ATOM 3035 C CA . PHE A 1 381 ? -0.038 6.480 23.043 1.00 66.06 381 PHE A CA 1
ATOM 3036 C C . PHE A 1 381 ? 1.137 6.272 23.996 1.00 66.06 381 PHE A C 1
ATOM 3038 O O . PHE A 1 381 ? 2.211 5.817 23.608 1.00 66.06 381 PHE A O 1
ATOM 3045 N N . SER A 1 382 ? 0.924 6.644 25.255 1.00 66.12 382 SER A N 1
ATOM 3046 C CA . SER A 1 382 ? 1.848 6.392 26.352 1.00 66.12 382 SER A CA 1
ATOM 3047 C C . SER A 1 382 ? 1.212 5.378 27.288 1.00 66.12 382 SER A C 1
ATOM 3049 O O . SER A 1 382 ? 0.211 5.678 27.932 1.00 66.12 382 SER A O 1
ATOM 3051 N N . GLN A 1 383 ? 1.804 4.189 27.390 1.00 77.12 383 GLN A N 1
ATOM 3052 C CA . GLN A 1 383 ? 1.372 3.208 28.379 1.00 77.12 383 GLN A CA 1
ATOM 3053 C C . GLN A 1 383 ? 1.974 3.544 29.737 1.00 77.12 383 GLN A C 1
ATOM 3055 O O . GLN A 1 383 ? 3.195 3.602 29.891 1.00 77.12 383 GLN A O 1
ATOM 3060 N N . VAL A 1 384 ? 1.112 3.726 30.730 1.00 80.44 384 VAL A N 1
ATOM 3061 C CA . VAL A 1 384 ? 1.523 3.744 32.132 1.00 80.44 384 VAL A CA 1
ATOM 3062 C C . VAL A 1 384 ? 1.198 2.371 32.700 1.00 80.44 384 VAL A C 1
ATOM 3064 O O . VAL A 1 384 ? 0.041 1.955 32.731 1.00 80.44 384 VAL A O 1
ATOM 3067 N N . LEU A 1 385 ? 2.244 1.639 33.081 1.00 78.00 385 LEU A N 1
ATOM 3068 C CA . LEU A 1 385 ? 2.108 0.292 33.620 1.00 78.00 385 LEU A CA 1
ATOM 3069 C C . LEU A 1 385 ? 1.604 0.366 35.059 1.00 78.00 385 LEU A C 1
ATOM 3071 O O . LEU A 1 385 ? 2.328 0.804 35.958 1.00 78.00 385 LEU A O 1
ATOM 3075 N N . GLU A 1 386 ? 0.380 -0.099 35.291 1.00 79.56 386 GLU A N 1
ATOM 3076 C CA . GLU A 1 386 ? -0.107 -0.284 36.651 1.00 79.56 386 GLU A CA 1
ATOM 3077 C C . GLU A 1 386 ? 0.591 -1.482 37.289 1.00 79.56 386 GLU A C 1
ATOM 3079 O O . GLU A 1 386 ? 0.494 -2.619 36.829 1.00 79.56 386 GLU A O 1
ATOM 3084 N N . THR A 1 387 ? 1.286 -1.232 38.397 1.00 61.03 387 THR A N 1
ATOM 3085 C CA . THR A 1 387 ? 1.866 -2.292 39.227 1.00 61.03 387 THR A CA 1
ATOM 3086 C C . THR A 1 387 ? 0.815 -2.773 40.231 1.00 61.03 387 THR A C 1
ATOM 3088 O O . THR A 1 387 ? 0.958 -2.580 41.435 1.00 61.03 387 THR A O 1
ATOM 3091 N N . SER A 1 388 ? -0.297 -3.329 39.753 1.00 56.84 388 SER A N 1
ATOM 3092 C CA . SER A 1 388 ? -1.321 -3.943 40.608 1.00 56.84 388 SER A CA 1
ATOM 3093 C C . SER A 1 388 ? -1.339 -5.468 40.425 1.00 56.84 388 SER A C 1
ATOM 3095 O O . SER A 1 388 ? -0.813 -5.993 39.447 1.00 56.84 388 SER A O 1
ATOM 3097 N N . SER A 1 389 ? -1.826 -6.173 41.455 1.00 56.62 389 SER A N 1
ATOM 3098 C CA . SER A 1 389 ? -1.818 -7.635 41.674 1.00 56.62 389 SER A CA 1
ATOM 3099 C C . SER A 1 389 ? -1.559 -8.505 40.434 1.00 56.62 389 SER A C 1
ATOM 3101 O O . SER A 1 389 ? -2.379 -8.492 39.523 1.00 56.62 389 SER A O 1
ATOM 3103 N N . HIS A 1 390 ? -0.475 -9.298 40.454 1.00 68.00 390 HIS A N 1
ATOM 3104 C CA . HIS A 1 390 ? -0.046 -10.256 39.419 1.00 68.00 390 HIS A CA 1
ATOM 3105 C C . HIS A 1 390 ? -1.211 -10.857 38.614 1.00 68.00 390 HIS A C 1
ATOM 3107 O O . HIS A 1 390 ? -1.805 -11.863 39.009 1.00 68.00 390 HIS A O 1
ATOM 3113 N N . LEU A 1 391 ? -1.544 -10.239 37.481 1.00 81.44 391 LEU A N 1
ATOM 3114 C CA . LEU A 1 391 ? -2.572 -10.746 36.587 1.00 81.44 391 LEU A CA 1
ATOM 3115 C C . LEU A 1 391 ? -1.935 -11.862 35.764 1.00 81.44 391 LEU A C 1
ATOM 3117 O O . LEU A 1 391 ? -1.014 -11.592 35.006 1.00 81.44 391 LEU A O 1
ATOM 3121 N N . VAL A 1 392 ? -2.377 -13.108 35.924 1.00 82.75 392 VAL A N 1
ATOM 3122 C CA . VAL A 1 392 ? -1.761 -14.259 35.245 1.00 82.75 392 VAL A CA 1
ATOM 3123 C C . VAL A 1 392 ? -2.701 -14.817 34.186 1.00 82.75 392 VAL A C 1
ATOM 3125 O O . VAL A 1 392 ? -3.911 -14.913 34.384 1.00 82.75 392 VAL A O 1
ATOM 3128 N N . CYS A 1 393 ? -2.147 -15.203 33.038 1.00 84.19 393 CYS A N 1
ATOM 3129 C CA . CYS A 1 393 ? -2.920 -15.871 31.996 1.00 84.19 393 CYS A CA 1
ATOM 3130 C C . CYS A 1 393 ? -3.374 -17.268 32.461 1.00 84.19 393 CYS A C 1
ATOM 3132 O O . CYS A 1 393 ? -2.561 -18.084 32.899 1.00 84.19 393 CYS A O 1
ATOM 3134 N N . HIS A 1 394 ? -4.664 -17.574 32.308 1.00 85.19 394 HIS A N 1
ATOM 3135 C CA . HIS A 1 394 ? -5.222 -18.901 32.567 1.00 85.19 394 HIS A CA 1
ATOM 3136 C C . HIS A 1 394 ? -5.648 -19.579 31.262 1.00 85.19 394 HIS A C 1
ATOM 3138 O O . HIS A 1 394 ? -6.173 -18.938 30.352 1.00 85.19 394 HIS A O 1
ATOM 3144 N N . THR A 1 395 ? -5.448 -20.896 31.173 1.00 85.44 395 THR A N 1
ATOM 3145 C CA . THR A 1 395 ? -5.905 -21.676 30.015 1.00 85.44 395 THR A CA 1
ATOM 3146 C C . THR A 1 395 ? -7.426 -21.815 30.045 1.00 85.44 395 THR A C 1
ATOM 3148 O O . THR A 1 395 ? -7.994 -22.228 31.052 1.00 85.44 395 THR A O 1
ATOM 3151 N N . GLN A 1 396 ? -8.078 -21.517 28.924 1.00 92.00 396 GLN A N 1
ATOM 3152 C CA . GLN A 1 396 ? -9.518 -21.667 28.724 1.00 92.00 396 GLN A CA 1
ATOM 3153 C C . GLN A 1 396 ? -9.770 -22.321 27.362 1.00 92.00 396 GLN A C 1
ATOM 3155 O O . GLN A 1 396 ? -8.973 -22.165 26.438 1.00 92.00 396 GLN A O 1
ATOM 3160 N N . ALA A 1 397 ? -10.886 -23.040 27.218 1.00 90.38 397 ALA A N 1
ATOM 3161 C CA . ALA A 1 397 ? -11.304 -23.549 25.914 1.00 90.38 397 ALA A CA 1
ATOM 3162 C C . ALA A 1 397 ? -11.473 -22.395 24.912 1.00 90.38 397 ALA A C 1
ATOM 3164 O O . ALA A 1 397 ? -12.162 -21.414 25.205 1.00 90.38 397 ALA A O 1
ATOM 3165 N N . ILE A 1 398 ? -10.867 -22.529 23.727 1.00 89.25 398 ILE A N 1
ATOM 3166 C CA . ILE A 1 398 ? -10.860 -21.467 22.710 1.00 89.25 398 ILE A CA 1
ATOM 3167 C C . ILE A 1 398 ? -12.273 -21.069 22.278 1.00 89.25 398 ILE A C 1
ATOM 3169 O O . ILE A 1 398 ? -12.534 -19.892 22.065 1.00 89.25 398 ILE A O 1
ATOM 3173 N N . GLU A 1 399 ? -13.202 -22.024 22.250 1.00 93.31 399 GLU A N 1
ATOM 3174 C CA . GLU A 1 399 ? -14.604 -21.779 21.920 1.00 93.31 399 GLU A CA 1
ATOM 3175 C C . GLU A 1 399 ? -15.259 -20.800 22.904 1.00 93.31 399 GLU A C 1
ATOM 3177 O O . GLU A 1 399 ? -15.959 -19.883 22.492 1.00 93.31 399 GLU A O 1
ATOM 3182 N N . ILE A 1 400 ? -14.966 -20.918 24.203 1.00 94.12 400 ILE A N 1
ATOM 3183 C CA . ILE A 1 400 ? -15.496 -20.002 25.224 1.00 94.12 400 ILE A CA 1
ATOM 3184 C C . ILE A 1 400 ? -14.931 -18.589 25.023 1.00 94.12 400 ILE A C 1
ATOM 3186 O O . ILE A 1 400 ? -15.649 -17.603 25.193 1.00 94.12 400 ILE A O 1
ATOM 3190 N N . ILE A 1 401 ? -13.658 -18.470 24.632 1.00 91.56 401 ILE A N 1
ATOM 3191 C CA . ILE A 1 401 ? -13.048 -17.175 24.298 1.00 91.56 401 ILE A CA 1
ATOM 3192 C C . ILE A 1 401 ? -13.727 -16.586 23.053 1.00 91.56 401 ILE A C 1
ATOM 3194 O O . ILE A 1 401 ? -14.129 -15.425 23.067 1.00 91.56 401 ILE A O 1
ATOM 3198 N N . GLN A 1 402 ? -13.918 -17.389 22.005 1.00 86.31 402 GLN A N 1
ATOM 3199 C CA . GLN A 1 402 ? -14.572 -16.972 20.761 1.00 86.31 402 GLN A CA 1
ATOM 3200 C C . GLN A 1 402 ? -16.025 -16.543 20.978 1.00 86.31 402 GLN A C 1
ATOM 3202 O O . GLN A 1 402 ? -16.431 -15.513 20.449 1.00 86.31 402 GLN A O 1
ATOM 3207 N N . GLN A 1 403 ? -16.789 -17.268 21.799 1.00 92.69 403 GLN A N 1
ATOM 3208 C CA . GLN A 1 403 ? -18.154 -16.894 22.177 1.00 92.69 403 GLN A CA 1
ATOM 3209 C C . GLN A 1 403 ? -18.186 -15.516 22.853 1.00 92.69 403 GLN A C 1
ATOM 3211 O O . GLN A 1 403 ? -18.986 -14.664 22.475 1.00 92.69 403 GLN A O 1
ATOM 3216 N N . ARG A 1 404 ? -17.282 -15.262 23.810 1.00 95.88 404 ARG A N 1
ATOM 3217 C CA . ARG A 1 404 ? -17.184 -13.956 24.489 1.00 95.88 404 ARG A CA 1
ATOM 3218 C C . ARG A 1 404 ? -16.839 -12.830 23.512 1.00 95.88 404 ARG A C 1
ATOM 3220 O O . ARG A 1 404 ? -17.472 -11.781 23.557 1.00 95.88 404 ARG A O 1
ATOM 3227 N N . LEU A 1 405 ? -15.882 -13.053 22.611 1.00 93.25 405 LEU A N 1
ATOM 3228 C CA . LEU A 1 405 ? -15.506 -12.069 21.589 1.00 93.25 405 LEU A CA 1
ATOM 3229 C C . LEU A 1 405 ? -16.648 -11.799 20.597 1.00 93.25 405 LEU A C 1
ATOM 3231 O O . LEU A 1 405 ? -16.863 -10.649 20.219 1.00 93.25 405 LEU A O 1
ATOM 3235 N N . LEU A 1 406 ? -17.417 -12.826 20.225 1.00 94.62 406 LEU A N 1
ATOM 3236 C CA . LEU A 1 406 ? -18.578 -12.676 19.347 1.00 94.62 406 LEU A CA 1
ATOM 3237 C C . LEU A 1 406 ? -19.680 -11.830 20.000 1.00 94.62 406 LEU A C 1
ATOM 3239 O O . LEU A 1 406 ? -20.279 -10.988 19.335 1.00 94.62 406 LEU A O 1
ATOM 3243 N N . VAL A 1 407 ? -19.908 -11.990 21.308 1.00 96.00 407 VAL A N 1
ATOM 3244 C CA . VAL A 1 407 ? -20.842 -11.128 22.054 1.00 96.00 407 VAL A CA 1
ATOM 3245 C C . VAL A 1 407 ? -20.400 -9.665 21.998 1.00 96.00 407 VAL A C 1
ATOM 3247 O O . VAL A 1 407 ? -21.230 -8.798 21.741 1.00 96.00 407 VAL A O 1
ATOM 3250 N N . LEU A 1 408 ? -19.106 -9.376 22.179 1.00 94.75 408 LEU A N 1
ATOM 3251 C CA . LEU A 1 408 ? -18.584 -8.007 22.066 1.00 94.75 408 LEU A CA 1
ATOM 3252 C C . LEU A 1 408 ? -18.750 -7.441 20.650 1.00 94.75 408 LEU A C 1
ATOM 3254 O O . LEU A 1 408 ? -19.098 -6.272 20.496 1.00 94.75 408 LEU A O 1
ATOM 3258 N N . GLN A 1 409 ? -18.552 -8.271 19.623 1.00 93.19 409 GLN A N 1
ATOM 3259 C CA . GLN A 1 409 ? -18.749 -7.876 18.230 1.00 93.19 409 GLN A CA 1
ATOM 3260 C C . GLN A 1 409 ? -20.207 -7.486 17.946 1.00 93.19 409 GLN A C 1
ATOM 3262 O O . GLN A 1 409 ? -20.456 -6.446 17.338 1.00 93.19 409 GLN A O 1
ATOM 3267 N N . GLU A 1 410 ? -21.174 -8.289 18.391 1.00 97.19 410 GLU A N 1
ATOM 3268 C CA . GLU A 1 410 ? -22.593 -7.955 18.227 1.00 97.19 410 GLU A CA 1
ATOM 3269 C C . GLU A 1 410 ? -23.012 -6.777 19.114 1.00 97.19 410 GLU A C 1
ATOM 3271 O O . GLU A 1 410 ? -23.826 -5.957 18.694 1.00 97.19 410 GLU A O 1
ATOM 3276 N N . MET A 1 411 ? -22.411 -6.623 20.298 1.00 96.44 411 MET A N 1
ATOM 3277 C CA . MET A 1 411 ? -22.655 -5.460 21.153 1.00 96.44 411 MET A CA 1
ATOM 3278 C C . MET A 1 411 ? -22.173 -4.162 20.499 1.00 96.44 411 MET A C 1
ATOM 3280 O O . MET A 1 411 ? -22.892 -3.168 20.528 1.00 96.44 411 MET A O 1
ATOM 3284 N N . ALA A 1 412 ? -21.010 -4.174 19.841 1.00 94.94 412 ALA A N 1
ATOM 3285 C CA . ALA A 1 412 ? -20.526 -3.024 19.079 1.00 94.94 412 ALA A CA 1
ATOM 3286 C C . ALA A 1 412 ? -21.502 -2.642 17.952 1.00 94.94 412 ALA A C 1
ATOM 3288 O O . ALA A 1 412 ? -21.843 -1.469 17.802 1.00 94.94 412 ALA A O 1
ATOM 3289 N N . LYS A 1 413 ? -22.022 -3.632 17.207 1.00 96.06 413 LYS A N 1
ATOM 3290 C CA . LYS A 1 413 ? -23.061 -3.395 16.188 1.00 96.06 413 LYS A CA 1
ATOM 3291 C C . LYS A 1 413 ? -24.329 -2.810 16.803 1.00 96.06 413 LYS A C 1
ATOM 3293 O O . LYS A 1 413 ? -24.868 -1.855 16.259 1.00 96.06 413 LYS A O 1
ATOM 3298 N N . ARG A 1 414 ? -24.785 -3.355 17.936 1.00 97.06 414 ARG A N 1
ATOM 3299 C CA . ARG A 1 414 ? -25.971 -2.870 18.652 1.00 97.06 414 ARG A CA 1
ATOM 3300 C C . ARG A 1 414 ? -25.809 -1.411 19.080 1.00 97.06 414 ARG A C 1
ATOM 3302 O O . ARG A 1 414 ? -26.699 -0.617 18.811 1.00 97.06 414 ARG A O 1
ATOM 3309 N N . ILE A 1 415 ? -24.667 -1.050 19.673 1.00 96.62 415 ILE A N 1
ATOM 3310 C CA . ILE A 1 415 ? -24.361 0.335 20.069 1.00 96.62 415 ILE A CA 1
ATOM 3311 C C . ILE A 1 415 ? -24.438 1.267 18.858 1.00 96.62 415 ILE A C 1
ATOM 3313 O O . ILE A 1 415 ? -25.157 2.260 18.901 1.00 96.62 415 ILE A O 1
ATOM 3317 N N . ILE A 1 416 ? -23.750 0.930 17.763 1.00 95.12 416 ILE A N 1
ATOM 3318 C CA . ILE A 1 416 ? -23.706 1.778 16.563 1.00 95.12 416 ILE A CA 1
ATOM 3319 C C . ILE A 1 416 ? -25.099 1.922 15.936 1.00 95.12 416 ILE A C 1
ATOM 3321 O O . ILE A 1 416 ? -25.508 3.031 15.605 1.00 95.12 416 ILE A O 1
ATOM 3325 N N . LEU A 1 417 ? -25.840 0.821 15.794 1.00 96.19 417 LEU A N 1
ATOM 3326 C CA . LEU A 1 417 ? -27.143 0.818 15.126 1.00 96.19 417 LEU A CA 1
ATOM 3327 C C . LEU A 1 417 ? -28.262 1.455 15.962 1.00 96.19 417 LEU A C 1
ATOM 3329 O O . LEU A 1 417 ? -29.191 2.009 15.382 1.00 96.19 417 LEU A O 1
ATOM 3333 N N . GLU A 1 418 ? -28.204 1.371 17.296 1.00 95.94 418 GLU A N 1
ATOM 3334 C CA . GLU A 1 418 ? -29.228 1.955 18.175 1.00 95.94 418 GLU A CA 1
ATOM 3335 C C . GLU A 1 418 ? -28.935 3.414 18.565 1.00 95.94 418 GLU A C 1
ATOM 3337 O O . GLU A 1 418 ? -29.880 4.158 18.818 1.00 95.94 418 GLU A O 1
ATOM 3342 N N . GLN A 1 419 ? -27.662 3.831 18.640 1.00 94.62 419 GLN A N 1
ATOM 3343 C CA . GLN A 1 419 ? -27.274 5.150 19.178 1.00 94.62 419 GLN A CA 1
ATOM 3344 C C . GLN A 1 419 ? -26.807 6.158 18.118 1.00 94.62 419 GLN A C 1
ATOM 3346 O O . GLN A 1 419 ? -26.687 7.343 18.425 1.00 94.62 419 GLN A O 1
ATOM 3351 N N . VAL A 1 420 ? -26.550 5.731 16.877 1.00 93.94 420 VAL A N 1
ATOM 3352 C CA . VAL A 1 420 ? -26.144 6.628 15.783 1.00 93.94 420 VAL A CA 1
ATOM 3353 C C . VAL A 1 420 ? -27.199 6.592 14.684 1.00 93.94 420 VAL A C 1
ATOM 3355 O O . VAL A 1 420 ? -27.445 5.546 14.092 1.00 93.94 420 VAL A O 1
ATOM 3358 N N . CYS A 1 421 ? -27.825 7.733 14.399 1.00 93.06 421 CYS A N 1
ATOM 3359 C CA . CYS A 1 421 ? -28.929 7.814 13.439 1.00 93.06 421 CYS A CA 1
ATOM 3360 C C . CYS A 1 421 ? -28.449 7.884 11.984 1.00 93.06 421 CYS A C 1
ATOM 3362 O O . CYS A 1 421 ? -29.083 7.317 11.094 1.00 93.06 421 CYS A O 1
ATOM 3364 N N . GLU A 1 422 ? -27.351 8.597 11.726 1.00 94.12 422 GLU A N 1
ATOM 3365 C CA . GLU A 1 422 ? -26.840 8.811 10.373 1.00 94.12 422 GLU A CA 1
ATOM 3366 C C . GLU A 1 422 ? -25.961 7.642 9.923 1.00 94.12 422 GLU A C 1
ATOM 3368 O O . GLU A 1 422 ? -25.005 7.262 10.601 1.00 94.12 422 GLU A O 1
ATOM 3373 N N . VAL A 1 423 ? -26.244 7.092 8.741 1.00 92.00 423 VAL A N 1
ATOM 3374 C CA . VAL A 1 423 ? -25.502 5.949 8.183 1.00 92.00 423 VAL A CA 1
ATOM 3375 C C . VAL A 1 423 ? -24.049 6.302 7.857 1.00 92.00 423 VAL A C 1
ATOM 3377 O O . VAL A 1 423 ? -23.157 5.458 7.964 1.00 92.00 423 VAL A O 1
ATOM 3380 N N . GLU A 1 424 ? -23.785 7.559 7.505 1.00 90.62 424 GLU A N 1
ATOM 3381 C CA . GLU A 1 424 ? -22.441 8.093 7.314 1.00 90.62 424 GLU A CA 1
ATOM 3382 C C . GLU A 1 424 ? -21.656 8.053 8.628 1.00 90.62 424 GLU A C 1
ATOM 3384 O O . GLU A 1 424 ? -20.534 7.545 8.663 1.00 90.62 424 GLU A O 1
ATOM 3389 N N . THR A 1 425 ? -22.270 8.506 9.723 1.00 90.38 425 THR A N 1
ATOM 3390 C CA . THR A 1 425 ? -21.664 8.480 11.058 1.00 90.38 425 THR A CA 1
ATOM 3391 C C . THR A 1 425 ? -21.482 7.049 11.552 1.00 90.38 425 THR A C 1
ATOM 3393 O O . THR A 1 425 ? -20.399 6.715 12.028 1.00 90.38 425 THR A O 1
ATOM 3396 N N . GLN A 1 426 ? -22.463 6.162 11.341 1.00 92.62 426 GLN A N 1
ATOM 3397 C CA . GLN A 1 426 ? -22.322 4.731 11.640 1.00 92.62 426 GLN A CA 1
ATOM 3398 C C . GLN A 1 426 ? -21.114 4.119 10.921 1.00 92.62 426 GLN A C 1
ATOM 3400 O O . GLN A 1 426 ? -20.329 3.398 11.534 1.00 92.62 426 GLN A O 1
ATOM 3405 N N . THR A 1 427 ? -20.947 4.433 9.631 1.00 88.75 427 THR A N 1
ATOM 3406 C CA . THR A 1 427 ? -19.840 3.920 8.811 1.00 88.75 427 THR A CA 1
ATOM 3407 C C . THR A 1 427 ? -18.494 4.386 9.357 1.00 88.75 427 THR A C 1
ATOM 3409 O O . THR A 1 427 ? -17.594 3.574 9.561 1.00 88.75 427 THR A O 1
ATOM 3412 N N . VAL A 1 428 ? -18.351 5.683 9.636 1.00 85.50 428 VAL A N 1
ATOM 3413 C CA . VAL A 1 428 ? -17.084 6.248 10.121 1.00 85.50 428 VAL A CA 1
ATOM 3414 C C . VAL A 1 428 ? -16.751 5.749 11.536 1.00 85.50 428 VAL A C 1
ATOM 3416 O O . VAL A 1 428 ? -15.607 5.372 11.788 1.00 85.50 428 VAL A O 1
ATOM 3419 N N . VAL A 1 429 ? -17.737 5.668 12.439 1.00 89.44 429 VAL A N 1
ATOM 3420 C CA . VAL A 1 429 ? -17.560 5.103 13.792 1.00 89.44 429 VAL A CA 1
ATOM 3421 C C . VAL A 1 429 ? -17.160 3.626 13.723 1.00 89.44 429 VAL A C 1
ATOM 3423 O O . VAL A 1 429 ? -16.262 3.195 14.449 1.00 89.44 429 VAL A O 1
ATOM 3426 N N . PHE A 1 430 ? -17.782 2.843 12.837 1.00 90.88 430 PHE A N 1
ATOM 3427 C CA . PHE A 1 430 ? -17.443 1.430 12.669 1.00 90.88 430 PHE A CA 1
ATOM 3428 C C . PHE A 1 430 ? -16.011 1.238 12.161 1.00 90.88 430 PHE A C 1
ATOM 3430 O O . PHE A 1 430 ? -15.270 0.430 12.722 1.00 90.88 430 PHE A O 1
ATOM 3437 N N . GLU A 1 431 ? -15.596 1.998 11.145 1.00 86.00 431 GLU A N 1
ATOM 3438 C CA . GLU A 1 431 ? -14.226 1.935 10.627 1.00 86.00 431 GLU A CA 1
ATOM 3439 C C . GLU A 1 431 ? -13.198 2.352 11.685 1.00 86.00 431 GLU A C 1
ATOM 3441 O O . GLU A 1 431 ? -12.147 1.720 11.805 1.00 86.00 431 GLU A O 1
ATOM 3446 N N . GLN A 1 432 ? -13.513 3.354 12.511 1.00 82.81 432 GLN A N 1
ATOM 3447 C CA . GLN A 1 432 ? -12.668 3.743 13.639 1.00 82.81 432 GLN A CA 1
ATOM 3448 C C . GLN A 1 432 ? -12.533 2.612 14.673 1.00 82.81 432 GLN A C 1
ATOM 3450 O O . GLN A 1 432 ? -11.416 2.264 15.070 1.00 82.81 432 GLN A O 1
ATOM 3455 N N . PHE A 1 433 ? -13.650 2.000 15.080 1.00 86.62 433 PHE A N 1
ATOM 3456 C CA . PHE A 1 433 ? -13.646 0.854 15.993 1.00 86.62 433 PHE A CA 1
ATOM 3457 C C . PHE A 1 433 ? -12.831 -0.312 15.419 1.00 86.62 433 PHE A C 1
ATOM 3459 O O . PHE A 1 433 ? -11.948 -0.849 16.091 1.00 86.62 433 PHE A O 1
ATOM 3466 N N . HIS A 1 434 ? -13.064 -0.666 14.156 1.00 83.88 434 HIS A N 1
ATOM 3467 C CA . HIS A 1 434 ? -12.348 -1.739 13.475 1.00 83.88 434 HIS A CA 1
ATOM 3468 C C . HIS A 1 434 ? -10.838 -1.458 13.369 1.00 83.88 434 HIS A C 1
ATOM 3470 O O . HIS A 1 434 ? -10.022 -2.338 13.659 1.00 83.88 434 HIS A O 1
ATOM 3476 N N . ALA A 1 435 ? -10.449 -0.226 13.026 1.00 74.94 435 ALA A N 1
ATOM 3477 C CA . ALA A 1 435 ? -9.049 0.185 12.954 1.00 74.94 435 ALA A CA 1
ATOM 3478 C C . ALA A 1 435 ? -8.336 0.081 14.315 1.00 74.94 435 ALA A C 1
ATOM 3480 O O . ALA A 1 435 ? -7.191 -0.379 14.363 1.00 74.94 435 ALA A O 1
ATOM 3481 N N . SER A 1 436 ? -9.019 0.424 15.416 1.00 76.12 436 SER A N 1
ATOM 3482 C CA . SER A 1 436 ? -8.455 0.361 16.775 1.00 76.12 436 SER A CA 1
ATOM 3483 C C . SER A 1 436 ? -8.000 -1.052 17.176 1.00 76.12 436 SER A C 1
ATOM 3485 O O . SER A 1 436 ? -6.951 -1.222 17.799 1.00 76.12 436 SER A O 1
ATOM 3487 N N . LEU A 1 437 ? -8.708 -2.093 16.720 1.00 78.44 437 LEU A N 1
ATOM 3488 C CA . LEU A 1 437 ? -8.348 -3.494 16.976 1.00 78.44 437 LEU A CA 1
ATOM 3489 C C . LEU A 1 437 ? -7.085 -3.927 16.210 1.00 78.44 437 LEU A C 1
ATOM 3491 O O . LEU A 1 437 ? -6.377 -4.849 16.625 1.00 78.44 437 LEU A O 1
ATOM 3495 N N . GLY A 1 438 ? -6.767 -3.251 15.102 1.00 72.06 438 GLY A N 1
ATOM 3496 C CA . GLY A 1 438 ? -5.581 -3.527 14.292 1.00 72.06 438 GLY A CA 1
ATOM 3497 C C . GLY A 1 438 ? -4.256 -3.233 15.004 1.00 72.06 438 GLY A C 1
ATOM 3498 O O . GLY A 1 438 ? -3.229 -3.801 14.622 1.00 72.06 438 GLY A O 1
ATOM 3499 N N . LEU A 1 439 ? -4.270 -2.389 16.039 1.00 73.56 439 LEU A N 1
ATOM 3500 C CA . LEU A 1 439 ? -3.088 -2.017 16.824 1.00 73.56 439 LEU A CA 1
ATOM 3501 C C . LEU A 1 439 ? -2.708 -3.101 17.830 1.00 73.56 439 LEU A C 1
ATOM 3503 O O . LEU A 1 439 ? -1.549 -3.506 17.880 1.00 73.56 439 LEU A O 1
ATOM 3507 N N . PHE A 1 440 ? -3.700 -3.665 18.521 1.00 84.38 440 PHE A N 1
ATOM 3508 C CA . PHE A 1 440 ? -3.488 -4.757 19.473 1.00 84.38 440 PHE A CA 1
ATOM 3509 C C . PHE A 1 440 ? -2.847 -5.986 18.814 1.00 84.38 440 PHE A C 1
ATOM 3511 O O . PHE A 1 440 ? -2.025 -6.682 19.409 1.00 84.38 440 PHE A O 1
ATOM 3518 N N . ARG A 1 441 ? -3.149 -6.222 17.530 1.00 83.50 441 ARG A N 1
ATOM 3519 C CA . ARG A 1 441 ? -2.433 -7.216 16.722 1.00 83.50 441 ARG A CA 1
ATOM 3520 C C . ARG A 1 441 ? -0.921 -6.973 16.743 1.00 83.50 441 ARG A C 1
ATOM 3522 O O . ARG A 1 441 ? -0.166 -7.917 16.935 1.00 83.50 441 ARG A O 1
ATOM 3529 N N . ASN A 1 442 ? -0.463 -5.745 16.522 1.00 82.88 442 ASN A N 1
ATOM 3530 C CA . ASN A 1 442 ? 0.970 -5.443 16.486 1.00 82.88 442 ASN A CA 1
ATOM 3531 C C . ASN A 1 442 ? 1.619 -5.617 17.872 1.00 82.88 442 ASN A C 1
ATOM 3533 O O . ASN A 1 442 ? 2.759 -6.084 17.948 1.00 82.88 442 ASN A O 1
ATOM 3537 N N . ASP A 1 443 ? 0.877 -5.332 18.945 1.00 85.88 443 ASP A N 1
ATOM 3538 C CA . ASP A 1 443 ? 1.314 -5.587 20.321 1.00 85.88 443 ASP A CA 1
ATOM 3539 C C . ASP A 1 443 ? 1.503 -7.092 20.558 1.00 85.88 443 ASP A C 1
ATOM 3541 O O . ASP A 1 443 ? 2.573 -7.515 20.993 1.00 85.88 443 ASP A O 1
ATOM 3545 N N . LEU A 1 444 ? 0.536 -7.935 20.165 1.00 87.69 444 LEU A N 1
ATOM 3546 C CA . LEU A 1 444 ? 0.655 -9.403 20.251 1.00 87.69 444 LEU A CA 1
ATOM 3547 C C . LEU A 1 444 ? 1.887 -9.949 19.509 1.00 87.69 444 LEU A C 1
ATOM 3549 O O . LEU A 1 444 ? 2.473 -10.951 19.918 1.00 87.69 444 LEU A O 1
ATOM 3553 N N . HIS A 1 445 ? 2.294 -9.280 18.430 1.00 84.38 445 HIS A N 1
ATOM 3554 C CA . HIS A 1 445 ? 3.498 -9.595 17.664 1.00 84.38 445 HIS A CA 1
ATOM 3555 C C . HIS A 1 445 ? 4.797 -9.048 18.273 1.00 84.38 445 HIS A C 1
ATOM 3557 O O . HIS A 1 445 ? 5.876 -9.394 17.790 1.00 84.38 445 HIS A O 1
ATOM 3563 N N . ARG A 1 446 ? 4.705 -8.201 19.304 1.00 86.06 446 ARG A N 1
ATOM 3564 C CA . ARG A 1 446 ? 5.805 -7.418 19.887 1.00 86.06 446 ARG A CA 1
ATOM 3565 C C . ARG A 1 446 ? 6.577 -6.593 18.858 1.00 86.06 446 ARG A C 1
ATOM 3567 O O . ARG A 1 446 ? 7.793 -6.451 18.955 1.00 86.06 446 ARG A O 1
ATOM 3574 N N . VAL A 1 447 ? 5.866 -6.058 17.864 1.00 80.81 447 VAL A N 1
ATOM 3575 C CA . VAL A 1 447 ? 6.458 -5.210 16.811 1.00 80.81 447 VAL A CA 1
ATOM 3576 C C . VAL A 1 447 ? 6.097 -3.736 16.948 1.00 80.81 447 VAL A C 1
ATOM 3578 O O . VAL A 1 447 ? 6.711 -2.929 16.272 1.00 80.81 447 VAL A O 1
ATOM 3581 N N . SER A 1 448 ? 5.140 -3.382 17.810 1.00 80.06 448 SER A N 1
ATOM 3582 C CA . SER A 1 448 ? 4.736 -1.990 18.062 1.00 80.06 448 SER A CA 1
ATOM 3583 C C . SER A 1 448 ? 5.658 -1.232 19.020 1.00 80.06 448 SER A C 1
ATOM 3585 O O . SER A 1 448 ? 5.565 -0.015 19.123 1.00 80.06 448 SER A O 1
ATOM 3587 N N . GLY A 1 449 ? 6.501 -1.942 19.778 1.00 80.75 449 GLY A N 1
ATOM 3588 C CA . GLY A 1 449 ? 7.258 -1.370 20.898 1.00 80.75 449 GLY A CA 1
ATOM 3589 C C . GLY A 1 449 ? 6.439 -1.158 22.180 1.00 80.75 449 GLY A C 1
ATOM 3590 O O . GLY A 1 449 ? 7.014 -0.776 23.197 1.00 80.75 449 GLY A O 1
ATOM 3591 N N . HIS A 1 450 ? 5.133 -1.442 22.167 1.00 82.19 450 HIS A N 1
ATOM 3592 C CA . HIS A 1 450 ? 4.266 -1.378 23.344 1.00 82.19 450 HIS A CA 1
ATOM 3593 C C . HIS A 1 450 ? 4.248 -2.703 24.122 1.00 82.19 450 HIS A C 1
ATOM 3595 O O . HIS A 1 450 ? 4.534 -3.780 23.589 1.00 82.19 450 HIS A O 1
ATOM 3601 N N . HIS A 1 451 ? 3.861 -2.632 25.394 1.00 85.06 451 HIS A N 1
ATOM 3602 C CA . HIS A 1 451 ? 3.521 -3.803 26.191 1.00 85.06 451 HIS A CA 1
ATOM 3603 C C . HIS A 1 451 ? 2.166 -4.374 25.763 1.00 85.06 451 HIS A C 1
ATOM 3605 O O . HIS A 1 451 ? 1.210 -3.643 25.502 1.00 85.06 451 HIS A O 1
ATOM 3611 N N . VAL A 1 452 ? 2.072 -5.704 25.754 1.00 88.75 452 VAL A N 1
ATOM 3612 C CA . VAL A 1 452 ? 0.814 -6.419 25.513 1.00 88.75 452 VAL A CA 1
ATOM 3613 C C . VAL A 1 452 ? -0.045 -6.338 26.770 1.00 88.75 452 VAL A C 1
ATOM 3615 O O . VAL A 1 452 ? 0.249 -6.994 27.769 1.00 88.75 452 VAL A O 1
ATOM 3618 N N . GLY A 1 453 ? -1.101 -5.535 26.722 1.00 88.94 453 GLY A N 1
ATOM 3619 C CA . GLY A 1 453 ? -1.978 -5.295 27.862 1.00 88.94 453 GLY A CA 1
ATOM 3620 C C . GLY A 1 453 ? -3.302 -4.666 27.450 1.00 88.94 453 GLY A C 1
ATOM 3621 O O . GLY A 1 453 ? -3.597 -4.531 26.263 1.00 88.94 453 GLY A O 1
ATOM 3622 N N . PHE A 1 454 ? -4.100 -4.295 28.444 1.00 90.81 454 PHE A N 1
ATOM 3623 C CA . PHE A 1 454 ? -5.355 -3.565 28.266 1.00 90.81 454 PHE A CA 1
ATOM 3624 C C . PHE A 1 454 ? -5.475 -2.474 29.332 1.00 90.81 454 PHE A C 1
ATOM 3626 O O . PHE A 1 454 ? -4.859 -2.574 30.391 1.00 90.81 454 PHE A O 1
ATOM 3633 N N . ASP A 1 455 ? -6.261 -1.435 29.060 1.00 91.25 455 ASP A N 1
ATOM 3634 C CA . ASP A 1 455 ? -6.523 -0.375 30.034 1.00 91.25 455 ASP A CA 1
ATOM 3635 C C . ASP A 1 455 ? -7.565 -0.848 31.061 1.00 91.25 455 ASP A C 1
ATOM 3637 O O . ASP A 1 455 ? -8.722 -1.102 30.710 1.00 91.25 455 ASP A O 1
ATOM 3641 N N . SER A 1 456 ? -7.141 -1.037 32.311 1.00 92.88 456 SER A N 1
ATOM 3642 C CA . SER A 1 456 ? -7.958 -1.612 33.384 1.00 92.88 456 SER A CA 1
ATOM 3643 C C . SER A 1 456 ? -9.120 -0.694 33.774 1.00 92.88 456 SER A C 1
ATOM 3645 O O . SER A 1 456 ? -10.239 -1.177 33.979 1.00 92.88 456 SER A O 1
ATOM 3647 N N . ALA A 1 457 ? -8.881 0.620 33.811 1.00 92.50 457 ALA A N 1
ATOM 3648 C CA . ALA A 1 457 ? -9.875 1.627 34.154 1.00 92.50 457 ALA A CA 1
ATOM 3649 C C . ALA A 1 457 ? -10.989 1.666 33.101 1.00 92.50 457 ALA A C 1
ATOM 3651 O O . ALA A 1 457 ? -12.164 1.532 33.448 1.00 92.50 457 ALA A O 1
ATOM 3652 N N . ILE A 1 458 ? -10.637 1.727 31.813 1.00 92.56 458 ILE A N 1
ATOM 3653 C CA . ILE A 1 458 ? -11.621 1.720 30.720 1.00 92.56 458 ILE A CA 1
ATOM 3654 C C . ILE A 1 458 ? -12.359 0.375 30.652 1.00 92.56 458 ILE A C 1
ATOM 3656 O O . ILE A 1 458 ? -13.587 0.349 30.548 1.00 92.56 458 ILE A O 1
ATOM 3660 N N . ALA A 1 459 ? -11.644 -0.751 30.766 1.00 94.12 459 ALA A N 1
ATOM 3661 C CA . ALA A 1 459 ? -12.258 -2.081 30.727 1.00 94.12 459 ALA A CA 1
ATOM 3662 C C . ALA A 1 459 ? -13.268 -2.309 31.869 1.00 94.12 459 ALA A C 1
ATOM 3664 O O . ALA A 1 459 ? -14.237 -3.053 31.693 1.00 94.12 459 ALA A O 1
ATOM 3665 N N . SER A 1 460 ? -13.087 -1.647 33.018 1.00 95.25 460 SER A N 1
ATOM 3666 C CA . SER A 1 460 ? -13.998 -1.756 34.164 1.00 95.25 460 SER A CA 1
ATOM 3667 C C . SER A 1 460 ? -15.422 -1.252 33.874 1.00 95.25 460 SER A C 1
ATOM 3669 O O . SER A 1 460 ? -16.376 -1.724 34.493 1.00 95.25 460 SER A O 1
ATOM 3671 N N . HIS A 1 461 ? -15.598 -0.382 32.870 1.00 95.94 461 HIS A N 1
ATOM 3672 C CA . HIS A 1 461 ? -16.908 0.129 32.457 1.00 95.94 461 HIS A CA 1
ATOM 3673 C C . HIS A 1 461 ? -17.764 -0.888 31.694 1.00 95.94 461 HIS A C 1
ATOM 3675 O O . HIS A 1 461 ? -18.925 -0.598 31.414 1.00 95.94 461 HIS A O 1
ATOM 3681 N N . PHE A 1 462 ? -17.244 -2.079 31.365 1.00 95.06 462 PHE A N 1
ATOM 3682 C CA . PHE A 1 462 ? -17.979 -3.069 30.571 1.00 95.06 462 PHE A CA 1
ATOM 3683 C C . PHE A 1 462 ? -19.378 -3.376 31.134 1.00 95.06 462 PHE A C 1
ATOM 3685 O O . PHE A 1 462 ? -20.351 -3.432 30.385 1.00 95.06 462 PHE A O 1
ATOM 3692 N N . GLY A 1 463 ? -19.495 -3.510 32.460 1.00 94.31 463 GLY A N 1
ATOM 3693 C CA . GLY A 1 463 ? -20.779 -3.757 33.124 1.00 94.31 463 GLY A CA 1
ATOM 3694 C C . GLY A 1 463 ? -21.765 -2.584 33.059 1.00 94.31 463 GLY A C 1
ATOM 3695 O O . GLY A 1 463 ? -22.959 -2.797 33.233 1.00 94.31 463 GLY A O 1
ATOM 3696 N N . SER A 1 464 ? -21.283 -1.372 32.780 1.00 95.88 464 SER A N 1
ATOM 3697 C CA . SER A 1 464 ? -22.076 -0.138 32.729 1.00 95.88 464 SER A CA 1
ATOM 3698 C C . SER A 1 464 ? -22.615 0.185 31.331 1.00 95.88 464 SER A C 1
ATOM 3700 O O . SER A 1 464 ? -23.368 1.142 31.180 1.00 95.88 464 SER A O 1
ATOM 3702 N N . ILE A 1 465 ? -22.251 -0.592 30.301 1.00 95.56 465 ILE A N 1
ATOM 3703 C CA . ILE A 1 465 ? -22.725 -0.392 28.916 1.00 95.56 465 ILE A CA 1
ATOM 3704 C C . ILE A 1 465 ? -24.237 -0.626 28.806 1.00 95.56 465 ILE A C 1
ATOM 3706 O O . ILE A 1 465 ? -24.911 0.017 28.002 1.00 95.56 465 ILE A O 1
ATOM 3710 N N . THR A 1 466 ? -24.775 -1.536 29.615 1.00 96.12 466 THR A N 1
ATOM 3711 C CA . THR A 1 466 ? -26.199 -1.872 29.643 1.00 96.12 466 THR A CA 1
ATOM 3712 C C . THR A 1 466 ? -26.798 -1.569 31.004 1.00 96.12 466 THR A C 1
ATOM 3714 O O . THR A 1 466 ? -26.205 -1.893 32.032 1.00 96.12 466 THR A O 1
ATOM 3717 N N . GLN A 1 467 ? -27.999 -1.005 31.011 1.00 94.88 467 GLN A N 1
ATOM 3718 C CA . GLN A 1 467 ? -28.777 -0.791 32.225 1.00 94.88 467 GLN A CA 1
ATOM 3719 C C . GLN A 1 467 ? -29.411 -2.106 32.706 1.00 94.88 467 GLN A C 1
ATOM 3721 O O . GLN A 1 467 ? -29.401 -3.126 32.012 1.00 94.88 467 GLN A O 1
ATOM 3726 N N . THR A 1 468 ? -29.991 -2.097 33.909 1.00 94.50 468 THR A N 1
ATOM 3727 C CA . THR A 1 468 ? -30.630 -3.285 34.504 1.00 94.50 468 THR A CA 1
ATOM 3728 C C . THR A 1 468 ? -31.841 -3.790 33.716 1.00 94.50 468 THR A C 1
ATOM 3730 O O . THR A 1 468 ? -32.233 -4.942 33.878 1.00 94.50 468 THR A O 1
ATOM 3733 N N . ASP A 1 469 ? -32.445 -2.940 32.886 1.00 94.44 469 ASP A N 1
ATOM 3734 C CA . ASP A 1 469 ? -33.556 -3.281 31.991 1.00 94.44 469 ASP A CA 1
ATOM 3735 C C . ASP A 1 469 ? -33.092 -3.809 30.615 1.00 94.44 469 ASP A C 1
ATOM 3737 O O . ASP A 1 469 ? -33.918 -4.187 29.785 1.00 94.44 469 ASP A O 1
ATOM 3741 N N . GLY A 1 470 ? -31.776 -3.870 30.373 1.00 93.19 470 GLY A N 1
ATOM 3742 C CA . GLY A 1 470 ? -31.179 -4.318 29.114 1.00 93.19 470 GLY A CA 1
ATOM 3743 C C . GLY A 1 470 ? -31.095 -3.247 28.020 1.00 93.19 470 GLY A C 1
ATOM 3744 O O . GLY A 1 470 ? -30.648 -3.565 26.905 1.00 93.19 470 GLY A O 1
ATOM 3745 N N . SER A 1 471 ? -31.494 -2.001 28.304 1.00 95.25 471 SER A N 1
ATOM 3746 C CA . SER A 1 471 ? -31.247 -0.867 27.412 1.00 95.25 471 SER A CA 1
ATOM 3747 C C . SER A 1 471 ? -29.761 -0.505 27.401 1.00 95.25 471 SER A C 1
ATOM 3749 O O . SER A 1 471 ? -29.016 -0.815 28.335 1.00 95.25 471 SER A O 1
ATOM 3751 N N . LEU A 1 472 ? -29.315 0.172 26.343 1.00 96.44 472 LEU A N 1
ATOM 3752 C CA . LEU A 1 472 ? -27.986 0.778 26.339 1.00 96.44 472 LEU A CA 1
ATOM 3753 C C . LEU A 1 472 ? -27.953 1.957 27.325 1.00 96.44 472 LEU A C 1
ATOM 3755 O O . LEU A 1 472 ? -28.944 2.678 27.486 1.00 96.44 472 LEU A O 1
ATOM 3759 N N . SER A 1 473 ? -26.828 2.128 28.014 1.00 95.75 473 SER A N 1
ATOM 3760 C CA . SER A 1 473 ? -26.573 3.330 28.806 1.00 95.75 473 SER A CA 1
ATOM 3761 C C . SER A 1 473 ? -26.330 4.529 27.886 1.00 95.75 473 SER A C 1
ATOM 3763 O O . SER A 1 473 ? -25.735 4.393 26.818 1.00 95.75 473 SER A O 1
ATOM 3765 N N . VAL A 1 474 ? -26.799 5.701 28.316 1.00 94.06 474 VAL A N 1
ATOM 3766 C CA . VAL A 1 474 ? -26.538 7.006 27.678 1.00 94.06 474 VAL A CA 1
ATOM 3767 C C . VAL A 1 474 ? -25.539 7.839 28.485 1.00 94.06 474 VAL A C 1
ATOM 3769 O O . VAL A 1 474 ? -25.313 9.014 28.187 1.00 94.06 474 VAL A O 1
ATOM 3772 N N . ASP A 1 475 ? -24.966 7.250 29.535 1.00 94.50 475 ASP A N 1
ATOM 3773 C CA . ASP A 1 475 ? -24.052 7.938 30.431 1.00 94.50 475 ASP A CA 1
ATOM 3774 C C . ASP A 1 475 ? -22.724 8.225 29.733 1.00 94.50 475 ASP A C 1
ATOM 3776 O O . ASP A 1 475 ? -22.152 7.392 29.028 1.00 94.50 475 ASP A O 1
ATOM 3780 N N . ASN A 1 476 ? -22.185 9.413 29.989 1.00 91.62 476 ASN A N 1
ATOM 3781 C CA . ASN A 1 476 ? -20.807 9.711 29.641 1.00 91.62 476 ASN A CA 1
ATOM 3782 C C . ASN A 1 476 ? -19.884 9.085 30.694 1.00 91.62 476 ASN A C 1
ATOM 3784 O O . ASN A 1 476 ? -19.886 9.505 31.851 1.00 91.62 476 ASN A O 1
ATOM 3788 N N . PHE A 1 477 ? -19.066 8.115 30.286 1.00 93.88 477 PHE A N 1
ATOM 3789 C CA . PHE A 1 477 ? -18.128 7.424 31.176 1.00 93.88 477 PHE A CA 1
ATOM 3790 C C . PHE A 1 477 ? -16.905 8.260 31.588 1.00 93.88 477 PHE A C 1
ATOM 3792 O O . PHE A 1 477 ? -16.092 7.796 32.380 1.00 93.88 477 PHE A O 1
ATOM 3799 N N . GLY A 1 478 ? -16.789 9.503 31.110 1.00 92.56 478 GLY A N 1
ATOM 3800 C CA . GLY A 1 478 ? -15.849 10.490 31.644 1.00 92.56 478 GLY A CA 1
ATOM 3801 C C . GLY A 1 478 ? -14.416 10.373 31.128 1.00 92.56 478 GLY A C 1
ATOM 3802 O O . GLY A 1 478 ? -13.535 11.004 31.704 1.00 92.56 478 GLY A O 1
ATOM 3803 N N . PHE A 1 479 ? -14.182 9.614 30.054 1.00 91.69 479 PHE A N 1
ATOM 3804 C CA . PHE A 1 479 ? -12.875 9.483 29.406 1.00 91.69 479 PHE A CA 1
ATOM 3805 C C . PHE A 1 479 ? -12.920 9.878 27.924 1.00 91.69 479 PHE A C 1
ATOM 3807 O O . PHE A 1 479 ? -13.983 10.058 27.326 1.00 91.69 479 PHE A O 1
ATOM 3814 N N . THR A 1 480 ? -11.741 10.026 27.335 1.00 87.38 480 THR A N 1
ATOM 3815 C CA . THR A 1 480 ? -11.476 10.321 25.925 1.00 87.38 480 THR A CA 1
ATOM 3816 C C . THR A 1 480 ? -10.491 9.302 25.352 1.00 87.38 480 THR A C 1
ATOM 3818 O O . THR A 1 480 ? -9.920 8.486 26.075 1.00 87.38 480 THR A O 1
ATOM 3821 N N . GLY A 1 481 ? -10.219 9.358 24.047 1.00 80.81 481 GLY A N 1
ATOM 3822 C CA . GLY A 1 481 ? -9.192 8.514 23.436 1.00 80.81 481 GLY A CA 1
ATOM 3823 C C . GLY A 1 481 ? -7.762 8.828 23.896 1.00 80.81 481 GLY A C 1
ATOM 3824 O O . GLY A 1 481 ? -6.868 8.042 23.599 1.00 80.81 481 GLY A O 1
ATOM 3825 N N . LEU A 1 482 ? -7.524 9.952 24.584 1.00 81.06 482 LEU A N 1
ATOM 3826 C CA . LEU A 1 482 ? -6.220 10.277 25.179 1.00 81.06 482 LEU A CA 1
ATOM 3827 C C . LEU A 1 482 ? -5.972 9.533 26.496 1.00 81.06 482 LEU A C 1
ATOM 3829 O O . LEU A 1 482 ? -4.820 9.350 26.878 1.00 81.06 482 LEU A O 1
ATOM 3833 N N . ASP A 1 483 ? -7.035 9.092 27.170 1.00 85.50 483 ASP A N 1
ATOM 3834 C CA . ASP A 1 483 ? -6.934 8.369 28.439 1.00 85.50 483 ASP A CA 1
ATOM 3835 C C . ASP A 1 483 ? -6.597 6.884 28.227 1.00 85.50 483 ASP A C 1
ATOM 3837 O O . ASP A 1 483 ? -6.195 6.191 29.159 1.00 85.50 483 ASP A O 1
ATOM 3841 N N . LEU A 1 484 ? -6.720 6.381 26.995 1.00 85.81 484 LEU A N 1
ATOM 3842 C CA . LEU A 1 484 ? -6.416 4.995 26.658 1.00 85.81 484 LEU A CA 1
ATOM 3843 C C . LEU A 1 484 ? -4.933 4.663 26.878 1.00 85.81 484 LEU A C 1
ATOM 3845 O O . LEU A 1 484 ? -4.050 5.226 26.231 1.00 85.81 484 LEU A O 1
ATOM 3849 N N . GLY A 1 485 ? -4.680 3.662 27.720 1.00 85.19 485 GLY A N 1
ATOM 3850 C CA . GLY A 1 485 ? -3.341 3.182 28.056 1.00 85.19 485 GLY A CA 1
ATOM 3851 C C . GLY A 1 485 ? -2.770 3.830 29.320 1.00 85.19 485 GLY A C 1
ATOM 3852 O O . GLY A 1 485 ? -1.725 3.385 29.808 1.00 85.19 485 GLY A O 1
ATOM 3853 N N . SER A 1 486 ? -3.463 4.822 29.890 1.00 88.38 486 SER A N 1
ATOM 3854 C CA . SER A 1 486 ? -3.071 5.477 31.143 1.00 88.38 486 SER A CA 1
ATOM 3855 C C . SER A 1 486 ? -3.154 4.554 32.364 1.00 88.38 486 SER A C 1
ATOM 3857 O O . SER A 1 486 ? -2.510 4.835 33.371 1.00 88.38 486 SER A O 1
ATOM 3859 N N . HIS A 1 487 ? -3.883 3.437 32.264 1.00 90.00 487 HIS A N 1
ATOM 3860 C CA . HIS A 1 487 ? -3.964 2.412 33.307 1.00 90.00 487 HIS A CA 1
ATOM 3861 C C . HIS A 1 487 ? -3.718 1.021 32.700 1.00 90.00 487 HIS A C 1
ATOM 3863 O O . HIS A 1 487 ? -4.559 0.125 32.762 1.00 90.00 487 HIS A O 1
ATOM 3869 N N . THR A 1 488 ? -2.576 0.839 32.027 1.00 90.06 488 THR A N 1
ATOM 3870 C CA . THR A 1 488 ? -2.282 -0.417 31.319 1.00 90.06 488 THR A CA 1
ATOM 3871 C C . THR A 1 488 ? -1.958 -1.534 32.310 1.00 90.06 488 THR A C 1
ATOM 3873 O O . THR A 1 488 ? -0.898 -1.534 32.942 1.00 90.06 488 THR A O 1
ATOM 3876 N N . ALA A 1 489 ? -2.837 -2.534 32.379 1.00 90.19 489 ALA A N 1
ATOM 3877 C CA . ALA A 1 489 ? -2.588 -3.800 33.052 1.00 90.19 489 ALA A CA 1
ATOM 3878 C C . ALA A 1 489 ? -1.930 -4.792 32.081 1.00 90.19 489 ALA A C 1
ATOM 3880 O O . ALA A 1 489 ? -2.448 -5.074 30.995 1.00 90.19 489 ALA A O 1
ATOM 3881 N N . VAL A 1 490 ? -0.785 -5.344 32.486 1.00 88.00 490 VAL A N 1
ATOM 3882 C CA . VAL A 1 490 ? -0.053 -6.365 31.727 1.00 88.00 490 VAL A CA 1
ATOM 3883 C C . VAL A 1 490 ? -0.298 -7.728 32.354 1.00 88.00 490 VAL A C 1
ATOM 3885 O O . VAL A 1 490 ? -0.193 -7.898 33.567 1.00 88.00 490 VAL A O 1
ATOM 3888 N N . VAL A 1 491 ? -0.618 -8.706 31.509 1.00 84.38 491 VAL A N 1
ATOM 3889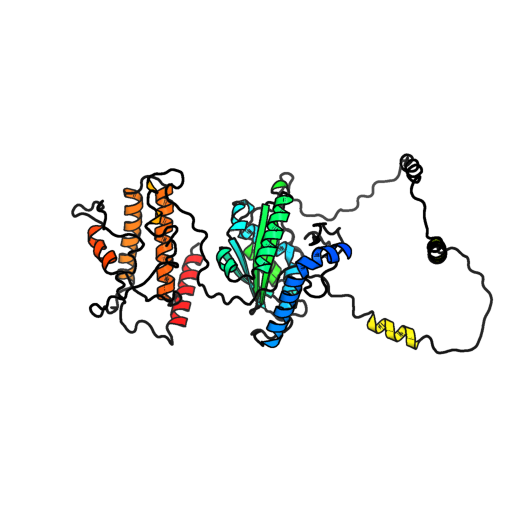 C CA . VAL A 1 491 ? -0.788 -10.094 31.937 1.00 84.38 491 VAL A CA 1
ATOM 3890 C C . VAL A 1 491 ? 0.589 -10.748 32.034 1.00 84.38 491 VAL A C 1
ATOM 3892 O O . VAL A 1 491 ? 1.258 -10.944 31.020 1.00 84.38 491 VAL A O 1
ATOM 3895 N N . ASP A 1 492 ? 1.006 -11.078 33.248 1.00 74.44 492 ASP A N 1
ATOM 3896 C CA . ASP A 1 492 ? 2.221 -11.827 33.542 1.00 74.44 492 ASP A CA 1
ATOM 3897 C C . ASP A 1 492 ? 2.048 -13.322 33.194 1.00 74.44 492 ASP A C 1
ATOM 3899 O O . ASP A 1 492 ? 0.937 -13.873 33.170 1.00 74.44 492 ASP A O 1
ATOM 3903 N N . GLY A 1 493 ? 3.155 -14.003 32.903 1.00 70.81 493 GLY A N 1
ATOM 3904 C CA . GLY A 1 493 ? 3.170 -15.435 32.604 1.00 70.81 493 GLY A CA 1
ATOM 3905 C C . GLY A 1 493 ? 4.161 -15.867 31.522 1.00 70.81 493 GLY A C 1
ATOM 3906 O O . GLY A 1 493 ? 4.747 -15.073 30.792 1.00 70.81 493 GLY A O 1
ATOM 3907 N N . SER A 1 494 ? 4.324 -17.184 31.381 1.00 73.31 494 SER A N 1
ATOM 3908 C CA . SER A 1 494 ? 5.238 -17.821 30.421 1.00 73.31 494 SER A CA 1
ATOM 3909 C C . SER A 1 494 ? 4.658 -17.950 29.004 1.00 73.31 494 SER A C 1
ATOM 3911 O O . SER A 1 494 ? 5.043 -18.849 28.256 1.00 73.31 494 SER A O 1
ATOM 3913 N N . ASN A 1 495 ? 3.687 -17.110 28.637 1.00 79.88 495 ASN A N 1
ATOM 3914 C CA . ASN A 1 495 ? 3.018 -17.158 27.329 1.00 79.88 495 ASN A CA 1
ATOM 3915 C C . ASN A 1 495 ? 3.869 -16.563 26.192 1.00 79.88 495 ASN A C 1
ATOM 3917 O O . ASN A 1 495 ? 3.476 -16.635 25.028 1.00 79.88 495 ASN A O 1
ATOM 3921 N N . TRP A 1 496 ? 5.038 -16.009 26.520 1.00 86.56 496 TRP A N 1
ATOM 3922 C CA . TRP A 1 496 ? 6.006 -15.513 25.558 1.00 86.56 496 TRP A CA 1
ATOM 3923 C C . TRP A 1 496 ? 7.421 -16.000 25.876 1.00 86.56 496 TRP A C 1
ATOM 3925 O O . TRP A 1 496 ? 7.874 -15.969 27.017 1.00 86.56 496 TRP A O 1
ATOM 3935 N N . SER A 1 497 ? 8.133 -16.414 24.834 1.00 89.31 497 SER A N 1
ATOM 3936 C CA . SER A 1 497 ? 9.542 -16.777 24.847 1.00 89.31 497 SER A CA 1
ATOM 3937 C C . SER A 1 497 ? 10.247 -15.987 23.753 1.00 89.31 497 SER A C 1
ATOM 3939 O O . SER A 1 497 ? 9.991 -16.217 22.571 1.00 89.31 497 SER A O 1
ATOM 3941 N N . ASP A 1 498 ? 11.186 -15.114 24.121 1.00 87.56 498 ASP A N 1
ATOM 3942 C CA . ASP A 1 498 ? 11.927 -14.291 23.149 1.00 87.56 498 ASP A CA 1
ATOM 3943 C C . ASP A 1 498 ? 12.685 -15.124 22.103 1.00 87.56 498 ASP A C 1
ATOM 3945 O O . ASP A 1 498 ? 12.960 -14.649 21.004 1.00 87.56 498 ASP A O 1
ATOM 3949 N N . LEU A 1 499 ? 12.980 -16.390 22.415 1.00 89.56 499 LEU A N 1
ATOM 3950 C CA . LEU A 1 499 ? 13.683 -17.303 21.518 1.00 89.56 499 LEU A CA 1
ATOM 3951 C C . LEU A 1 499 ? 12.760 -17.979 20.489 1.00 89.56 499 LEU A C 1
ATOM 3953 O O . LEU A 1 499 ? 13.192 -18.268 19.376 1.00 89.56 499 LEU A O 1
ATOM 3957 N N . THR A 1 500 ? 11.505 -18.274 20.850 1.00 90.00 500 THR A N 1
ATOM 3958 C CA . THR A 1 500 ? 10.626 -19.160 20.051 1.00 90.00 500 THR A CA 1
ATOM 3959 C C . THR A 1 500 ? 9.296 -18.525 19.642 1.00 90.00 500 THR A C 1
ATOM 3961 O O . THR A 1 500 ? 8.751 -18.851 18.579 1.00 90.00 500 THR A O 1
ATOM 3964 N N . SER A 1 501 ? 8.773 -17.589 20.433 1.00 91.06 501 SER A N 1
ATOM 3965 C CA . SER A 1 501 ? 7.510 -16.903 20.159 1.00 91.06 501 SER A CA 1
ATOM 3966 C C . SER A 1 501 ? 7.539 -16.038 18.896 1.00 91.06 501 SER A C 1
ATOM 3968 O O . SER A 1 501 ? 6.583 -16.145 18.133 1.00 91.06 501 SER A O 1
ATOM 3970 N N . PRO A 1 502 ? 8.602 -15.272 18.561 1.00 90.06 502 PRO A N 1
ATOM 3971 C CA . PRO A 1 502 ? 8.594 -14.442 17.352 1.00 90.06 502 PRO A CA 1
ATOM 3972 C C . PRO A 1 502 ? 8.282 -15.221 16.064 1.00 90.06 502 PRO A C 1
ATOM 3974 O O . PRO A 1 502 ? 7.439 -14.810 15.262 1.00 90.06 502 PRO A O 1
ATOM 3977 N N . ALA A 1 503 ? 8.920 -16.382 15.877 1.00 86.50 503 ALA A N 1
ATOM 3978 C CA . ALA A 1 503 ? 8.722 -17.221 14.696 1.00 86.50 503 ALA A CA 1
ATOM 3979 C C . ALA A 1 503 ? 7.351 -17.915 14.701 1.00 86.50 503 ALA A C 1
ATOM 3981 O O . ALA A 1 503 ? 6.651 -17.911 13.687 1.00 86.50 503 ALA A O 1
ATOM 3982 N N . SER A 1 504 ? 6.950 -18.489 15.840 1.00 91.56 504 SER A N 1
ATOM 3983 C CA . SER A 1 504 ? 5.677 -19.213 15.958 1.00 91.56 504 SER A CA 1
ATOM 3984 C C . SER A 1 504 ? 4.460 -18.288 15.853 1.00 91.56 504 SER A C 1
ATOM 3986 O O . SER A 1 504 ? 3.510 -18.618 15.143 1.00 91.56 504 SER A O 1
ATOM 3988 N N . VAL A 1 505 ? 4.512 -17.095 16.450 1.00 89.38 505 VAL A N 1
ATOM 3989 C CA . VAL A 1 505 ? 3.465 -16.066 16.331 1.00 89.38 505 VAL A CA 1
ATOM 3990 C C . VAL A 1 505 ? 3.385 -15.534 14.899 1.00 89.38 505 VAL A C 1
ATOM 3992 O O . VAL A 1 505 ? 2.290 -15.419 14.350 1.00 89.38 505 VAL A O 1
ATOM 3995 N N . SER A 1 506 ? 4.523 -15.305 14.234 1.00 84.81 506 SER A N 1
ATOM 3996 C CA . SER A 1 506 ? 4.541 -14.915 12.814 1.00 84.81 506 SER A CA 1
ATOM 3997 C C . SER A 1 506 ? 3.933 -15.986 11.902 1.00 84.81 506 SER A C 1
ATOM 3999 O O . SER A 1 506 ? 3.173 -15.666 10.985 1.00 84.81 506 SER A O 1
ATOM 4001 N N . ALA A 1 507 ? 4.217 -17.265 12.165 1.00 86.19 507 ALA A N 1
ATOM 4002 C CA . ALA A 1 507 ? 3.632 -18.378 11.422 1.00 86.19 507 ALA A CA 1
ATOM 4003 C C . ALA A 1 507 ? 2.114 -18.488 11.645 1.00 86.19 507 ALA A C 1
ATOM 4005 O O . ALA A 1 507 ? 1.366 -18.639 10.674 1.00 86.19 507 ALA A O 1
ATOM 4006 N N . ALA A 1 508 ? 1.661 -18.363 12.898 1.00 88.44 508 ALA A N 1
ATOM 4007 C CA . ALA A 1 508 ? 0.244 -18.367 13.257 1.00 88.44 508 ALA A CA 1
ATOM 4008 C C . ALA A 1 508 ? -0.509 -17.210 12.585 1.00 88.44 508 ALA A C 1
ATOM 4010 O O . ALA A 1 508 ? -1.557 -17.423 11.978 1.00 88.44 508 ALA A O 1
ATOM 4011 N N . PHE A 1 509 ? 0.070 -16.009 12.601 1.00 85.94 509 PHE A N 1
ATOM 4012 C CA . PHE A 1 509 ? -0.475 -14.846 11.907 1.00 85.94 509 PHE A CA 1
ATOM 4013 C C . PHE A 1 509 ? -0.588 -15.059 10.400 1.00 85.94 509 PHE A C 1
ATOM 4015 O O . PHE A 1 509 ? -1.646 -14.818 9.821 1.00 85.94 509 PHE A O 1
ATOM 4022 N N . GLY A 1 510 ? 0.471 -15.563 9.760 1.00 83.12 510 GLY A N 1
ATOM 4023 C CA . GLY A 1 510 ? 0.438 -15.868 8.332 1.00 83.12 510 GLY A CA 1
ATOM 4024 C C . GLY A 1 510 ? -0.637 -16.902 7.985 1.00 83.12 510 GLY A C 1
ATOM 4025 O O . GLY A 1 510 ? -1.314 -16.767 6.969 1.00 83.12 510 GLY A O 1
ATOM 4026 N N . ALA A 1 511 ? -0.830 -17.919 8.831 1.00 86.81 511 ALA A N 1
ATOM 4027 C CA . ALA A 1 511 ? -1.891 -18.909 8.653 1.00 86.81 511 ALA A CA 1
ATOM 4028 C C . ALA A 1 511 ? -3.290 -18.296 8.806 1.00 86.81 511 ALA A C 1
ATOM 4030 O O . ALA A 1 511 ? -4.139 -18.520 7.943 1.00 86.81 511 ALA A O 1
ATOM 4031 N N . ALA A 1 512 ? -3.508 -17.485 9.843 1.00 83.94 512 ALA A N 1
ATOM 4032 C CA . ALA A 1 512 ? -4.773 -16.793 10.069 1.00 83.94 512 ALA A CA 1
ATOM 4033 C C . ALA A 1 512 ? -5.115 -15.846 8.908 1.00 83.94 512 ALA A C 1
ATOM 4035 O O . ALA A 1 512 ? -6.230 -15.867 8.395 1.00 83.94 512 ALA A O 1
ATOM 4036 N N . HIS A 1 513 ? -4.140 -15.070 8.430 1.00 80.94 513 HIS A N 1
ATOM 4037 C CA . HIS A 1 513 ? -4.343 -14.148 7.316 1.00 80.94 513 HIS A CA 1
ATOM 4038 C C . HIS A 1 513 ? -4.682 -14.878 6.010 1.00 80.94 513 HIS A C 1
ATOM 4040 O O . HIS A 1 513 ? -5.618 -14.491 5.313 1.00 80.94 513 HIS A O 1
ATOM 4046 N N . ARG A 1 514 ? -3.988 -15.987 5.711 1.00 81.56 514 ARG A N 1
ATOM 4047 C CA . ARG A 1 514 ? -4.320 -16.843 4.559 1.00 81.56 514 ARG A CA 1
ATOM 4048 C C . ARG A 1 514 ? -5.719 -17.445 4.661 1.00 81.56 514 ARG A C 1
ATOM 4050 O O . ARG A 1 514 ? -6.380 -17.563 3.638 1.00 81.56 514 ARG A O 1
ATOM 4057 N N . ALA A 1 515 ? -6.164 -17.819 5.860 1.00 78.88 515 ALA A N 1
ATOM 4058 C CA . ALA A 1 515 ? -7.512 -18.344 6.061 1.00 78.88 515 ALA A CA 1
ATOM 4059 C C . ALA A 1 515 ? -8.586 -17.285 5.767 1.00 78.88 515 ALA A C 1
ATOM 4061 O O . ALA A 1 515 ? -9.580 -17.604 5.129 1.00 78.88 515 ALA A O 1
ATOM 4062 N N . VAL A 1 516 ? -8.360 -16.028 6.166 1.00 73.69 516 VAL A N 1
ATOM 4063 C CA . VAL A 1 516 ? -9.268 -14.912 5.848 1.00 73.69 516 VAL A CA 1
ATOM 4064 C C . VAL A 1 516 ? -9.301 -14.640 4.345 1.00 73.69 516 VAL A C 1
ATOM 4066 O O . VAL A 1 516 ? -10.379 -14.559 3.770 1.00 73.69 516 VAL A O 1
ATOM 4069 N N . ILE A 1 517 ? -8.134 -14.544 3.698 1.00 74.38 517 ILE A N 1
ATOM 4070 C CA . ILE A 1 517 ? -8.061 -14.306 2.249 1.00 74.38 517 ILE A CA 1
ATOM 4071 C C . ILE A 1 517 ? -8.696 -15.461 1.470 1.00 74.38 517 ILE A C 1
ATOM 4073 O O . ILE A 1 517 ? -9.408 -15.213 0.515 1.00 74.38 517 ILE A O 1
ATOM 4077 N N . GLY A 1 518 ? -8.476 -16.715 1.875 1.00 63.19 518 GLY A N 1
ATOM 4078 C CA . GLY A 1 518 ? -9.001 -17.885 1.166 1.00 63.19 518 GLY A CA 1
ATOM 4079 C C . GLY A 1 518 ? -10.519 -18.089 1.260 1.00 63.19 518 GLY A C 1
ATOM 4080 O O . GLY A 1 518 ? -11.035 -18.983 0.593 1.00 63.19 518 GLY A O 1
ATOM 4081 N N . LEU A 1 519 ? -11.223 -17.314 2.093 1.00 53.31 519 LEU A N 1
ATOM 4082 C CA . LEU A 1 519 ? -12.688 -17.325 2.202 1.00 53.31 519 LEU A CA 1
ATOM 4083 C C . LEU A 1 519 ? -13.372 -16.306 1.275 1.00 53.31 519 LEU A C 1
ATOM 4085 O O . LEU A 1 519 ? -14.589 -16.387 1.095 1.00 53.31 519 LEU A O 1
ATOM 4089 N N . HIS A 1 520 ? -12.611 -15.364 0.715 1.00 46.50 520 HIS A N 1
ATOM 4090 C CA . HIS A 1 520 ? -13.069 -14.337 -0.221 1.00 46.50 520 HIS A CA 1
ATOM 4091 C C . HIS A 1 520 ? -12.558 -14.635 -1.631 1.00 46.50 520 HIS A C 1
ATOM 4093 O O . HIS A 1 520 ? -13.292 -14.290 -2.585 1.00 46.50 520 HIS A O 1
#

Sequence (520 aa):
MGYVAPPAANYYTPSAHQHRQRGHQMCDNCGAVAPPGIQFRACGNCMSARYCSVECSKIKWPSHNALCKQIHEEMKKAERQGQMTYGDPQLAMKLREFLSVHNQLLNWTGFQALEVRRNPSNIRYKVLCIDLEYRPHREAHRCFSVLETNVVPIETFRKSMDPLMLNEIQNREQRCRASGGLGVFVVFVQCGGVSQVMPVELDPPSKISWDARDDWEPTLRHFVNEGRKDFKPISTTSRGAITAAPEVSSTVPSGAKAPILWFKENLYKMHSRVEGKHHQFFLSFFVLWLLFSGQVPFLHVGSPSFFSLSAYNFFAMFAKLASTLLLASIFVVGIVAKPVPISRDISPRGFFSFNHWGGLSSFDNFDKFYGVENFDSSVHFSQVLETSSHLVCHTQAIEIIQQRLLVLQEMAKRIILEQVCEVETQTVVFEQFHASLGLFRNDLHRVSGHHVGFDSAIASHFGSITQTDGSLSVDNFGFTGLDLGSHTAVVDGSNWSDLTSPASVSAAFGAAHRAVIGLH

Radius of gyration: 33.35 Å; chains: 1; bounding box: 89×66×110 Å

Foldseek 3Di:
DDDDDDDFVCLPPDDDDDDDDDDFDAAPQPRDTADPPGFFDADPQQLAGGHNDPVSCVVCCVLCVVLSVVLNVVLVVCLPPVLQPPPDNCLLVLVLVLCLLCVVLLLLLFCQVLVCVVPVCSLVFKEKEWEWEAQDDPHSLQRTATPDIDIDTPLLCPVQFDPSVVVSQVVQQVVLVVVQFSGWHWYWYDYSQWIFIFTDRGHHPVPPQADRDPCSVVVSRSCSNVSNSRGDGWGQDPVGTDDPDPDDDDDDDDDDDDDPPPPPPPPVPPPPDDDDDDPPPPVVVVVVCVVPVPDDDDDDDDDDDDDDDDPPVVVVVVVVVVVPPDDDRRGHGGRTGGRDPPLPDDGQDPFDAQDCPVPDNLSHVVCLALHSQQVQPQRQQDADEDPDDQAADDDDDVVVVVVVVVVVVVLLVVCLVVPPDDPVSSVVVVVSVVSNVVNLLCCQLCSSVDHNFFAPLVVVCPVVQADPVRHGDPDDPPDTNNCTNVRTYHHDDPPDDPVPSNVVSVVVVVVVVCVVVVVD